Protein AF-A0A961GG73-F1 (afdb_monomer_lite)

Secondary structure (DSSP, 8-state):
-------------------------------------------------------------------------------------------------------PPP-------S--PPPPPPPHHHHHHHHHHHHHHHHHHHSS-HHHHHHHHHTTPPTTS-SS-EEPPP-TT-GGGSTT--EE------HHHHHHHHHHH-TTIIIIIIHHHH-GGGHHHHHHHHIIIIIS---EEEEE--SSTTHHHHHHHHHHHHHS-TT---STT-----HHHHHHTEEEEEEGGGGGEEETTEEHHHHHHTT-EEEEE---SHHHHHTT--HHHHHHHHHHHHHHHHHHHTTSS-EEEEETTSS--EEESS--HHHHHHHHHHHS---TTS-EEEEPPP-HHHHHHHHTSSEEEEEEEE--TTS-EEEE---EE--SHHHHHHHHHHHHHHHHHHH---EEEPPTT-HHHHHHHHHHT-

Sequence (474 aa):
MNSSEQPSTDDEGHRLFSIIRGGKDSAARSESSGSSSEESSHPSVAGHGNQPGASDSVGITEDPPVGSFERSDQSTTTGENSGGDHRTDTSRDPLFDSAGVSIEPPIGSDEPGDDVAAPGPLLQDEVDAVNAIAAHATALLDDADPVVYYRALKGLVRDGHSSVLVPLEYSEDYSFHHPSTVSVEPAPSTVDTTMLYARAACPEFEDVLVEGFAKPARDDLLVSLYDLLFVERRNVAVVTNHGQIIDIALVMAALFVSMLDEDRSFGVLGEKLTIEELAERSNTLVSRMVTTRQAFGIPAIQVLQSMTRVFLTMPQTHSRRRAKLDATLVKANNALMRFELEKRLAEGGQILAMAASGTQDLTIPQLMNRARVAWRHRRGDDPGEVPTLHLQPIFNGTISLMRACDYVLPVAVSLDHKTPSITVGSLTRLREDEDCHRIMDWIALAHQNATGVPTIYHRPGDDLLTQVRSLIAR

Radius of gyration: 31.19 Å; chains: 1; bounding box: 100×106×87 Å

pLDDT: mean 74.55, std 26.84, range [24.09, 98.62]

Foldseek 3Di:
DDDDDDDDDDDDDDDDDDDDDDDDDDDDDDDDDDDDDDDDDDDDDDDDDDDDDDDDDDDDDDDDDDDDDDDDDDDDDDDDDDDDDDDDDDDDDDDDDDDDDDPDDDDDDDDDDPDPDDPPPDDPVVVVVLVVLLVVLLVVQQPDDLQVQLLLLLLLDDPPLAPFKDFDDDDPVDPLSRLNCQKDAADADDLVLLVVLLCLRAVCLCVFQLCQCQPPVNLVQLLVLCCQQPPVLFEEEEEEFFQHQCFLVSNQSSSLCNQQPPPDANDPVRHHDDLVNQALQEEEEHASSQQRIDGPPHRSCNSSSNRYMYGHAHDQDPSCVSSVPDNSSNSSSHSNSVSVVLVSLVSGSHYYTYHQLNDHKDKDQAADPVLQVVVCVVPVDGPGRHIAIEGHAGDPVSLVVNLSGQWYWAKAADSPPVQGHIHIDHIGGDDDSVVVVVSQVVSQVRNCVRRVHRGHYDYPPPVSVVVVVVVVVD

Structure (mmCIF, N/CA/C/O backbone):
data_AF-A0A961GG73-F1
#
_entry.id   AF-A0A961GG73-F1
#
loop_
_atom_site.group_PDB
_atom_site.id
_atom_site.type_symbol
_atom_site.label_atom_id
_atom_site.label_alt_id
_atom_site.label_comp_id
_atom_site.label_asym_id
_atom_site.label_entity_id
_atom_site.label_seq_id
_atom_site.pdbx_PDB_ins_code
_atom_site.Cartn_x
_atom_site.Cartn_y
_atom_site.Cartn_z
_atom_site.occupancy
_atom_site.B_iso_or_equiv
_atom_site.auth_seq_id
_atom_site.auth_comp_id
_atom_site.auth_asym_id
_atom_site.auth_atom_id
_atom_site.pdbx_PDB_model_num
ATOM 1 N N . MET A 1 1 ? 46.298 46.720 46.653 1.00 36.09 1 MET A N 1
ATOM 2 C CA . MET A 1 1 ? 46.612 45.424 46.016 1.00 36.09 1 MET A CA 1
ATOM 3 C C . MET A 1 1 ? 45.429 45.097 45.117 1.00 36.09 1 MET A C 1
ATOM 5 O O . MET A 1 1 ? 44.433 44.597 45.608 1.00 36.09 1 MET A O 1
ATOM 9 N N . ASN A 1 2 ? 45.349 45.848 44.019 1.00 30.98 2 ASN A N 1
ATOM 10 C CA . ASN A 1 2 ? 45.599 45.435 42.624 1.00 30.98 2 ASN A CA 1
ATOM 11 C C . ASN A 1 2 ? 44.328 44.806 42.024 1.00 30.98 2 ASN A C 1
ATOM 13 O O . ASN A 1 2 ? 43.991 43.691 42.390 1.00 30.98 2 ASN A O 1
ATOM 17 N N . SER A 1 3 ? 43.484 45.594 41.342 1.00 29.25 3 SER A N 1
ATOM 18 C CA . SER A 1 3 ? 43.582 45.999 39.911 1.00 29.25 3 SER A CA 1
ATOM 19 C C . SER A 1 3 ? 42.807 44.986 39.049 1.00 29.25 3 SER A C 1
ATOM 21 O O . SER A 1 3 ? 43.142 43.812 39.092 1.00 29.25 3 SER A O 1
ATOM 23 N N . SER A 1 4 ? 41.615 45.355 38.545 1.00 33.22 4 SER A N 1
ATOM 24 C CA . SER A 1 4 ? 41.324 45.714 37.128 1.00 33.22 4 SER A CA 1
ATOM 25 C C . SER A 1 4 ? 41.381 44.480 36.199 1.00 33.22 4 SER A C 1
ATOM 27 O O . SER A 1 4 ? 42.340 43.734 36.268 1.00 33.22 4 SER A O 1
ATOM 29 N N . GLU A 1 5 ? 40.408 44.139 35.350 1.00 32.78 5 GLU A N 1
ATOM 30 C CA . GLU A 1 5 ? 39.745 44.929 34.303 1.00 32.78 5 GLU A CA 1
ATOM 31 C C . GLU A 1 5 ? 38.425 44.242 33.848 1.00 32.78 5 GLU A C 1
ATOM 33 O O . GLU A 1 5 ? 38.349 43.022 33.735 1.00 32.78 5 GLU A O 1
ATOM 38 N N . GLN A 1 6 ? 37.395 45.040 33.555 1.00 31.88 6 GLN A N 1
ATOM 39 C CA . GLN A 1 6 ? 36.483 44.854 32.404 1.00 31.88 6 GLN A CA 1
ATOM 40 C C . GLN A 1 6 ? 36.976 45.817 31.284 1.00 31.88 6 GLN A C 1
ATOM 42 O O . GLN A 1 6 ? 37.799 46.668 31.644 1.00 31.88 6 GLN A O 1
ATOM 47 N N . PRO A 1 7 ? 36.485 45.841 30.011 1.00 48.06 7 PRO A N 1
ATOM 48 C CA . PRO A 1 7 ? 35.262 45.243 29.425 1.00 48.06 7 PRO A CA 1
ATOM 49 C C . PRO A 1 7 ? 35.416 44.721 27.958 1.00 48.06 7 PRO A C 1
ATOM 51 O O . PRO A 1 7 ? 36.522 44.643 27.441 1.00 48.06 7 PRO A O 1
ATOM 54 N N . SER A 1 8 ? 34.270 44.461 27.300 1.00 28.95 8 SER A N 1
ATOM 55 C CA . SER A 1 8 ? 33.920 44.713 25.872 1.00 28.95 8 SER A CA 1
ATOM 56 C C . SER A 1 8 ? 33.447 43.454 25.122 1.00 28.95 8 SER A C 1
ATOM 58 O O . SER A 1 8 ? 34.243 42.551 24.891 1.00 28.95 8 SER A O 1
ATOM 60 N N . THR A 1 9 ? 32.134 43.224 24.998 1.00 29.95 9 THR A N 1
ATOM 61 C CA . THR A 1 9 ? 31.161 43.754 24.000 1.00 29.95 9 THR A CA 1
ATOM 62 C C . THR A 1 9 ? 31.073 42.864 22.764 1.00 29.95 9 THR A C 1
ATOM 64 O O . THR A 1 9 ? 32.071 42.663 22.081 1.00 29.95 9 THR A O 1
ATOM 67 N N . ASP A 1 10 ? 29.879 42.304 22.563 1.00 29.11 10 ASP A N 1
ATOM 68 C CA . ASP A 1 10 ? 29.101 42.229 21.311 1.00 29.11 10 ASP A CA 1
ATOM 69 C C . ASP A 1 10 ? 28.136 41.037 21.479 1.00 29.11 10 ASP A C 1
ATOM 71 O O . ASP A 1 10 ? 28.547 39.881 21.437 1.00 29.11 10 ASP A O 1
ATOM 75 N N . ASP A 1 11 ? 26.945 41.205 22.052 1.00 31.12 11 ASP A N 1
ATOM 76 C CA . ASP A 1 11 ? 25.773 42.000 21.645 1.00 31.12 11 ASP A CA 1
ATOM 77 C C . ASP A 1 11 ? 24.854 41.234 20.675 1.00 31.12 11 ASP A C 1
ATOM 79 O O . ASP A 1 11 ? 25.277 40.796 19.611 1.00 31.12 11 ASP A O 1
ATOM 83 N N . GLU A 1 12 ? 23.612 41.078 21.150 1.00 29.14 12 GLU A N 1
ATOM 84 C CA . GLU A 1 12 ? 22.340 40.784 20.472 1.00 29.14 12 GLU A CA 1
ATOM 85 C C . GLU A 1 12 ? 22.245 39.628 19.447 1.00 29.14 12 GLU A C 1
ATOM 87 O O . GLU A 1 12 ? 23.058 39.419 18.564 1.00 29.14 12 GLU A O 1
ATOM 92 N N . GLY A 1 13 ? 21.197 38.809 19.434 1.00 26.70 13 GLY A N 1
ATOM 93 C CA . GLY A 1 13 ? 19.837 39.064 19.880 1.00 26.70 13 GLY A CA 1
ATOM 94 C C . GLY A 1 13 ? 18.862 38.548 18.817 1.00 26.70 13 GLY A C 1
ATOM 95 O O . GLY A 1 13 ? 19.100 38.628 17.616 1.00 26.70 13 GLY A O 1
ATOM 96 N N . HIS A 1 14 ? 17.768 37.969 19.293 1.00 28.28 14 HIS A N 1
ATOM 97 C CA . HIS A 1 14 ? 16.594 37.502 18.560 1.00 28.28 14 HIS A CA 1
ATOM 98 C C . HIS A 1 14 ? 16.224 38.249 17.259 1.00 28.28 14 HIS A C 1
ATOM 100 O O . HIS A 1 14 ? 16.062 39.467 17.273 1.00 28.28 14 HIS A O 1
ATOM 106 N N . ARG A 1 15 ? 15.895 37.484 16.202 1.00 27.09 15 ARG A N 1
ATOM 107 C CA . ARG A 1 15 ? 14.759 37.672 15.255 1.00 27.09 15 ARG A CA 1
ATOM 108 C C . ARG A 1 15 ? 14.707 36.457 14.309 1.00 27.09 15 ARG A C 1
ATOM 110 O O . ARG A 1 15 ? 15.717 36.121 13.713 1.00 27.09 15 ARG A O 1
ATOM 117 N N . LEU A 1 16 ? 13.676 35.608 14.312 1.00 26.25 16 LEU A N 1
ATOM 118 C CA . LEU A 1 16 ? 12.286 35.780 13.850 1.00 26.25 16 LEU A CA 1
ATOM 119 C C . LEU A 1 16 ? 12.165 36.065 12.339 1.00 26.25 16 LEU A C 1
ATOM 121 O O . LEU A 1 16 ? 12.649 37.087 11.873 1.00 26.25 16 LEU A O 1
ATOM 125 N N . PHE A 1 17 ? 11.468 35.152 11.650 1.00 25.48 17 PHE A N 1
ATOM 126 C CA . PHE A 1 17 ? 10.510 35.328 10.547 1.00 25.48 17 PHE A CA 1
ATOM 127 C C . PHE A 1 17 ? 10.695 36.454 9.503 1.00 25.48 17 PHE A C 1
ATOM 129 O O . PHE A 1 17 ? 10.872 37.628 9.808 1.00 25.48 17 PHE A O 1
ATOM 136 N N . SER A 1 18 ? 10.352 36.070 8.266 1.00 25.44 18 SER A N 1
ATOM 137 C CA . SER A 1 18 ? 9.927 36.882 7.112 1.00 25.44 18 SER A CA 1
ATOM 138 C C . SER A 1 18 ? 11.001 37.325 6.107 1.00 25.44 18 SER A C 1
ATOM 140 O O . SER A 1 18 ? 11.713 38.307 6.288 1.00 25.44 18 SER A O 1
ATOM 142 N N . ILE A 1 19 ? 10.997 36.655 4.947 1.00 26.50 19 ILE A N 1
ATOM 143 C CA . ILE A 1 19 ? 11.292 37.274 3.650 1.00 26.50 19 ILE A CA 1
ATOM 144 C C . ILE A 1 19 ? 10.159 36.893 2.687 1.00 26.50 19 ILE A C 1
ATOM 146 O O . ILE A 1 19 ? 10.200 35.879 2.004 1.00 26.50 19 ILE A O 1
ATOM 150 N N . ILE A 1 20 ? 9.137 37.748 2.648 1.00 27.27 20 ILE A N 1
ATOM 151 C CA . ILE A 1 20 ? 8.442 38.135 1.418 1.00 27.27 20 ILE A CA 1
ATOM 152 C C . ILE A 1 20 ? 8.576 39.657 1.368 1.00 27.27 20 ILE A C 1
ATOM 154 O O . ILE A 1 20 ? 8.086 40.359 2.254 1.00 27.27 20 ILE A O 1
ATOM 158 N N . ARG A 1 21 ? 9.264 40.183 0.352 1.00 29.27 21 ARG A N 1
ATOM 159 C CA . ARG A 1 21 ? 9.235 41.608 0.009 1.00 29.27 21 ARG A CA 1
ATOM 160 C C . ARG A 1 21 ? 9.190 41.801 -1.498 1.00 29.27 21 ARG A C 1
ATOM 162 O O . ARG A 1 21 ? 10.006 41.258 -2.230 1.00 29.27 21 ARG A O 1
ATOM 169 N N . GLY A 1 22 ? 8.277 42.686 -1.876 1.00 25.00 22 GLY A N 1
ATOM 170 C CA . GLY A 1 22 ? 8.137 43.344 -3.169 1.00 25.00 22 GLY A CA 1
ATOM 171 C C . GLY A 1 22 ? 6.645 43.557 -3.418 1.00 25.00 22 GLY A C 1
ATOM 172 O O . GLY A 1 22 ? 5.917 42.587 -3.537 1.00 25.00 22 GLY A O 1
ATOM 173 N N . GLY A 1 23 ? 6.065 44.751 -3.443 1.00 25.53 23 GLY A N 1
ATOM 174 C CA . GLY A 1 23 ? 6.547 46.120 -3.332 1.00 25.53 23 GLY A CA 1
ATOM 175 C C . GLY A 1 23 ? 5.332 47.043 -3.542 1.00 25.53 23 GLY A C 1
ATOM 176 O O . GLY A 1 23 ? 4.389 46.685 -4.244 1.00 25.53 23 GLY A O 1
ATOM 177 N N . LYS A 1 24 ? 5.343 48.208 -2.902 1.00 29.75 24 LYS A N 1
ATOM 178 C CA . LYS A 1 24 ? 4.456 49.373 -3.089 1.00 29.75 24 LYS A CA 1
ATOM 179 C C . LYS A 1 24 ? 5.405 50.583 -2.981 1.00 29.75 24 LYS A C 1
ATOM 181 O O . LYS A 1 24 ? 6.352 50.502 -2.207 1.00 29.75 24 LYS A O 1
ATOM 186 N N . ASP A 1 25 ? 5.363 51.646 -3.780 1.00 32.78 25 ASP A N 1
ATOM 187 C CA . ASP A 1 25 ? 4.242 52.436 -4.292 1.00 32.78 25 ASP A CA 1
ATOM 188 C C . ASP A 1 25 ? 4.635 53.208 -5.569 1.00 32.78 25 ASP A C 1
ATOM 190 O O . ASP A 1 25 ? 5.804 53.553 -5.745 1.00 32.78 25 ASP A O 1
ATOM 194 N N . SER A 1 26 ? 3.652 53.617 -6.385 1.00 29.77 26 SER A N 1
ATOM 195 C CA . SER A 1 26 ? 3.494 55.037 -6.781 1.00 29.77 26 SER A CA 1
ATOM 196 C C . SER A 1 26 ? 2.137 55.341 -7.451 1.00 29.77 26 SER A C 1
ATOM 198 O O . SER A 1 26 ? 1.802 54.789 -8.488 1.00 29.77 26 SER A O 1
ATOM 200 N N . ALA A 1 27 ? 1.410 56.273 -6.819 1.00 30.48 27 ALA A N 1
ATOM 201 C CA . ALA A 1 27 ? 0.585 57.370 -7.356 1.00 30.48 27 ALA A CA 1
ATOM 202 C C . ALA A 1 27 ? -0.457 57.143 -8.483 1.00 30.48 27 ALA A C 1
ATOM 204 O O . ALA A 1 27 ? -0.099 56.942 -9.635 1.00 30.48 27 ALA A O 1
ATOM 205 N N . ALA A 1 28 ? -1.734 57.442 -8.192 1.00 28.70 28 ALA A N 1
ATOM 206 C CA . ALA A 1 28 ? -2.419 58.667 -8.657 1.00 28.70 28 ALA A CA 1
ATOM 207 C C . ALA A 1 28 ? -3.872 58.753 -8.133 1.00 28.70 28 ALA A C 1
ATOM 209 O O . ALA A 1 28 ? -4.587 57.761 -8.046 1.00 28.70 28 ALA A O 1
ATOM 210 N N . ARG A 1 29 ? -4.275 59.974 -7.759 1.00 31.56 29 ARG A N 1
ATOM 211 C CA . ARG A 1 29 ? -5.615 60.398 -7.313 1.00 31.56 29 ARG A CA 1
ATOM 212 C C . ARG A 1 29 ? -6.527 60.727 -8.499 1.00 31.56 29 ARG A C 1
ATOM 214 O O . ARG A 1 29 ? -6.010 61.186 -9.507 1.00 31.56 29 ARG A O 1
ATOM 221 N N . SER A 1 30 ? -7.839 60.669 -8.226 1.00 29.75 30 SER A N 1
ATOM 222 C CA . SER A 1 30 ? -9.008 61.385 -8.803 1.00 29.75 30 SER A CA 1
ATOM 223 C C . SER A 1 30 ? -10.041 60.369 -9.294 1.00 29.75 30 SER A C 1
ATOM 225 O O . SER A 1 30 ? -9.643 59.402 -9.925 1.00 29.75 30 SER A O 1
ATOM 227 N N . GLU A 1 31 ? -11.351 60.467 -9.111 1.00 29.59 31 GLU A N 1
ATOM 228 C CA . GLU A 1 31 ? -12.268 61.424 -8.494 1.00 29.59 31 GLU A CA 1
ATOM 229 C C . GLU A 1 31 ? -13.665 60.769 -8.571 1.00 29.59 31 GLU A C 1
ATOM 231 O O . GLU A 1 31 ? -13.894 59.931 -9.443 1.00 29.59 31 GLU A O 1
ATOM 236 N N . SER A 1 32 ? -14.604 61.260 -7.752 1.00 29.23 32 SER A N 1
ATOM 237 C CA . SER A 1 32 ? -16.067 61.176 -7.947 1.00 29.23 32 SER A CA 1
ATOM 238 C C . SER A 1 32 ? -16.719 59.796 -7.721 1.00 29.23 32 SER A C 1
ATOM 240 O O . SER A 1 32 ? -16.131 58.765 -8.000 1.00 29.23 32 SER A O 1
ATOM 242 N N . SER A 1 33 ? -17.956 59.634 -7.262 1.00 30.47 33 SER A N 1
ATOM 243 C CA . SER A 1 33 ? -18.975 60.457 -6.595 1.00 30.47 33 SER A CA 1
ATOM 244 C C . SER A 1 33 ? -20.239 59.582 -6.555 1.00 30.47 33 SER A C 1
ATOM 246 O O . SER A 1 33 ? -20.473 58.845 -7.509 1.00 30.47 33 SER A O 1
ATOM 248 N N . GLY A 1 34 ? -21.077 59.728 -5.527 1.00 29.94 34 GLY A N 1
ATOM 249 C CA . GLY A 1 34 ? -22.459 59.219 -5.498 1.00 29.94 34 GLY A CA 1
ATOM 250 C C . GLY A 1 34 ? -22.656 58.094 -4.478 1.00 29.94 34 GLY A C 1
ATOM 251 O O . GLY A 1 34 ? -22.121 57.010 -4.655 1.00 29.94 34 GLY A O 1
ATOM 252 N N . SER A 1 35 ? -23.215 58.364 -3.289 1.00 30.12 35 SER A N 1
ATOM 253 C CA . SER A 1 35 ? -24.666 58.480 -3.000 1.00 30.12 35 SER A CA 1
ATOM 254 C C . SER A 1 35 ? -25.381 57.138 -3.218 1.00 30.12 35 SER A C 1
ATOM 256 O O . SER A 1 35 ? -25.307 56.605 -4.314 1.00 30.12 35 SER A O 1
ATOM 258 N N . SER A 1 36 ? -26.121 56.540 -2.289 1.00 30.25 36 SER A N 1
ATOM 259 C CA . SER A 1 36 ? -26.809 57.037 -1.093 1.00 30.25 36 SER A CA 1
ATOM 260 C C . SER A 1 36 ? -27.511 55.838 -0.411 1.00 30.25 36 SER A C 1
ATOM 262 O O . SER A 1 36 ? -27.677 54.816 -1.069 1.00 30.25 36 SER A O 1
ATOM 264 N N . SER A 1 37 ? -27.840 55.981 0.886 1.00 30.83 37 SER A N 1
ATOM 265 C CA . SER A 1 37 ? -29.086 55.584 1.607 1.00 30.83 37 SER A CA 1
ATOM 266 C C . SER A 1 37 ? -29.914 54.367 1.115 1.00 30.83 37 SER A C 1
ATOM 268 O O . SER A 1 37 ? -30.086 54.163 -0.074 1.00 30.83 37 SER A O 1
ATOM 270 N N . GLU A 1 38 ? -30.600 53.550 1.916 1.00 31.80 38 GLU A N 1
ATOM 271 C CA . GLU A 1 38 ? -31.071 53.587 3.306 1.00 31.80 38 GLU A CA 1
ATOM 272 C C . GLU A 1 38 ? -31.832 52.261 3.572 1.00 31.80 38 GLU A C 1
ATOM 274 O O . GLU A 1 38 ? -32.258 51.582 2.642 1.00 31.80 38 GLU A O 1
ATOM 279 N N . GLU A 1 39 ? -32.007 51.961 4.861 1.00 30.56 39 GLU A N 1
ATOM 280 C CA . GLU A 1 39 ? -33.184 51.360 5.522 1.00 30.56 39 GLU A CA 1
ATOM 281 C C . GLU A 1 39 ? -33.776 49.979 5.146 1.00 30.56 39 GLU A C 1
ATOM 283 O O . GLU A 1 39 ? -34.411 49.747 4.125 1.00 30.56 39 GLU A O 1
ATOM 288 N N . SER A 1 40 ? -33.657 49.097 6.149 1.00 32.16 40 SER A N 1
ATOM 289 C CA . SER A 1 40 ? -34.692 48.290 6.825 1.00 32.16 40 SER A CA 1
ATOM 290 C C . SER A 1 40 ? -36.018 47.975 6.121 1.00 32.16 40 SER A C 1
ATOM 292 O O . SER A 1 40 ? -36.761 48.875 5.745 1.00 32.16 40 SER A O 1
ATOM 294 N N . SER A 1 41 ? -36.461 46.716 6.219 1.00 30.17 41 SER A N 1
ATOM 295 C CA . SER A 1 41 ? -37.543 46.301 7.144 1.00 30.17 41 SER A CA 1
ATOM 296 C C . SER A 1 41 ? -38.054 44.877 6.855 1.00 30.17 41 SER A C 1
ATOM 298 O O . SER A 1 41 ? -38.187 44.443 5.716 1.00 30.17 41 SER A O 1
ATOM 300 N N . HIS A 1 42 ? -38.339 44.149 7.938 1.00 35.47 42 HIS A N 1
ATOM 301 C CA . HIS A 1 42 ? -39.220 42.973 8.000 1.00 35.47 42 HIS A CA 1
ATOM 302 C C . HIS A 1 42 ? -40.668 43.351 7.598 1.00 35.47 42 HIS A C 1
ATOM 304 O O . HIS A 1 42 ? -41.042 44.509 7.793 1.00 35.47 42 HIS A O 1
ATOM 310 N N . PRO A 1 43 ? -41.520 42.413 7.118 1.00 45.12 43 PRO A N 1
ATOM 311 C CA . PRO A 1 43 ? -42.295 41.588 8.057 1.00 45.12 43 PRO A CA 1
ATOM 312 C C . PRO A 1 43 ? -42.590 40.125 7.660 1.00 45.12 43 PRO A C 1
ATOM 314 O O . PRO A 1 43 ? -42.655 39.724 6.505 1.00 45.12 43 PRO A O 1
ATOM 317 N N . SER A 1 44 ? -42.795 39.379 8.745 1.00 31.20 44 SER A N 1
ATOM 318 C CA . SER A 1 44 ? -43.413 38.070 8.993 1.00 31.20 44 SER A CA 1
ATOM 319 C C . SER A 1 44 ? -44.756 37.775 8.277 1.00 31.20 44 SER A C 1
ATOM 321 O O . SER A 1 44 ? -45.501 38.706 7.981 1.00 31.20 44 SER A O 1
ATOM 323 N N . VAL A 1 45 ? -45.110 36.483 8.109 1.00 33.59 45 VAL A N 1
ATOM 324 C CA . VAL A 1 45 ? -46.252 35.780 8.775 1.00 33.59 45 VAL A CA 1
ATOM 325 C C . VAL A 1 45 ? -46.797 34.565 7.970 1.00 33.59 45 VAL A C 1
ATOM 327 O O . VAL A 1 45 ? -47.177 34.707 6.815 1.00 33.59 45 VAL A O 1
ATOM 330 N N . ALA A 1 46 ? -46.949 33.438 8.701 1.00 30.27 46 ALA A N 1
ATOM 331 C CA . ALA A 1 46 ? -47.877 32.281 8.582 1.00 30.27 46 ALA A CA 1
ATOM 332 C C . ALA A 1 46 ? -47.800 31.331 7.363 1.00 30.27 46 ALA A C 1
ATOM 334 O O . ALA A 1 46 ? -47.603 31.756 6.239 1.00 30.27 46 ALA A O 1
ATOM 335 N N . GLY A 1 47 ? -48.031 30.016 7.484 1.00 27.97 47 GLY A N 1
ATOM 336 C CA . GLY A 1 47 ? -48.496 29.180 8.598 1.00 27.97 47 GLY A CA 1
ATOM 337 C C . GLY A 1 47 ? -49.213 27.915 8.072 1.00 27.97 47 GLY A C 1
ATOM 338 O O . GLY A 1 47 ? -49.666 27.909 6.933 1.00 27.97 47 GLY A O 1
ATOM 339 N N . HIS A 1 48 ? -49.350 26.906 8.950 1.00 31.72 48 HIS A N 1
ATOM 340 C CA . HIS A 1 48 ? -50.090 25.621 8.830 1.00 31.72 48 HIS A CA 1
ATOM 341 C C . HIS A 1 48 ? -49.322 24.468 8.142 1.00 31.72 48 HIS A C 1
ATOM 343 O O . HIS A 1 48 ? -48.855 24.617 7.026 1.00 31.72 48 HIS A O 1
ATOM 349 N N . GLY A 1 49 ? -49.119 23.274 8.714 1.00 27.39 49 GLY A N 1
ATOM 350 C CA . GLY A 1 49 ? -49.702 22.611 9.887 1.00 27.39 49 GLY A CA 1
ATOM 351 C C . GLY A 1 49 ? -50.576 21.420 9.467 1.00 27.39 49 GLY A C 1
ATOM 352 O O . GLY A 1 49 ? -51.680 21.658 8.998 1.00 27.39 49 GLY A O 1
ATOM 353 N N . ASN A 1 50 ? -50.076 20.178 9.610 1.00 30.88 50 ASN A N 1
ATOM 354 C CA . ASN A 1 50 ? -50.787 18.987 10.136 1.00 30.88 50 ASN A CA 1
ATOM 355 C C . ASN A 1 50 ? -50.092 17.650 9.778 1.00 30.88 50 ASN A C 1
ATOM 357 O O . ASN A 1 50 ? -50.111 17.200 8.638 1.00 30.88 50 ASN A O 1
ATOM 361 N N . GLN A 1 51 ? -49.579 16.978 10.808 1.00 34.22 51 GLN A N 1
ATOM 362 C CA . GLN A 1 51 ? -49.766 15.539 11.081 1.00 34.22 51 GLN A CA 1
ATOM 363 C C . GLN A 1 51 ? -50.878 15.444 12.164 1.00 34.22 51 GLN A C 1
ATOM 365 O O . GLN A 1 51 ? -51.102 16.483 12.794 1.00 34.22 51 GLN A O 1
ATOM 370 N N . PRO A 1 52 ? -51.577 14.312 12.446 1.00 45.78 52 PRO A N 1
ATOM 371 C CA . PRO A 1 52 ? -51.021 12.951 12.554 1.00 45.78 52 PRO A CA 1
ATOM 372 C C . PRO A 1 52 ? -51.974 11.789 12.169 1.00 45.78 52 PRO A C 1
ATOM 374 O O . PRO A 1 52 ? -53.144 11.984 11.850 1.00 45.78 52 PRO A O 1
ATOM 377 N N . GLY A 1 53 ? -51.480 10.551 12.261 1.00 29.36 53 GLY A N 1
ATOM 378 C CA . GLY A 1 53 ? -52.316 9.349 12.213 1.00 29.36 53 GLY A CA 1
ATOM 379 C C . GLY A 1 53 ? -51.528 8.082 12.535 1.00 29.36 53 GLY A C 1
ATOM 380 O O . GLY A 1 53 ? -50.827 7.560 11.678 1.00 29.36 53 GLY A O 1
ATOM 381 N N . ALA A 1 54 ? -51.647 7.613 13.777 1.00 33.72 54 ALA A N 1
ATOM 382 C CA . ALA A 1 54 ? -51.215 6.296 14.227 1.00 33.72 54 ALA A CA 1
ATOM 383 C C . ALA A 1 54 ? -52.347 5.271 14.037 1.00 33.72 54 ALA A C 1
ATOM 385 O O . ALA A 1 54 ? -53.515 5.609 14.237 1.00 33.72 54 ALA A O 1
ATOM 386 N N . SER A 1 55 ? -51.999 4.017 13.745 1.00 34.81 55 SER A N 1
ATOM 387 C CA . SER A 1 55 ? -52.858 2.861 14.023 1.00 34.81 55 SER A CA 1
ATOM 388 C C . SER A 1 55 ? -52.023 1.587 14.161 1.00 34.81 55 SER A C 1
ATOM 390 O O . SER A 1 55 ? -51.340 1.180 13.221 1.00 34.81 55 SER A O 1
ATOM 392 N N . ASP A 1 56 ? -52.124 0.974 15.337 1.00 32.47 56 ASP A N 1
ATOM 393 C CA . ASP A 1 56 ? -51.725 -0.395 15.656 1.00 32.47 56 ASP A CA 1
ATOM 394 C C . ASP A 1 56 ? -52.527 -1.432 14.849 1.00 32.47 56 ASP A C 1
ATOM 396 O O . ASP A 1 56 ? -53.714 -1.226 14.588 1.00 32.47 56 ASP A O 1
ATOM 400 N N . SER A 1 57 ? -51.929 -2.592 14.542 1.00 30.86 57 SER A N 1
ATOM 401 C CA . SER A 1 57 ? -52.348 -3.906 15.086 1.00 30.86 57 SER A CA 1
ATOM 402 C C . SER A 1 57 ? -51.779 -5.122 14.320 1.00 30.86 57 SER A C 1
ATOM 404 O O . SER A 1 57 ? -51.944 -5.270 13.118 1.00 30.86 57 SER A O 1
ATOM 406 N N . VAL A 1 58 ? -51.120 -5.999 15.090 1.00 31.77 58 VAL A N 1
ATOM 407 C CA . VAL A 1 58 ? -51.313 -7.464 15.198 1.00 31.77 58 VAL A CA 1
ATOM 408 C C . VAL A 1 58 ? -51.374 -8.329 13.917 1.00 31.77 58 VAL A C 1
ATOM 410 O O . VAL A 1 58 ? -52.416 -8.451 13.289 1.00 31.77 58 VAL A O 1
ATOM 413 N N . GLY A 1 59 ? -50.325 -9.145 13.731 1.00 26.66 59 GLY A N 1
ATOM 414 C CA . GLY A 1 59 ? -50.447 -10.603 13.898 1.00 26.66 59 GLY A CA 1
ATOM 415 C C . GLY A 1 59 ? -50.406 -11.530 12.670 1.00 26.66 59 GLY A C 1
ATOM 416 O O . GLY A 1 59 ? -51.109 -11.329 11.691 1.00 26.66 59 GLY A O 1
ATOM 417 N N . ILE A 1 60 ? -49.726 -12.663 12.907 1.00 29.80 60 ILE A N 1
ATOM 418 C CA . ILE A 1 60 ? -49.971 -14.024 12.383 1.00 29.80 60 ILE A CA 1
ATOM 419 C C . ILE A 1 60 ? -49.091 -14.494 11.201 1.00 29.80 60 ILE A C 1
ATOM 421 O O . ILE A 1 60 ? -49.173 -14.034 10.070 1.00 29.80 60 ILE A O 1
ATOM 425 N N . THR A 1 61 ? -48.241 -15.455 11.582 1.00 31.89 61 THR A N 1
ATOM 426 C CA . THR A 1 61 ? -47.664 -16.621 10.886 1.00 31.89 61 THR A CA 1
ATOM 427 C C . THR A 1 61 ? -48.282 -17.057 9.553 1.00 31.89 61 THR A C 1
ATOM 429 O O . THR A 1 61 ? -49.500 -17.083 9.444 1.00 31.89 61 THR A O 1
ATOM 432 N N . GLU A 1 62 ? -47.450 -17.568 8.633 1.00 30.16 62 GLU A N 1
ATOM 433 C CA . GLU A 1 62 ? -47.505 -18.953 8.100 1.00 30.16 62 GLU A CA 1
ATOM 434 C C . GLU A 1 62 ? -46.495 -19.152 6.942 1.00 30.16 62 GLU A C 1
ATOM 436 O O . GLU A 1 62 ? -46.583 -18.496 5.907 1.00 30.16 62 GLU A O 1
ATOM 441 N N . ASP A 1 63 ? -45.544 -20.083 7.123 1.00 37.62 63 ASP A N 1
ATOM 442 C CA . ASP A 1 63 ? -44.932 -20.874 6.034 1.00 37.62 63 ASP A CA 1
ATOM 443 C C . ASP A 1 63 ? -46.041 -21.659 5.314 1.00 37.62 63 ASP A C 1
ATOM 445 O O . ASP A 1 63 ? -46.988 -22.081 5.991 1.00 37.62 63 ASP A O 1
ATOM 449 N N . PRO A 1 64 ? -45.966 -21.924 3.988 1.00 42.84 64 PRO A N 1
ATOM 450 C CA . PRO A 1 64 ? -45.375 -23.195 3.500 1.00 42.84 64 PRO A CA 1
ATOM 451 C C . PRO A 1 64 ? -44.940 -23.149 1.996 1.00 42.84 64 PRO A C 1
ATOM 453 O O . PRO A 1 64 ? -44.948 -22.083 1.385 1.00 42.84 64 PRO A O 1
ATOM 456 N N . PRO A 1 65 ? -44.710 -24.281 1.288 1.00 46.56 65 PRO A N 1
ATOM 457 C CA . PRO A 1 65 ? -43.985 -25.500 1.641 1.00 46.56 65 PRO A CA 1
ATOM 458 C C . PRO A 1 65 ? -42.883 -25.881 0.626 1.00 46.56 65 PRO A C 1
ATOM 460 O O . PRO A 1 65 ? -42.849 -25.484 -0.538 1.00 46.56 65 PRO A O 1
ATOM 463 N N . VAL A 1 66 ? -42.055 -26.811 1.098 1.00 36.56 66 VAL A N 1
ATOM 464 C CA . VAL A 1 66 ? -41.220 -27.753 0.348 1.00 36.56 66 VAL A CA 1
ATOM 465 C C . VAL A 1 66 ? -42.025 -28.476 -0.742 1.00 36.56 66 VAL A C 1
ATOM 467 O O . VAL A 1 66 ? -42.987 -29.185 -0.450 1.00 36.56 66 VAL A O 1
ATOM 470 N N . GLY A 1 67 ? -41.585 -28.336 -1.994 1.00 28.81 67 GLY A N 1
ATOM 471 C CA . GLY A 1 67 ? -42.050 -29.103 -3.148 1.00 28.81 67 GLY A CA 1
ATOM 472 C C . GLY A 1 67 ? -40.952 -30.028 -3.659 1.00 28.81 67 GLY A C 1
ATOM 473 O O . GLY A 1 67 ? -40.063 -29.613 -4.395 1.00 28.81 67 GLY A O 1
ATOM 474 N N . SER A 1 68 ? -41.026 -31.290 -3.253 1.00 30.42 68 SER A N 1
ATOM 475 C CA . SER A 1 68 ? -40.350 -32.426 -3.875 1.00 30.42 68 SER A CA 1
ATOM 476 C C . SER A 1 68 ? -40.766 -32.562 -5.341 1.00 30.42 68 SER A C 1
ATOM 478 O O . SER A 1 68 ? -41.964 -32.658 -5.600 1.00 30.42 68 SER A O 1
ATOM 480 N N . PHE A 1 69 ? -39.818 -32.668 -6.276 1.00 29.48 69 PHE A N 1
ATOM 481 C CA . PHE A 1 69 ? -40.103 -33.303 -7.563 1.00 29.48 69 PHE A CA 1
ATOM 482 C C . PHE A 1 69 ? -38.984 -34.218 -8.047 1.00 29.48 69 PHE A C 1
ATOM 484 O O . PHE A 1 69 ? -37.800 -34.032 -7.776 1.00 29.48 69 PHE A O 1
ATOM 491 N N . GLU A 1 70 ? -39.463 -35.270 -8.691 1.00 29.39 70 GLU A N 1
ATOM 492 C CA . GLU A 1 70 ? -38.850 -36.559 -8.921 1.00 29.39 70 GLU A CA 1
ATOM 493 C C . GLU A 1 70 ? -37.716 -36.548 -9.945 1.00 29.39 70 GLU A C 1
ATOM 495 O O . GLU A 1 70 ? -37.681 -35.775 -10.902 1.00 29.39 70 GLU A O 1
ATOM 500 N N . ARG A 1 71 ? -36.820 -37.519 -9.750 1.00 30.34 71 ARG A N 1
ATOM 501 C CA . ARG A 1 71 ? -35.949 -38.069 -10.784 1.00 30.34 71 ARG A CA 1
ATOM 502 C C . ARG A 1 71 ? -36.780 -38.517 -11.985 1.00 30.34 71 ARG A C 1
ATOM 504 O O . ARG A 1 71 ? -37.691 -39.326 -11.836 1.00 30.34 71 ARG A O 1
ATOM 511 N N . SER A 1 72 ? -36.349 -38.122 -13.174 1.00 31.66 72 SER A N 1
ATOM 512 C CA . SER A 1 72 ? -36.656 -38.838 -14.408 1.00 31.66 72 SER A CA 1
ATOM 513 C C . SER A 1 72 ? -35.352 -39.203 -15.108 1.00 31.66 72 SER A C 1
ATOM 515 O O . SER A 1 72 ? -34.673 -38.349 -15.679 1.00 31.66 72 SER A O 1
ATOM 517 N N . ASP A 1 73 ? -35.022 -40.490 -15.028 1.00 29.48 73 ASP A N 1
ATOM 518 C CA . ASP A 1 73 ? -34.073 -41.172 -15.896 1.00 29.48 73 ASP A CA 1
ATOM 519 C C . ASP A 1 73 ? -34.566 -41.111 -17.348 1.00 29.48 73 ASP A C 1
ATOM 521 O O . ASP A 1 73 ? -35.675 -41.558 -17.642 1.00 29.48 73 ASP A O 1
ATOM 525 N N . GLN A 1 74 ? -33.724 -40.643 -18.271 1.00 31.12 74 GLN A N 1
ATOM 526 C CA . GLN A 1 74 ? -33.770 -41.085 -19.666 1.00 31.12 74 GLN A CA 1
ATOM 527 C C . GLN A 1 74 ? -32.353 -41.321 -20.191 1.00 31.12 74 GLN A C 1
ATOM 529 O O . GLN A 1 74 ? -31.588 -40.412 -20.501 1.00 31.12 74 GLN A O 1
ATOM 534 N N . SER A 1 75 ? -32.043 -42.611 -20.268 1.00 28.53 75 SER A N 1
ATOM 535 C CA . SER A 1 75 ? -31.039 -43.223 -21.127 1.00 28.53 75 SER A CA 1
ATOM 536 C C . SER A 1 75 ? -31.504 -43.168 -22.582 1.00 28.53 75 SER A C 1
ATOM 538 O O . SER A 1 75 ? -32.628 -43.582 -22.846 1.00 28.53 75 SER A O 1
ATOM 540 N N . THR A 1 76 ? -30.621 -42.766 -23.505 1.00 30.03 76 THR A N 1
ATOM 541 C CA . THR A 1 76 ? -30.493 -43.399 -24.832 1.00 30.03 76 THR A CA 1
ATOM 542 C C . THR A 1 76 ? -29.157 -43.044 -25.509 1.00 30.03 76 THR A C 1
ATOM 544 O O . THR A 1 76 ? -28.926 -41.910 -25.909 1.00 30.03 76 THR A O 1
ATOM 547 N N . THR A 1 77 ? -28.315 -44.077 -25.637 1.00 29.61 77 THR A N 1
ATOM 548 C CA . THR A 1 77 ? -27.609 -44.542 -26.856 1.00 29.61 77 THR A CA 1
ATOM 549 C C . THR A 1 77 ? -26.619 -43.641 -27.615 1.00 29.61 77 THR A C 1
ATOM 551 O O . THR A 1 77 ? -26.996 -42.763 -28.381 1.00 29.61 77 THR A O 1
ATOM 554 N N . THR A 1 78 ? -25.340 -44.022 -27.482 1.00 28.80 78 THR A N 1
ATOM 555 C CA . THR A 1 78 ? -24.400 -44.455 -28.545 1.00 28.80 78 THR A CA 1
ATOM 556 C C . THR A 1 78 ? -24.447 -43.770 -29.916 1.00 28.80 78 THR A C 1
ATOM 558 O O . THR A 1 78 ? -25.366 -43.981 -30.704 1.00 28.80 78 THR A O 1
ATOM 561 N N . GLY A 1 79 ? -23.335 -43.118 -30.258 1.00 28.44 79 GLY A N 1
ATOM 562 C CA . GLY A 1 79 ? -22.959 -42.766 -31.623 1.00 28.44 79 GLY A CA 1
ATOM 563 C C . GLY A 1 79 ? -21.441 -42.675 -31.736 1.00 28.44 79 GLY A C 1
ATOM 564 O O . GLY A 1 79 ? -20.867 -41.601 -31.583 1.00 28.44 79 GLY A O 1
ATOM 565 N N . GLU A 1 80 ? -20.798 -43.820 -31.957 1.00 29.17 80 GLU A N 1
ATOM 566 C CA . GLU A 1 80 ? -19.434 -43.898 -32.471 1.00 29.17 80 GLU A CA 1
ATOM 567 C C . GLU A 1 80 ? -19.401 -43.281 -33.875 1.00 29.17 80 GLU A C 1
ATOM 569 O O . GLU A 1 80 ? -20.211 -43.642 -34.729 1.00 29.17 80 GLU A O 1
ATOM 574 N N . ASN A 1 81 ? -18.447 -42.389 -34.146 1.00 30.42 81 ASN A N 1
ATOM 575 C CA . ASN A 1 81 ? -17.879 -42.337 -35.483 1.00 30.42 81 ASN A CA 1
ATOM 576 C C . ASN A 1 81 ? -16.419 -41.888 -35.458 1.00 30.42 81 ASN A C 1
ATOM 578 O O . ASN A 1 81 ? -16.043 -40.831 -34.956 1.00 30.42 81 ASN A O 1
ATOM 582 N N . SER A 1 82 ? -15.623 -42.788 -36.003 1.00 29.17 82 SER A N 1
ATOM 583 C CA . SER A 1 82 ? -14.192 -42.790 -36.225 1.00 29.17 82 SER A CA 1
ATOM 584 C C . SER A 1 82 ? -13.775 -41.982 -37.456 1.00 29.17 82 SER A C 1
ATOM 586 O O . SER A 1 82 ? -14.473 -41.994 -38.466 1.00 29.17 82 SER A O 1
ATOM 588 N N . GLY A 1 83 ? -12.543 -41.466 -37.417 1.00 26.14 83 GLY A N 1
ATOM 589 C CA . GLY A 1 83 ? -11.649 -41.458 -38.580 1.00 26.14 83 GLY A CA 1
ATOM 590 C C . GLY A 1 83 ? -11.307 -40.088 -39.162 1.00 26.14 83 GLY A C 1
ATOM 591 O O . GLY A 1 83 ? -12.181 -39.378 -39.648 1.00 26.14 83 GLY A O 1
ATOM 592 N N . GLY A 1 84 ? -10.009 -39.768 -39.201 1.00 26.50 84 GLY A N 1
ATOM 593 C CA . GLY A 1 84 ? -9.495 -38.709 -40.071 1.00 26.50 84 GLY A CA 1
ATOM 594 C C . GLY A 1 84 ? -8.157 -38.106 -39.659 1.00 26.50 84 GLY A C 1
ATOM 595 O O . GLY A 1 84 ? -8.116 -36.967 -39.215 1.00 26.50 84 GLY A O 1
ATOM 596 N N . ASP A 1 85 ? -7.080 -38.873 -39.834 1.00 28.92 85 ASP A N 1
ATOM 597 C CA . ASP A 1 85 ? -5.680 -38.429 -39.849 1.00 28.92 85 ASP A CA 1
ATOM 598 C C . ASP A 1 85 ? -5.438 -37.143 -40.664 1.00 28.92 85 ASP A C 1
ATOM 600 O O . ASP A 1 85 ? -5.793 -37.086 -41.840 1.00 28.92 85 ASP A O 1
ATOM 604 N N . HIS A 1 86 ? -4.657 -36.203 -40.117 1.00 31.59 86 HIS A N 1
ATOM 605 C CA . HIS A 1 86 ? -3.577 -35.570 -40.884 1.00 31.59 86 HIS A CA 1
ATOM 606 C C . HIS A 1 86 ? -2.452 -35.028 -39.986 1.00 31.59 86 HIS A C 1
ATOM 608 O O . HIS A 1 86 ? -2.648 -34.187 -39.111 1.00 31.59 86 HIS A O 1
ATOM 614 N N . ARG A 1 87 ? -1.252 -35.563 -40.242 1.00 29.20 87 ARG A N 1
ATOM 615 C CA . ARG A 1 87 ? 0.067 -35.140 -39.754 1.00 29.20 87 ARG A CA 1
ATOM 616 C C . ARG A 1 87 ? 0.516 -33.839 -40.425 1.00 29.20 87 ARG A C 1
ATOM 618 O O . ARG A 1 87 ? 0.306 -33.715 -41.623 1.00 29.20 87 ARG A O 1
ATOM 625 N N . THR A 1 88 ? 1.245 -33.009 -39.674 1.00 31.16 88 THR A N 1
ATOM 626 C CA . THR A 1 88 ? 2.575 -32.398 -39.965 1.00 31.16 88 THR A CA 1
ATOM 627 C C . THR A 1 88 ? 2.845 -31.421 -38.812 1.00 31.16 88 THR A C 1
ATOM 629 O O . THR A 1 88 ? 2.127 -30.441 -38.666 1.00 31.16 88 THR A O 1
ATOM 632 N N . ASP A 1 89 ? 3.631 -31.757 -37.793 1.00 26.75 89 ASP A N 1
ATOM 633 C CA . ASP A 1 89 ? 5.102 -31.751 -37.755 1.00 26.75 89 ASP A CA 1
ATOM 634 C C . ASP A 1 89 ? 5.729 -30.430 -38.230 1.00 26.75 89 ASP A C 1
ATOM 636 O O . ASP A 1 89 ? 6.004 -30.265 -39.414 1.00 26.75 89 ASP A O 1
ATOM 640 N N . THR A 1 90 ? 5.964 -29.512 -37.284 1.00 29.42 90 THR A N 1
ATOM 641 C CA . THR A 1 90 ? 7.056 -28.530 -37.335 1.00 29.42 90 THR A CA 1
ATOM 642 C C . THR A 1 90 ? 7.527 -28.192 -35.917 1.00 29.42 90 THR A C 1
ATOM 644 O O . THR A 1 90 ? 6.803 -27.577 -35.134 1.00 29.42 90 THR A O 1
ATOM 647 N N . SER A 1 91 ? 8.772 -28.593 -35.645 1.00 27.31 91 SER A N 1
ATOM 648 C CA . SER A 1 91 ? 9.777 -27.921 -34.806 1.00 27.31 91 SER A CA 1
ATOM 649 C C . SER A 1 91 ? 9.454 -27.668 -33.328 1.00 27.31 91 SER A C 1
ATOM 651 O O . SER A 1 91 ? 8.981 -26.607 -32.924 1.00 27.31 91 SER A O 1
ATOM 653 N N . ARG A 1 92 ? 9.871 -28.642 -32.512 1.00 26.89 92 ARG A N 1
ATOM 654 C CA . ARG A 1 92 ? 10.419 -28.420 -31.169 1.00 26.89 92 ARG A CA 1
ATOM 655 C C . ARG A 1 92 ? 11.728 -27.633 -31.284 1.00 26.89 92 ARG A C 1
ATOM 657 O O . ARG A 1 92 ? 12.634 -28.120 -31.952 1.00 26.89 92 ARG A O 1
ATOM 664 N N . ASP A 1 93 ? 11.843 -26.522 -30.563 1.00 25.70 93 ASP A N 1
ATOM 665 C CA . ASP A 1 93 ? 13.138 -25.937 -30.198 1.00 25.70 93 ASP A CA 1
ATOM 666 C C . ASP A 1 93 ? 13.390 -26.134 -28.690 1.00 25.70 93 ASP A C 1
ATOM 668 O O . ASP A 1 93 ? 12.503 -25.840 -27.880 1.00 25.70 93 ASP A O 1
ATOM 672 N N . PRO A 1 94 ? 14.565 -26.656 -28.291 1.00 30.52 94 PRO A N 1
ATOM 673 C CA . PRO A 1 94 ? 14.941 -26.876 -26.902 1.00 30.52 94 PRO A CA 1
ATOM 674 C C . PRO A 1 94 ? 15.768 -25.692 -26.386 1.00 30.52 94 PRO A C 1
ATOM 676 O O . PRO A 1 94 ? 16.835 -25.412 -26.920 1.00 30.52 94 PRO A O 1
ATOM 679 N N . LEU A 1 95 ? 15.323 -25.001 -25.335 1.00 26.19 95 LEU A N 1
ATOM 680 C CA . LEU A 1 95 ? 16.165 -24.024 -24.629 1.00 26.19 95 LEU A CA 1
ATOM 681 C C . LEU A 1 95 ? 15.656 -23.789 -23.202 1.00 26.19 95 LEU A C 1
ATOM 683 O O . LEU A 1 95 ? 14.962 -22.822 -22.912 1.00 26.19 95 LEU A O 1
ATOM 687 N N . PHE A 1 96 ? 16.024 -24.700 -22.306 1.00 27.28 96 PHE A N 1
ATOM 688 C CA . PHE A 1 96 ? 16.179 -24.414 -20.882 1.00 27.28 96 PHE A CA 1
ATOM 689 C C . PHE A 1 96 ? 17.402 -25.187 -20.402 1.00 27.28 96 PHE A C 1
ATOM 691 O O . PHE A 1 96 ? 17.300 -26.307 -19.916 1.00 27.28 96 PHE A O 1
ATOM 698 N N . ASP A 1 97 ? 18.565 -24.578 -20.600 1.00 25.77 97 ASP A N 1
ATOM 699 C CA . ASP A 1 97 ? 19.748 -24.890 -19.816 1.00 25.77 97 ASP A CA 1
ATOM 700 C C . ASP A 1 97 ? 20.369 -23.556 -19.400 1.00 25.77 97 ASP A C 1
ATOM 702 O O . ASP A 1 97 ? 20.984 -22.836 -20.187 1.00 25.77 97 ASP A O 1
ATOM 706 N N . SER A 1 98 ? 20.083 -23.162 -18.167 1.00 27.75 98 SER A N 1
ATOM 707 C CA . SER A 1 98 ? 20.822 -22.121 -17.474 1.00 27.75 98 SER A CA 1
ATOM 708 C C . SER A 1 98 ? 20.815 -22.492 -16.003 1.00 27.75 98 SER A C 1
ATOM 710 O O . SER A 1 98 ? 19.881 -22.170 -15.266 1.00 27.75 98 SER A O 1
ATOM 712 N N . ALA A 1 99 ? 21.860 -23.218 -15.619 1.00 26.98 99 ALA A N 1
ATOM 713 C CA . ALA A 1 99 ? 22.291 -23.400 -14.249 1.00 26.98 99 ALA A CA 1
ATOM 714 C C . ALA A 1 99 ? 22.395 -22.030 -13.557 1.00 26.98 99 ALA A C 1
ATOM 716 O O . ALA A 1 99 ? 23.336 -21.267 -13.769 1.00 26.98 99 ALA A O 1
ATOM 717 N N . GLY A 1 100 ? 21.386 -21.710 -12.754 1.00 25.09 100 GLY A N 1
ATOM 718 C CA . GLY A 1 100 ? 21.453 -20.710 -11.703 1.00 25.09 100 GLY A CA 1
ATOM 719 C C . GLY A 1 100 ? 21.436 -21.468 -10.388 1.00 25.09 100 GLY A C 1
ATOM 720 O O . GLY A 1 100 ? 20.543 -22.277 -10.165 1.00 25.09 100 GLY A O 1
ATOM 721 N N . VAL A 1 101 ? 22.458 -21.256 -9.568 1.00 24.09 101 VAL A N 1
ATOM 722 C CA . VAL A 1 101 ? 22.615 -21.862 -8.246 1.00 24.09 101 VAL A CA 1
ATOM 723 C C . VAL A 1 101 ? 21.387 -21.526 -7.392 1.00 24.09 101 VAL A C 1
ATOM 725 O O . VAL A 1 101 ? 21.256 -20.411 -6.893 1.00 24.09 101 VAL A O 1
ATOM 728 N N . SER A 1 102 ? 20.473 -22.488 -7.259 1.00 26.19 102 SER A N 1
ATOM 729 C CA . SER A 1 102 ? 19.428 -22.480 -6.240 1.00 26.19 102 SER A CA 1
ATOM 730 C C . SER A 1 102 ? 20.067 -22.920 -4.932 1.00 26.19 102 SER A C 1
ATOM 732 O O . SER A 1 102 ? 20.440 -24.082 -4.780 1.00 26.19 102 SER A O 1
ATOM 734 N N . ILE A 1 103 ? 20.226 -21.992 -3.993 1.00 29.11 103 ILE A N 1
ATOM 735 C CA . ILE A 1 103 ? 20.482 -22.347 -2.598 1.00 29.11 103 ILE A CA 1
ATOM 736 C C . ILE A 1 103 ? 19.110 -22.669 -1.999 1.00 29.11 103 ILE A C 1
ATOM 738 O O . ILE A 1 103 ? 18.424 -21.789 -1.489 1.00 29.11 103 ILE A O 1
ATOM 742 N N . GLU A 1 104 ? 18.669 -23.916 -2.154 1.00 27.52 104 GLU A N 1
ATOM 743 C CA . GLU A 1 104 ? 17.567 -24.461 -1.359 1.00 27.52 104 GLU A CA 1
ATOM 744 C C . GLU A 1 104 ? 18.150 -24.981 -0.035 1.00 27.52 104 GLU A C 1
ATOM 746 O O . GLU A 1 104 ? 19.112 -25.757 -0.066 1.00 27.52 104 GLU A O 1
ATOM 751 N N . PRO A 1 105 ? 17.628 -24.572 1.135 1.00 30.64 105 PRO A N 1
ATOM 752 C CA . PRO A 1 105 ? 17.998 -25.204 2.392 1.00 30.64 105 PRO A CA 1
ATOM 753 C C . PRO A 1 105 ? 17.416 -26.629 2.453 1.00 30.64 105 PRO A C 1
ATOM 755 O O . PRO A 1 105 ? 16.364 -26.898 1.866 1.00 30.64 105 PRO A O 1
ATOM 758 N N . PRO A 1 106 ? 18.088 -27.566 3.144 1.00 29.11 106 PRO A N 1
ATOM 759 C CA . PRO A 1 106 ? 17.700 -28.968 3.139 1.00 29.11 106 PRO A CA 1
ATOM 760 C C . PRO A 1 106 ? 16.354 -29.166 3.846 1.00 29.11 106 PRO A C 1
ATOM 762 O O . PRO A 1 106 ? 16.171 -28.766 4.994 1.00 29.11 106 PRO A O 1
ATOM 765 N N . ILE A 1 107 ? 15.429 -29.832 3.155 1.00 33.59 107 ILE A N 1
ATOM 766 C CA . ILE A 1 107 ? 14.161 -30.309 3.709 1.00 33.59 107 ILE A CA 1
ATOM 767 C C . ILE A 1 107 ? 14.474 -31.476 4.654 1.00 33.59 107 ILE A C 1
ATOM 769 O O . ILE A 1 107 ? 14.798 -32.579 4.212 1.00 33.59 107 ILE A O 1
ATOM 773 N N . GLY A 1 108 ? 14.411 -31.213 5.959 1.00 28.52 108 GLY A N 1
ATOM 774 C CA . GLY A 1 108 ? 14.357 -32.238 6.997 1.00 28.52 108 GLY A CA 1
ATOM 775 C C . GLY A 1 108 ? 12.919 -32.722 7.187 1.00 28.52 108 GLY A C 1
ATOM 776 O O . GLY A 1 108 ? 11.998 -31.917 7.285 1.00 28.52 108 GLY A O 1
ATOM 777 N N . SER A 1 109 ? 12.740 -34.038 7.202 1.00 32.47 109 SER A N 1
ATOM 778 C CA . SER A 1 109 ? 11.473 -34.746 7.398 1.00 32.47 109 SER A CA 1
ATOM 779 C C . SER A 1 109 ? 11.005 -34.765 8.864 1.00 32.47 109 SER A C 1
ATOM 781 O O . SER A 1 109 ? 11.803 -35.095 9.737 1.00 32.47 109 SER A O 1
ATOM 783 N N . ASP A 1 110 ? 9.704 -34.500 9.044 1.00 33.34 110 ASP A N 1
ATOM 784 C CA . ASP A 1 110 ? 8.729 -34.976 10.050 1.00 33.34 110 ASP A CA 1
ATOM 785 C C . ASP A 1 110 ? 9.012 -34.869 11.568 1.00 33.34 110 ASP A C 1
ATOM 787 O O . ASP A 1 110 ? 9.806 -35.623 12.120 1.00 33.34 110 ASP A O 1
ATOM 791 N N . GLU A 1 111 ? 8.243 -34.017 12.270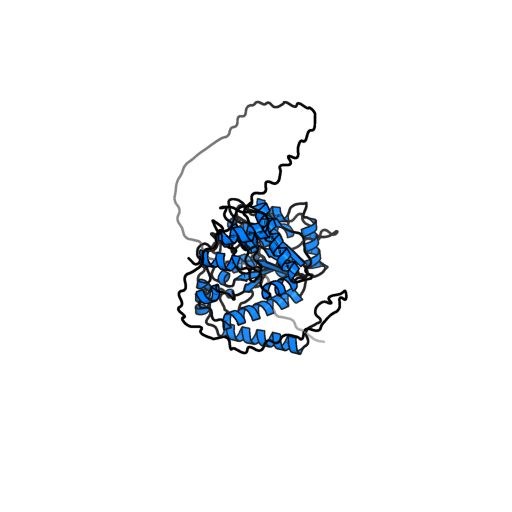 1.00 29.84 111 GLU A N 1
ATOM 792 C CA . GLU A 1 111 ? 7.139 -34.395 13.192 1.00 29.84 111 GLU A CA 1
ATOM 793 C C . GLU A 1 111 ? 6.420 -33.137 13.761 1.00 29.84 111 GLU A C 1
ATOM 795 O O . GLU A 1 111 ? 7.016 -32.057 13.797 1.00 29.84 111 GLU A O 1
ATOM 800 N N . PRO A 1 112 ? 5.132 -33.217 14.176 1.00 39.00 112 PRO A N 1
ATOM 801 C CA . PRO A 1 112 ? 4.339 -32.056 14.574 1.00 39.00 112 PRO A CA 1
ATOM 802 C C . PRO A 1 112 ? 4.600 -31.696 16.043 1.00 39.00 112 PRO A C 1
ATOM 804 O O . PRO A 1 112 ? 4.023 -32.285 16.956 1.00 39.00 112 PRO A O 1
ATOM 807 N N . GLY A 1 113 ? 5.475 -30.718 16.264 1.00 30.95 113 GLY A N 1
ATOM 808 C CA . GLY A 1 113 ? 5.650 -30.044 17.548 1.00 30.95 113 GLY A CA 1
ATOM 809 C C . GLY A 1 113 ? 5.071 -28.633 17.493 1.00 30.95 113 GLY A C 1
ATOM 810 O O . GLY A 1 113 ? 5.440 -27.854 16.616 1.00 30.95 113 GLY A O 1
ATOM 811 N N . ASP A 1 114 ? 4.160 -28.331 18.419 1.00 42.47 114 ASP A N 1
ATOM 812 C CA . ASP A 1 114 ? 3.727 -26.973 18.757 1.00 42.47 114 ASP A CA 1
ATOM 813 C C . ASP A 1 114 ? 4.940 -26.056 19.031 1.00 42.47 114 ASP A C 1
ATOM 815 O O . ASP A 1 114 ? 5.977 -26.514 19.507 1.00 42.47 114 ASP A O 1
ATOM 819 N N . ASP A 1 115 ? 4.760 -24.761 18.755 1.00 39.12 115 ASP A N 1
ATOM 820 C CA . ASP A 1 115 ? 5.745 -23.665 18.750 1.00 39.12 115 ASP A CA 1
ATOM 821 C C . ASP A 1 115 ? 6.625 -23.557 17.492 1.00 39.12 115 ASP A C 1
ATOM 823 O O . ASP A 1 115 ? 7.810 -23.895 17.466 1.00 39.12 115 ASP A O 1
ATOM 827 N N . VAL A 1 116 ? 6.069 -22.923 16.449 1.00 37.25 116 VAL A N 1
ATOM 828 C CA . VAL A 1 116 ? 6.886 -22.246 15.430 1.00 37.25 116 VAL A CA 1
ATOM 829 C C . VAL A 1 116 ? 7.570 -21.063 16.116 1.00 37.25 116 VAL A C 1
ATOM 831 O O . VAL A 1 116 ? 7.023 -19.961 16.197 1.00 37.25 116 VAL A O 1
ATOM 834 N N . ALA A 1 117 ? 8.757 -21.314 16.666 1.00 34.06 117 ALA A N 1
ATOM 835 C CA . ALA A 1 117 ? 9.648 -20.270 17.137 1.00 34.06 117 ALA A CA 1
ATOM 836 C C . ALA A 1 117 ? 9.844 -19.247 16.009 1.00 34.06 117 ALA A C 1
ATOM 838 O O . ALA A 1 117 ? 10.046 -19.618 14.848 1.00 34.06 117 ALA A O 1
ATOM 839 N N . ALA A 1 118 ? 9.765 -17.957 16.347 1.00 41.00 118 ALA A N 1
ATOM 840 C CA . ALA A 1 118 ? 10.150 -16.892 15.429 1.00 41.00 118 ALA A CA 1
ATOM 841 C C . ALA A 1 118 ? 11.530 -17.223 14.826 1.00 41.00 118 ALA A C 1
ATOM 843 O O . ALA A 1 118 ? 12.371 -17.765 15.554 1.00 41.00 118 ALA A O 1
ATOM 844 N N . PRO A 1 119 ? 11.771 -16.947 13.529 1.00 47.84 119 PRO A N 1
ATOM 845 C CA . PRO A 1 119 ? 13.072 -17.204 12.926 1.00 47.84 119 PRO A CA 1
ATOM 846 C C . PRO A 1 119 ? 14.154 -16.582 13.813 1.00 47.84 119 PRO A C 1
ATOM 848 O O . PRO A 1 119 ? 14.063 -15.411 14.188 1.00 47.84 119 PRO A O 1
ATOM 851 N N . GLY A 1 120 ? 15.118 -17.410 14.225 1.00 50.56 120 GLY A N 1
ATOM 852 C CA . GLY A 1 120 ? 16.225 -16.969 15.066 1.00 50.56 120 GLY A CA 1
ATOM 853 C C . GLY A 1 120 ? 16.985 -15.814 14.405 1.00 50.56 120 GLY A C 1
ATOM 854 O O . GLY A 1 120 ? 16.880 -15.628 13.190 1.00 50.56 120 GLY A O 1
ATOM 855 N N . PRO A 1 121 ? 17.741 -15.019 15.181 1.00 63.84 121 PRO A N 1
ATOM 856 C CA . PRO A 1 121 ? 18.560 -13.958 14.610 1.00 63.84 121 PRO A CA 1
ATOM 857 C C . PRO A 1 121 ? 19.463 -14.536 13.514 1.00 63.84 121 PRO A C 1
ATOM 859 O O . PRO A 1 121 ? 20.070 -15.591 13.714 1.00 63.84 121 PRO A O 1
ATOM 862 N N . LEU A 1 122 ? 19.520 -13.846 12.370 1.00 67.62 122 LEU A N 1
ATOM 863 C CA . LEU A 1 122 ? 20.379 -14.222 11.247 1.00 67.62 122 LEU A CA 1
ATOM 864 C C . LEU A 1 122 ? 21.818 -14.417 11.727 1.00 67.62 122 LEU A C 1
ATOM 866 O O . LEU A 1 122 ? 22.313 -13.671 12.581 1.00 67.62 122 LEU A O 1
ATOM 870 N N . LEU A 1 123 ? 22.502 -15.405 11.156 1.00 79.94 123 LEU A N 1
ATOM 871 C CA . LEU A 1 123 ? 23.931 -15.574 11.394 1.00 79.94 123 LEU A CA 1
ATOM 872 C C . LEU A 1 123 ? 24.683 -14.368 10.812 1.00 79.94 123 LEU A C 1
ATOM 874 O O . LEU A 1 123 ? 24.258 -13.781 9.818 1.00 79.94 123 LEU A O 1
ATOM 878 N N . GLN A 1 124 ? 25.819 -13.998 11.408 1.00 80.56 124 GLN A N 1
ATOM 879 C CA . GLN A 1 124 ? 26.599 -12.837 10.955 1.00 80.56 124 GLN A CA 1
ATOM 880 C C . GLN A 1 124 ? 26.935 -12.911 9.453 1.00 80.56 124 GLN A C 1
ATOM 882 O O . GLN A 1 124 ? 26.814 -11.913 8.750 1.00 80.56 124 GLN A O 1
ATOM 887 N N . ASP A 1 125 ? 27.253 -14.106 8.948 1.00 80.88 125 ASP A N 1
ATOM 888 C CA . ASP A 1 125 ? 27.543 -14.337 7.529 1.00 80.88 125 ASP A CA 1
ATOM 889 C C . ASP A 1 125 ? 26.332 -14.044 6.617 1.00 80.88 125 ASP A C 1
ATOM 891 O O . ASP A 1 125 ? 26.490 -13.569 5.492 1.00 80.88 125 ASP A O 1
ATOM 895 N N . GLU A 1 126 ? 25.107 -14.288 7.097 1.00 80.94 126 GLU A N 1
ATOM 896 C CA . GLU A 1 126 ? 23.870 -13.983 6.367 1.00 80.94 126 GLU A CA 1
ATOM 897 C C . GLU A 1 126 ? 23.605 -12.474 6.350 1.00 80.94 126 GLU A C 1
ATOM 899 O O . GLU A 1 126 ? 23.245 -11.917 5.311 1.00 80.94 126 GLU A O 1
ATOM 904 N N . VAL A 1 127 ? 23.847 -11.794 7.476 1.00 83.12 127 VAL A N 1
ATOM 905 C CA . VAL A 1 127 ? 23.760 -10.328 7.575 1.00 83.12 127 VAL A CA 1
ATOM 906 C C . VAL A 1 127 ? 24.750 -9.664 6.615 1.00 83.12 127 VAL A C 1
ATOM 908 O O . VAL A 1 127 ? 24.385 -8.739 5.884 1.00 83.12 127 VAL A O 1
ATOM 911 N N . ASP A 1 128 ? 25.985 -10.158 6.563 1.00 87.19 128 ASP A N 1
ATOM 912 C CA . ASP A 1 128 ? 27.026 -9.640 5.675 1.00 87.19 128 ASP A CA 1
ATOM 913 C C . ASP A 1 128 ? 26.673 -9.869 4.197 1.00 87.19 128 ASP A C 1
ATOM 915 O O . ASP A 1 128 ? 26.836 -8.963 3.373 1.00 87.19 128 ASP A O 1
ATOM 919 N N . ALA A 1 129 ? 26.107 -11.032 3.857 1.00 88.25 129 ALA A N 1
ATOM 920 C CA . ALA A 1 129 ? 25.638 -11.326 2.505 1.00 88.25 129 ALA A CA 1
ATOM 921 C C . ALA A 1 129 ? 24.494 -10.394 2.067 1.00 88.25 129 ALA A C 1
ATOM 923 O O . ALA A 1 129 ? 24.527 -9.853 0.957 1.00 88.25 129 ALA A O 1
ATOM 924 N N . VAL A 1 130 ? 23.504 -10.158 2.934 1.00 87.75 130 VAL A N 1
ATOM 925 C CA . VAL A 1 130 ? 22.384 -9.244 2.654 1.00 87.75 130 VAL A CA 1
ATOM 926 C C . VAL A 1 130 ? 22.884 -7.807 2.470 1.00 87.75 130 VAL A C 1
ATOM 928 O O . VAL A 1 130 ? 22.508 -7.141 1.502 1.00 87.75 130 VAL A O 1
ATOM 931 N N . ASN A 1 131 ? 23.793 -7.344 3.333 1.00 90.31 131 ASN A N 1
ATOM 932 C CA . ASN A 1 131 ? 24.411 -6.022 3.209 1.00 90.31 131 ASN A CA 1
ATOM 933 C C . ASN A 1 131 ? 25.212 -5.875 1.906 1.00 90.31 131 ASN A C 1
ATOM 935 O O . ASN A 1 131 ? 25.138 -4.833 1.252 1.00 90.31 131 ASN A O 1
ATOM 939 N N . ALA A 1 132 ? 25.943 -6.914 1.491 1.00 93.38 132 ALA A N 1
ATOM 940 C CA . ALA A 1 132 ? 26.682 -6.912 0.231 1.00 93.38 132 ALA A CA 1
ATOM 941 C C . ALA A 1 132 ? 25.748 -6.835 -0.990 1.00 93.38 132 ALA A C 1
ATOM 943 O O . ALA A 1 132 ? 26.026 -6.089 -1.932 1.00 93.38 132 ALA A O 1
ATOM 944 N N . ILE A 1 133 ? 24.615 -7.550 -0.963 1.00 92.75 133 ILE A N 1
ATOM 945 C CA . ILE A 1 133 ? 23.583 -7.470 -2.009 1.00 92.75 133 ILE A CA 1
ATOM 946 C C . ILE A 1 133 ? 23.012 -6.052 -2.093 1.00 92.75 133 ILE A C 1
ATOM 948 O O . ILE A 1 133 ? 22.887 -5.516 -3.196 1.00 92.75 133 ILE A O 1
ATOM 952 N N . ALA A 1 134 ? 22.693 -5.437 -0.951 1.00 93.69 134 ALA A N 1
ATOM 953 C CA . ALA A 1 134 ? 22.175 -4.074 -0.900 1.00 93.69 134 ALA A CA 1
ATOM 954 C C . ALA A 1 134 ? 23.194 -3.057 -1.440 1.00 93.69 134 ALA A C 1
ATOM 956 O O . ALA A 1 134 ? 22.850 -2.265 -2.311 1.00 93.69 134 ALA A O 1
ATOM 957 N N . ALA A 1 135 ? 24.458 -3.135 -1.014 1.00 95.31 135 ALA A N 1
ATOM 958 C CA . ALA A 1 135 ? 25.520 -2.245 -1.488 1.00 95.31 135 ALA A CA 1
ATOM 959 C C . ALA A 1 135 ? 25.750 -2.364 -3.004 1.00 95.31 135 ALA A C 1
ATOM 961 O O . ALA A 1 135 ? 25.886 -1.359 -3.703 1.00 95.31 135 ALA A O 1
ATOM 962 N N . HIS A 1 136 ? 25.742 -3.589 -3.534 1.00 96.38 136 HIS A N 1
ATOM 963 C CA . HIS A 1 136 ? 25.832 -3.824 -4.972 1.00 96.38 136 HIS A CA 1
ATOM 964 C C . HIS A 1 136 ? 24.609 -3.273 -5.724 1.00 96.38 136 HIS A C 1
ATOM 966 O O . HIS A 1 136 ? 24.756 -2.664 -6.783 1.00 96.38 136 HIS A O 1
ATOM 972 N N . ALA A 1 137 ? 23.401 -3.452 -5.181 1.00 96.75 137 ALA A N 1
ATOM 973 C CA . ALA A 1 137 ? 22.182 -2.895 -5.760 1.00 96.75 137 ALA A CA 1
ATOM 974 C C . ALA A 1 137 ? 22.205 -1.359 -5.792 1.00 96.75 137 ALA A C 1
ATOM 976 O O . ALA A 1 137 ? 21.844 -0.781 -6.814 1.00 96.75 137 ALA A O 1
ATOM 977 N N . THR A 1 138 ? 22.673 -0.709 -4.722 1.00 97.19 138 THR A N 1
ATOM 978 C CA . THR A 1 138 ? 22.875 0.745 -4.670 1.00 97.19 138 THR A CA 1
ATOM 979 C C . THR A 1 138 ? 23.837 1.204 -5.760 1.00 97.19 138 THR A C 1
ATOM 981 O O . THR A 1 138 ? 23.461 2.049 -6.564 1.00 97.19 138 THR A O 1
ATOM 984 N N . ALA A 1 139 ? 25.015 0.581 -5.871 1.00 97.06 139 ALA A N 1
ATOM 985 C CA . ALA A 1 139 ? 26.006 0.948 -6.884 1.00 97.06 139 ALA A CA 1
ATOM 986 C C . ALA A 1 139 ? 25.461 0.830 -8.321 1.00 97.06 139 ALA A C 1
ATOM 988 O O . ALA A 1 139 ? 25.692 1.712 -9.143 1.00 97.06 139 ALA A O 1
ATOM 989 N N . LEU A 1 140 ? 24.697 -0.229 -8.618 1.00 96.94 140 LEU A N 1
ATOM 990 C CA . LEU A 1 140 ? 24.057 -0.402 -9.927 1.00 96.94 140 LEU A CA 1
ATOM 991 C C . LEU A 1 140 ? 23.007 0.672 -10.231 1.00 96.94 140 LEU A C 1
ATOM 993 O O . LEU A 1 140 ? 22.844 1.060 -11.385 1.00 96.94 140 LEU A O 1
ATOM 997 N N . LEU A 1 141 ? 22.244 1.098 -9.224 1.00 96.44 141 LEU A N 1
ATOM 998 C CA . LEU A 1 141 ? 21.212 2.117 -9.395 1.00 96.44 141 LEU A CA 1
ATOM 999 C C . LEU A 1 141 ? 21.813 3.524 -9.477 1.00 96.44 141 LEU A C 1
ATOM 1001 O O . LEU A 1 141 ? 21.286 4.345 -10.219 1.00 96.44 141 LEU A O 1
ATOM 1005 N N . ASP A 1 142 ? 22.902 3.796 -8.759 1.00 96.38 142 ASP A N 1
ATOM 1006 C CA . ASP A 1 142 ? 23.609 5.080 -8.820 1.00 96.38 142 ASP A CA 1
ATOM 1007 C C . ASP A 1 142 ? 24.318 5.304 -10.165 1.00 96.38 142 ASP A C 1
ATOM 1009 O O . ASP A 1 142 ? 24.411 6.440 -10.622 1.00 96.38 142 ASP A O 1
ATOM 1013 N N . ASP A 1 143 ? 24.776 4.238 -10.830 1.00 96.69 143 ASP A N 1
ATOM 1014 C CA . ASP A 1 143 ? 25.382 4.313 -12.171 1.00 96.69 143 ASP A CA 1
ATOM 1015 C C . ASP A 1 143 ? 24.337 4.482 -13.296 1.00 96.69 143 ASP A C 1
ATOM 1017 O O . ASP A 1 143 ? 24.661 4.852 -14.427 1.00 96.69 143 ASP A O 1
ATOM 1021 N N . ALA A 1 144 ? 23.057 4.219 -13.013 1.00 95.38 144 ALA A N 1
ATOM 1022 C CA . ALA A 1 144 ? 22.001 4.291 -14.014 1.00 95.38 144 ALA A CA 1
ATOM 1023 C C . ALA A 1 144 ? 21.614 5.744 -14.343 1.00 95.38 144 ALA A C 1
ATOM 1025 O O . ALA A 1 144 ? 21.310 6.535 -13.456 1.00 95.38 144 ALA A O 1
ATOM 1026 N N . ASP A 1 145 ? 21.509 6.071 -15.637 1.00 95.50 145 ASP A N 1
ATOM 1027 C CA . ASP A 1 145 ? 21.025 7.379 -16.103 1.00 95.50 145 ASP A CA 1
ATOM 1028 C C . ASP A 1 145 ? 19.568 7.624 -15.634 1.00 95.50 145 ASP A C 1
ATOM 1030 O O . ASP A 1 145 ? 18.649 6.919 -16.088 1.00 95.50 145 ASP A O 1
ATOM 1034 N N . PRO A 1 146 ? 19.314 8.634 -14.772 1.00 95.56 146 PRO A N 1
ATOM 1035 C CA . PRO A 1 146 ? 17.985 8.897 -14.224 1.00 95.56 146 PRO A CA 1
ATOM 1036 C C . PRO A 1 146 ? 16.931 9.232 -15.283 1.00 95.56 146 PRO A C 1
ATOM 1038 O O . PRO A 1 146 ? 15.771 8.841 -15.152 1.00 95.56 146 PRO A O 1
ATOM 1041 N N . VAL A 1 147 ? 17.314 9.921 -16.359 1.00 95.50 147 VAL A N 1
ATOM 1042 C CA . VAL A 1 147 ? 16.402 10.346 -17.427 1.00 95.50 147 VAL A CA 1
ATOM 1043 C C . VAL A 1 147 ? 15.999 9.148 -18.282 1.00 95.50 147 VAL A C 1
ATOM 1045 O O . VAL A 1 147 ? 14.820 8.978 -18.611 1.00 95.50 147 VAL A O 1
ATOM 1048 N N . VAL A 1 148 ? 16.960 8.298 -18.649 1.00 92.88 148 VAL A N 1
ATOM 1049 C CA . VAL A 1 148 ? 16.688 7.059 -19.398 1.00 92.88 148 VAL A CA 1
ATOM 1050 C C . VAL A 1 148 ? 15.820 6.125 -18.564 1.00 92.88 148 VAL A C 1
ATOM 1052 O O . VAL A 1 148 ? 14.821 5.599 -19.067 1.00 92.88 148 VAL A O 1
ATOM 1055 N N . TYR A 1 149 ? 16.151 5.973 -17.283 1.00 91.56 149 TYR A N 1
ATOM 1056 C CA . TYR A 1 149 ? 15.389 5.148 -16.359 1.00 91.56 149 TYR A CA 1
ATOM 1057 C C . TYR A 1 149 ? 13.949 5.654 -16.214 1.00 91.56 149 TYR A C 1
ATOM 1059 O O . TYR A 1 149 ? 12.999 4.895 -16.407 1.00 91.56 149 TYR A O 1
ATOM 1067 N N . TYR A 1 150 ? 13.766 6.959 -16.002 1.00 93.50 150 TYR A N 1
ATOM 1068 C CA . TYR A 1 150 ? 12.455 7.599 -15.927 1.00 93.50 150 TYR A CA 1
ATOM 1069 C C . TYR A 1 150 ? 11.608 7.401 -17.194 1.00 93.50 150 TYR A C 1
ATOM 1071 O O . TYR A 1 150 ? 10.421 7.069 -17.119 1.00 93.50 150 TYR A O 1
ATOM 1079 N N . ARG A 1 151 ? 12.206 7.547 -18.384 1.00 91.00 151 ARG A N 1
ATOM 1080 C CA . ARG A 1 151 ? 11.506 7.293 -19.656 1.00 91.00 151 ARG A CA 1
ATOM 1081 C C . ARG A 1 151 ? 11.030 5.846 -19.763 1.00 91.00 151 ARG A C 1
ATOM 1083 O O . ARG A 1 151 ? 9.924 5.609 -20.249 1.00 91.00 151 ARG A O 1
ATOM 1090 N N . ALA A 1 152 ? 11.824 4.888 -19.288 1.00 88.81 152 ALA A N 1
ATOM 1091 C CA . ALA A 1 152 ? 11.416 3.489 -19.255 1.00 88.81 152 ALA A CA 1
ATOM 1092 C C . ALA A 1 152 ? 10.246 3.259 -18.276 1.00 88.81 152 ALA A C 1
ATOM 1094 O O . ALA A 1 152 ? 9.309 2.526 -18.602 1.00 88.81 152 ALA A O 1
ATOM 1095 N N . LEU A 1 153 ? 10.235 3.943 -17.123 1.00 89.38 153 LEU A N 1
ATOM 1096 C CA . LEU A 1 153 ? 9.118 3.902 -16.169 1.00 89.38 153 LEU A CA 1
ATOM 1097 C C . LEU A 1 153 ? 7.815 4.444 -16.764 1.00 89.38 153 LEU A C 1
ATOM 1099 O O . LEU A 1 153 ? 6.766 3.829 -16.564 1.00 89.38 153 LEU A O 1
ATOM 1103 N N . LYS A 1 154 ? 7.863 5.529 -17.552 1.00 86.62 154 LYS A N 1
ATOM 1104 C CA . LYS A 1 154 ? 6.673 6.065 -18.245 1.00 86.62 154 LYS A CA 1
ATOM 1105 C C . LYS A 1 154 ? 5.986 4.993 -19.110 1.00 86.62 154 LYS A C 1
ATOM 1107 O O . LYS A 1 154 ? 4.759 4.955 -19.162 1.00 86.62 154 LYS A O 1
ATOM 1112 N N . GLY A 1 155 ? 6.752 4.073 -19.706 1.00 81.19 155 GLY A N 1
ATOM 1113 C CA . GLY A 1 155 ? 6.237 2.954 -20.509 1.00 81.19 155 GLY A CA 1
ATOM 1114 C C . GLY A 1 155 ? 5.520 1.844 -19.721 1.00 81.19 155 GLY A C 1
ATOM 1115 O O . GLY A 1 155 ? 4.895 0.963 -20.321 1.00 81.19 155 GLY A O 1
ATOM 1116 N N . LEU A 1 156 ? 5.589 1.850 -18.385 1.00 79.12 156 LEU A N 1
ATOM 1117 C CA . LEU A 1 156 ? 4.813 0.924 -17.554 1.00 79.12 156 LEU A CA 1
ATOM 1118 C C . LEU A 1 156 ? 3.335 1.303 -17.494 1.00 79.12 156 LEU A C 1
ATOM 1120 O O . LEU A 1 156 ? 2.488 0.412 -17.379 1.00 79.12 156 LEU A O 1
ATOM 1124 N N . VAL A 1 157 ? 3.032 2.594 -17.598 1.00 76.62 157 VAL A N 1
ATOM 1125 C CA . VAL A 1 157 ? 1.695 3.109 -17.340 1.00 76.62 157 VAL A CA 1
ATOM 1126 C C . VAL A 1 157 ? 0.782 2.868 -18.541 1.00 76.62 157 VAL A C 1
ATOM 1128 O O . VAL A 1 157 ? 1.144 3.150 -19.678 1.00 76.62 157 VAL A O 1
ATOM 1131 N N . ARG A 1 158 ? -0.400 2.306 -18.294 1.00 70.25 158 ARG A N 1
ATOM 1132 C CA . ARG A 1 158 ? -1.486 2.143 -19.272 1.00 70.25 158 ARG A CA 1
ATOM 1133 C C . ARG A 1 158 ? -2.365 3.397 -19.320 1.00 70.25 158 ARG A C 1
ATOM 1135 O O . ARG A 1 158 ? -2.458 4.153 -18.353 1.00 70.25 158 ARG A O 1
ATOM 1142 N N . ASP A 1 159 ? -3.051 3.597 -20.431 1.00 61.34 159 ASP A N 1
ATOM 1143 C CA . ASP A 1 159 ? -4.064 4.646 -20.513 1.00 61.34 159 ASP A CA 1
ATOM 1144 C C . ASP A 1 159 ? -5.264 4.294 -19.614 1.00 61.34 159 ASP A C 1
ATOM 1146 O O . ASP A 1 159 ? -5.636 3.127 -19.494 1.00 61.34 159 ASP A O 1
ATOM 1150 N N . GLY A 1 160 ? -5.845 5.295 -18.941 1.00 62.31 160 GLY A N 1
ATOM 1151 C CA . GLY A 1 160 ? -7.065 5.128 -18.135 1.00 62.31 160 GLY A CA 1
ATOM 1152 C C . GLY A 1 160 ? -6.898 4.543 -16.724 1.00 62.31 160 GLY A C 1
ATOM 1153 O O . GLY A 1 160 ? -7.893 4.177 -16.110 1.00 62.31 160 GLY A O 1
ATOM 1154 N N . HIS A 1 161 ? -5.681 4.454 -16.177 1.00 59.78 161 HIS A N 1
ATOM 1155 C CA . HIS A 1 161 ? -5.441 3.871 -14.844 1.00 59.78 161 HIS A CA 1
ATOM 1156 C C . HIS A 1 161 ? -6.119 4.587 -13.657 1.00 59.78 161 HIS A C 1
ATOM 1158 O O . HIS A 1 161 ? -6.287 3.986 -12.595 1.00 59.78 161 HIS A O 1
ATOM 1164 N N . SER A 1 162 ? -6.424 5.874 -13.803 1.00 67.69 162 SER A N 1
ATOM 1165 C CA . SER A 1 162 ? -7.176 6.699 -12.855 1.00 67.69 162 SER A CA 1
ATOM 1166 C C . SER A 1 162 ? -7.504 8.021 -13.550 1.00 67.69 162 SER A C 1
ATOM 1168 O O . SER A 1 162 ? -6.682 8.523 -14.320 1.00 67.69 162 SER A O 1
ATOM 1170 N N . SER A 1 163 ? -8.674 8.599 -13.279 1.00 75.12 163 SER A N 1
ATOM 1171 C CA . SER A 1 163 ? -9.014 9.964 -13.706 1.00 75.12 163 SER A CA 1
ATOM 1172 C C . SER A 1 163 ? -8.216 11.035 -12.952 1.00 75.12 163 SER A C 1
ATOM 1174 O O . SER A 1 163 ? -8.095 12.156 -13.437 1.00 75.12 163 SER A O 1
ATOM 1176 N N . VAL A 1 164 ? -7.654 10.688 -11.789 1.00 85.44 164 VAL A N 1
ATOM 1177 C CA . VAL A 1 164 ? -6.937 11.607 -10.893 1.00 85.44 164 VAL A CA 1
ATOM 1178 C C . VAL A 1 164 ? -5.471 11.767 -11.300 1.00 85.44 164 VAL A C 1
ATOM 1180 O O . VAL A 1 164 ? -4.908 12.857 -11.207 1.00 85.44 164 VAL A O 1
ATOM 1183 N N . LEU A 1 165 ? -4.834 10.680 -11.749 1.00 90.50 165 LEU A N 1
ATOM 1184 C CA . LEU A 1 165 ? -3.396 10.654 -12.015 1.00 90.50 165 LEU A CA 1
ATOM 1185 C C . LEU A 1 165 ? -3.063 11.121 -13.431 1.00 90.50 165 LEU A C 1
ATOM 1187 O O . LEU A 1 165 ? -3.249 10.394 -14.410 1.00 90.50 165 LEU A O 1
ATOM 1191 N N . VAL A 1 166 ? -2.434 12.287 -13.532 1.00 92.00 166 VAL A N 1
ATOM 1192 C CA . VAL A 1 166 ? -1.915 12.822 -14.797 1.00 92.00 166 VAL A CA 1
ATOM 1193 C C . VAL A 1 166 ? -0.394 12.637 -14.885 1.00 92.00 166 VAL A C 1
ATOM 1195 O O . VAL A 1 166 ? 0.265 12.420 -13.862 1.00 92.00 166 VAL A O 1
ATOM 1198 N N . PRO A 1 167 ? 0.200 12.647 -16.093 1.00 93.31 167 PRO A N 1
ATOM 1199 C CA . PRO A 1 167 ? 1.650 12.576 -16.241 1.00 93.31 167 PRO A CA 1
ATOM 1200 C C . PRO A 1 167 ? 2.357 13.703 -15.477 1.00 93.31 167 PRO A C 1
ATOM 1202 O O . PRO A 1 167 ? 1.938 14.860 -15.528 1.00 93.31 167 PRO A O 1
ATOM 1205 N N . LEU A 1 168 ? 3.437 13.347 -14.786 1.00 95.06 168 LEU A N 1
ATOM 1206 C CA . LEU A 1 168 ? 4.448 14.283 -14.302 1.00 95.06 168 LEU A CA 1
ATOM 1207 C C . LEU A 1 168 ? 5.569 14.348 -15.351 1.00 95.06 168 LEU A C 1
ATOM 1209 O O . LEU A 1 168 ? 5.746 13.403 -16.126 1.00 95.06 168 LEU A O 1
ATOM 1213 N N . GLU A 1 169 ? 6.306 15.452 -15.411 1.00 95.19 169 GLU A N 1
ATOM 1214 C CA . GLU A 1 169 ? 7.537 15.525 -16.200 1.00 95.19 169 GLU A CA 1
ATOM 1215 C C . GLU A 1 169 ? 8.760 15.241 -15.339 1.00 95.19 169 GLU A C 1
ATOM 1217 O O . GLU A 1 169 ? 8.749 15.435 -14.124 1.00 95.19 169 GLU A O 1
ATOM 1222 N N . TYR A 1 170 ? 9.818 14.749 -15.978 1.00 96.44 170 TYR A N 1
ATOM 1223 C CA . TYR A 1 170 ? 11.079 14.556 -15.280 1.00 96.44 170 TYR A CA 1
ATOM 1224 C C . TYR A 1 170 ? 11.609 15.908 -14.788 1.00 96.44 170 TYR A C 1
ATOM 1226 O O . TYR A 1 170 ? 11.640 16.879 -15.542 1.00 96.44 170 TYR A O 1
ATOM 1234 N N . SER A 1 171 ? 12.062 15.934 -13.541 1.00 96.38 171 SER A N 1
ATOM 1235 C CA . SER A 1 171 ? 12.850 17.021 -12.961 1.00 96.38 171 SER A CA 1
ATOM 1236 C C . SER A 1 171 ? 13.888 16.427 -12.015 1.00 96.38 171 SER A C 1
ATOM 1238 O O . SER A 1 171 ? 13.580 15.468 -11.302 1.00 96.38 171 SER A O 1
ATOM 1240 N N . GLU A 1 172 ? 15.086 17.005 -12.016 1.00 94.81 172 GLU A N 1
ATOM 1241 C CA . GLU A 1 172 ? 16.177 16.683 -11.088 1.00 94.81 172 GLU A CA 1
ATOM 1242 C C . GLU A 1 172 ? 15.869 17.148 -9.657 1.00 94.81 172 GLU A C 1
ATOM 1244 O O . GLU A 1 172 ? 16.361 16.553 -8.702 1.00 94.81 172 GLU A O 1
ATOM 1249 N N . ASP A 1 173 ? 14.987 18.143 -9.499 1.00 95.62 173 ASP A N 1
ATOM 1250 C CA . ASP A 1 173 ? 14.553 18.648 -8.188 1.00 95.62 173 ASP A CA 1
ATOM 1251 C C . ASP A 1 173 ? 13.786 17.590 -7.380 1.00 95.62 173 ASP A C 1
ATOM 1253 O O . ASP A 1 173 ? 13.664 17.670 -6.156 1.00 95.62 173 ASP A O 1
ATOM 1257 N N . TYR A 1 174 ? 13.249 16.581 -8.065 1.00 96.19 174 TYR A N 1
ATOM 1258 C CA . TYR A 1 174 ? 12.547 15.473 -7.445 1.00 96.19 174 TYR A CA 1
ATOM 1259 C C . TYR A 1 174 ? 13.505 14.308 -7.213 1.00 96.19 174 TYR A C 1
ATOM 1261 O O . TYR A 1 174 ? 13.732 13.486 -8.101 1.00 96.19 174 TYR A O 1
ATOM 1269 N N . SER A 1 175 ? 14.007 14.188 -5.982 1.00 95.38 175 SER A N 1
ATOM 1270 C CA . SER A 1 175 ? 14.916 13.103 -5.584 1.00 95.38 175 SER A CA 1
ATOM 1271 C C . SER A 1 175 ? 14.368 11.710 -5.916 1.00 95.38 175 SER A C 1
ATOM 1273 O O . SER A 1 175 ? 15.108 10.854 -6.382 1.00 95.38 175 SER A O 1
ATOM 1275 N N . PHE A 1 176 ? 13.053 11.496 -5.798 1.00 95.88 176 PHE A N 1
ATOM 1276 C CA . PHE A 1 176 ? 12.394 10.228 -6.136 1.00 95.88 176 PHE A CA 1
ATOM 1277 C C . PHE A 1 176 ? 12.432 9.854 -7.632 1.00 95.88 176 PHE A C 1
ATOM 1279 O O . PHE A 1 176 ? 12.058 8.734 -7.996 1.00 95.88 176 PHE A O 1
ATOM 1286 N N . HIS A 1 177 ? 12.882 10.745 -8.521 1.00 96.31 177 HIS A N 1
ATOM 1287 C CA . HIS A 1 177 ? 13.208 10.384 -9.902 1.00 96.31 177 HIS A CA 1
ATOM 1288 C C . HIS A 1 177 ? 14.574 9.702 -10.038 1.00 96.31 177 HIS A C 1
ATOM 1290 O O . HIS A 1 177 ? 14.795 9.003 -11.030 1.00 96.31 177 HIS A O 1
ATOM 1296 N N . HIS A 1 178 ? 15.467 9.848 -9.057 1.00 96.38 178 HIS A N 1
ATOM 1297 C CA . HIS A 1 178 ? 16.765 9.186 -9.064 1.00 96.38 178 HIS A CA 1
ATOM 1298 C C . HIS A 1 178 ? 16.601 7.665 -8.878 1.00 96.38 178 HIS A C 1
ATOM 1300 O O . HIS A 1 178 ? 15.856 7.254 -7.983 1.00 96.38 178 HIS A O 1
ATOM 1306 N N . PRO A 1 179 ? 17.251 6.797 -9.683 1.00 95.25 179 PRO A N 1
ATOM 1307 C CA . PRO A 1 179 ? 17.024 5.350 -9.634 1.00 95.25 179 PRO A CA 1
ATOM 1308 C C . PRO A 1 179 ? 17.327 4.706 -8.277 1.00 95.25 179 PRO A C 1
ATOM 1310 O O . PRO A 1 179 ? 16.629 3.765 -7.896 1.00 95.25 179 PRO A O 1
ATOM 1313 N N . SER A 1 180 ? 18.317 5.217 -7.539 1.00 95.38 180 SER A N 1
ATOM 1314 C CA . SER A 1 180 ? 18.687 4.691 -6.217 1.00 95.38 180 SER A CA 1
ATOM 1315 C C . SER A 1 180 ? 17.724 5.064 -5.094 1.00 95.38 180 SER A C 1
ATOM 1317 O O . SER A 1 180 ? 17.714 4.402 -4.061 1.00 95.38 180 SER A O 1
ATOM 1319 N N . THR A 1 181 ? 16.840 6.046 -5.294 1.00 97.00 181 THR A N 1
ATOM 1320 C CA . THR A 1 181 ? 15.777 6.342 -4.330 1.00 97.00 181 THR A CA 1
ATOM 1321 C C . THR A 1 181 ? 14.703 5.268 -4.421 1.00 97.00 181 THR A C 1
ATOM 1323 O O . THR A 1 181 ? 13.868 5.306 -5.324 1.00 97.00 181 THR A O 1
ATOM 1326 N N . VAL A 1 182 ? 14.733 4.275 -3.532 1.00 97.38 182 VAL A N 1
ATOM 1327 C CA . VAL A 1 182 ? 13.744 3.179 -3.475 1.00 97.38 182 VAL A CA 1
ATOM 1328 C C . VAL A 1 182 ? 12.718 3.338 -2.357 1.00 97.38 182 VAL A C 1
ATOM 1330 O O . VAL A 1 182 ? 11.688 2.661 -2.374 1.00 97.38 182 VAL A O 1
ATOM 1333 N N . SER A 1 183 ? 12.976 4.252 -1.429 1.00 97.62 183 SER A N 1
ATOM 1334 C CA . SER A 1 183 ? 12.036 4.695 -0.414 1.00 97.62 183 SER A CA 1
ATOM 1335 C C . SER A 1 183 ? 12.019 6.219 -0.322 1.00 97.62 183 SER A C 1
ATOM 1337 O O . SER A 1 183 ? 12.957 6.899 -0.745 1.00 97.62 183 SER A O 1
ATOM 1339 N N . VAL A 1 184 ? 10.920 6.764 0.190 1.00 98.00 184 VAL A N 1
ATOM 1340 C CA . VAL A 1 184 ? 10.758 8.195 0.437 1.00 98.00 184 VAL A CA 1
ATOM 1341 C C . VAL A 1 184 ? 10.121 8.370 1.811 1.00 98.00 184 VAL A C 1
ATOM 1343 O O . VAL A 1 184 ? 9.050 7.820 2.068 1.00 98.00 184 VAL A O 1
ATOM 1346 N N . GLU A 1 185 ? 10.797 9.098 2.699 1.00 97.75 185 GLU A N 1
ATOM 1347 C CA . GLU A 1 185 ? 10.355 9.319 4.081 1.00 97.75 185 GLU A CA 1
ATOM 1348 C C . GLU A 1 185 ? 9.048 10.128 4.152 1.00 97.75 185 GLU A C 1
ATOM 1350 O O . GLU A 1 185 ? 8.794 10.959 3.270 1.00 97.75 185 GLU A O 1
ATOM 1355 N N . PRO A 1 186 ? 8.214 9.910 5.185 1.00 97.06 186 PRO A N 1
ATOM 1356 C CA . PRO A 1 186 ? 7.000 10.684 5.368 1.00 97.06 186 PRO A CA 1
ATOM 1357 C C . PRO A 1 186 ? 7.345 12.151 5.656 1.00 97.06 186 PRO A C 1
ATOM 1359 O O . PRO A 1 186 ? 8.327 12.474 6.323 1.00 97.06 186 PRO A O 1
ATOM 1362 N N . ALA A 1 187 ? 6.501 13.042 5.156 1.00 96.50 187 ALA A N 1
ATOM 1363 C CA . ALA A 1 187 ? 6.497 14.471 5.429 1.00 96.50 187 ALA A CA 1
ATOM 1364 C C . ALA A 1 187 ? 5.065 14.851 5.847 1.00 96.50 187 ALA A C 1
ATOM 1366 O O . ALA A 1 187 ? 4.328 15.441 5.046 1.00 96.50 187 ALA A O 1
ATOM 1367 N N . PRO A 1 188 ? 4.630 14.427 7.054 1.00 93.00 188 PRO A N 1
ATOM 1368 C CA . PRO A 1 188 ? 3.246 14.565 7.475 1.00 93.00 188 PRO A CA 1
ATOM 1369 C C . PRO A 1 188 ? 2.824 16.034 7.468 1.00 93.00 188 PRO A C 1
ATOM 1371 O O . PRO A 1 188 ? 3.591 16.929 7.819 1.00 93.00 188 PRO A O 1
ATOM 1374 N N . SER A 1 189 ? 1.604 16.272 6.992 1.00 88.75 189 SER A N 1
ATOM 1375 C CA . SER A 1 189 ? 0.981 17.599 6.976 1.00 88.75 189 SER A CA 1
ATOM 1376 C C . SER A 1 189 ? -0.079 17.664 8.078 1.00 88.75 189 SER A C 1
ATOM 1378 O O . SER A 1 189 ? 0.231 17.438 9.240 1.00 88.75 189 SER A O 1
ATOM 1380 N N . THR A 1 190 ? -1.338 17.937 7.739 1.00 92.94 190 THR A N 1
ATOM 1381 C CA . THR A 1 190 ? -2.464 17.886 8.681 1.00 92.94 190 THR A CA 1
ATOM 1382 C C . THR A 1 190 ? -3.480 16.833 8.253 1.00 92.94 190 THR A C 1
ATOM 1384 O O . THR A 1 190 ? -3.527 16.440 7.080 1.00 92.94 190 THR A O 1
ATOM 1387 N N . VAL A 1 191 ? -4.344 16.416 9.183 1.00 93.00 191 VAL A N 1
ATOM 1388 C CA . VAL A 1 191 ? -5.506 15.569 8.864 1.00 93.00 191 VAL A CA 1
ATOM 1389 C C . VAL A 1 191 ? -6.391 16.253 7.813 1.00 93.00 191 VAL A C 1
ATOM 1391 O O . VAL A 1 191 ? -6.774 15.615 6.836 1.00 93.00 191 VAL A O 1
ATOM 1394 N N . ASP A 1 192 ? -6.589 17.572 7.908 1.00 95.00 192 ASP A N 1
ATOM 1395 C CA . ASP A 1 192 ? -7.324 18.357 6.902 1.00 95.00 192 ASP A CA 1
ATOM 1396 C C . ASP A 1 192 ? -6.715 18.273 5.499 1.00 95.00 192 ASP A C 1
ATOM 1398 O O . ASP A 1 192 ? -7.435 18.206 4.504 1.00 95.00 192 ASP A O 1
ATOM 1402 N N . THR A 1 193 ? -5.383 18.259 5.398 1.00 94.38 193 THR A N 1
ATOM 1403 C CA . THR A 1 193 ? -4.687 18.122 4.109 1.00 94.38 193 THR A CA 1
ATOM 1404 C C . THR A 1 193 ? -4.934 16.738 3.511 1.00 94.38 193 THR A C 1
ATOM 1406 O O . THR A 1 193 ? -5.221 16.613 2.320 1.00 94.38 193 THR A O 1
ATOM 1409 N N . THR A 1 194 ? -4.886 15.701 4.350 1.00 93.50 194 THR A N 1
ATOM 1410 C CA . THR A 1 194 ? -5.225 14.326 3.959 1.00 93.50 194 THR A CA 1
ATOM 1411 C C . THR A 1 194 ? -6.668 14.238 3.462 1.00 93.50 194 THR A C 1
ATOM 1413 O O . THR A 1 194 ? -6.915 13.728 2.368 1.00 93.50 194 THR A O 1
ATOM 1416 N N . MET A 1 195 ? -7.612 14.812 4.212 1.00 95.12 195 MET A N 1
ATOM 1417 C CA . MET A 1 195 ? -9.028 14.891 3.844 1.00 95.12 195 MET A CA 1
ATOM 1418 C C . MET A 1 195 ? -9.243 15.637 2.528 1.00 95.12 195 MET A C 1
ATOM 1420 O O . MET A 1 195 ? -10.027 15.196 1.690 1.00 95.12 195 MET A O 1
ATOM 1424 N N . LEU A 1 196 ? -8.537 16.750 2.315 1.00 95.31 196 LEU A N 1
ATOM 1425 C CA . LEU A 1 196 ? -8.623 17.539 1.089 1.00 95.31 196 LEU A CA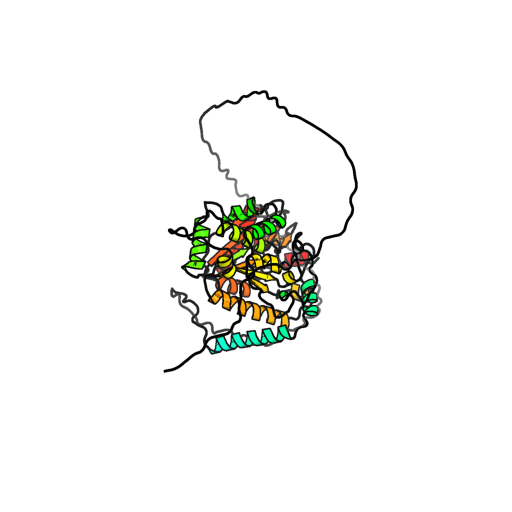 1
ATOM 1426 C C . LEU A 1 196 ? -8.230 16.710 -0.139 1.00 95.31 196 LEU A C 1
ATOM 1428 O O . LEU A 1 196 ? -8.981 16.671 -1.114 1.00 95.31 196 LEU A O 1
ATOM 1432 N N . TYR A 1 197 ? -7.079 16.034 -0.094 1.00 95.06 197 TYR A N 1
ATOM 1433 C CA . TYR A 1 197 ? -6.634 15.183 -1.200 1.00 95.06 197 TYR A CA 1
ATOM 1434 C C . TYR A 1 197 ? -7.566 13.993 -1.416 1.00 95.06 197 TYR A C 1
ATOM 1436 O O . TYR A 1 197 ? -7.878 13.659 -2.560 1.00 95.06 197 TYR A O 1
ATOM 1444 N N . ALA A 1 198 ? -8.043 13.380 -0.333 1.00 95.25 198 ALA A N 1
ATOM 1445 C CA . ALA A 1 198 ? -8.928 12.230 -0.406 1.00 95.25 198 ALA A CA 1
ATOM 1446 C C . ALA A 1 198 ? -10.292 12.584 -1.021 1.00 95.25 198 ALA A C 1
ATOM 1448 O O . ALA A 1 198 ? -10.701 11.932 -1.979 1.00 95.25 198 ALA A O 1
ATOM 1449 N N . ARG A 1 199 ? -10.934 13.676 -0.577 1.00 94.62 199 ARG A N 1
ATOM 1450 C CA . ARG A 1 199 ? -12.187 14.204 -1.157 1.00 94.62 199 ARG A CA 1
ATOM 1451 C C . ARG A 1 199 ? -12.034 14.592 -2.626 1.00 94.62 199 ARG A C 1
ATOM 1453 O O . ARG A 1 199 ? -12.935 14.373 -3.430 1.00 94.62 199 ARG A O 1
ATOM 1460 N N . ALA A 1 200 ? -10.890 15.175 -2.987 1.00 93.31 200 ALA A N 1
ATOM 1461 C CA . ALA A 1 200 ? -10.615 15.554 -4.369 1.00 93.31 200 ALA A CA 1
ATOM 1462 C C . ALA A 1 200 ? -10.448 14.330 -5.289 1.00 93.31 200 ALA A C 1
ATOM 1464 O O . ALA A 1 200 ? -10.766 14.409 -6.475 1.00 93.31 200 ALA A O 1
ATOM 1465 N N . ALA A 1 201 ? -9.960 13.204 -4.759 1.00 92.56 201 ALA A N 1
ATOM 1466 C CA . ALA A 1 201 ? -9.847 11.944 -5.492 1.00 92.56 201 ALA A CA 1
ATOM 1467 C C . ALA A 1 201 ? -11.151 11.126 -5.496 1.00 92.56 201 ALA A C 1
ATOM 1469 O O . ALA A 1 201 ? -11.446 10.466 -6.491 1.00 92.56 201 ALA A O 1
ATOM 1470 N N . CYS A 1 202 ? -11.909 11.156 -4.400 1.00 92.62 202 CYS A N 1
ATOM 1471 C CA . CYS A 1 202 ? -13.145 10.410 -4.190 1.00 92.62 202 CYS A CA 1
ATOM 1472 C C . CYS A 1 202 ? -14.142 11.295 -3.420 1.00 92.62 202 CYS A C 1
ATOM 1474 O O . CYS A 1 202 ? -13.982 11.479 -2.214 1.00 92.62 202 CYS A O 1
ATOM 1476 N N . PRO A 1 203 ? -15.161 11.865 -4.086 1.00 91.38 203 PRO A N 1
ATOM 1477 C CA . PRO A 1 203 ? -16.147 12.723 -3.427 1.00 91.38 203 PRO A CA 1
ATOM 1478 C C . PRO A 1 203 ? -16.875 12.041 -2.261 1.00 91.38 203 PRO A C 1
ATOM 1480 O O . PRO A 1 203 ? -17.162 12.687 -1.260 1.00 91.38 203 PRO A O 1
ATOM 1483 N N . GLU A 1 204 ? -17.118 10.735 -2.364 1.00 92.81 204 GLU A N 1
ATOM 1484 C CA . GLU A 1 204 ? -17.790 9.902 -1.361 1.00 92.81 204 GLU A CA 1
ATOM 1485 C C . GLU A 1 204 ? -16.843 9.410 -0.246 1.00 92.81 204 GLU A C 1
ATOM 1487 O O . GLU A 1 204 ? -17.173 8.489 0.499 1.00 92.81 204 GLU A O 1
ATOM 1492 N N . PHE A 1 205 ? -15.639 9.984 -0.139 1.00 95.75 205 PHE A N 1
ATOM 1493 C CA . PHE A 1 205 ? -14.585 9.496 0.749 1.00 95.75 205 PHE A CA 1
ATOM 1494 C C . PHE A 1 205 ? -15.017 9.378 2.216 1.00 95.75 205 PHE A C 1
ATOM 1496 O O . PHE A 1 205 ? -14.735 8.368 2.855 1.00 95.75 205 PHE A O 1
ATOM 1503 N N . GLU A 1 206 ? -15.707 10.376 2.761 1.00 95.00 206 GLU A N 1
ATOM 1504 C CA . GLU A 1 206 ? -16.160 10.330 4.156 1.00 95.00 206 GLU A CA 1
ATOM 1505 C C . GLU A 1 206 ? -17.282 9.323 4.362 1.00 95.00 206 GLU A C 1
ATOM 1507 O O . GLU A 1 206 ? -17.143 8.397 5.163 1.00 95.00 206 GLU A O 1
ATOM 1512 N N . ASP A 1 207 ? -18.352 9.490 3.585 1.00 94.62 207 ASP A N 1
ATOM 1513 C CA . ASP A 1 207 ? -19.589 8.716 3.702 1.00 94.62 207 ASP A CA 1
ATOM 1514 C C . ASP A 1 207 ? -19.368 7.222 3.432 1.00 94.62 207 ASP A C 1
ATOM 1516 O O . ASP A 1 207 ? -20.124 6.375 3.895 1.00 94.62 207 ASP A O 1
ATOM 1520 N N . VAL A 1 208 ? -18.328 6.873 2.670 1.00 94.81 208 VAL A N 1
ATOM 1521 C CA . VAL A 1 208 ? -18.031 5.482 2.328 1.00 94.81 208 VAL A CA 1
ATOM 1522 C C . VAL A 1 208 ? -16.763 5.001 3.017 1.00 94.81 208 VAL A C 1
ATOM 1524 O O . VAL A 1 208 ? -16.810 4.021 3.761 1.00 94.81 208 VAL A O 1
ATOM 1527 N N . LEU A 1 209 ? -15.616 5.636 2.761 1.00 96.25 209 LEU A N 1
ATOM 1528 C CA . LEU A 1 209 ? -14.325 5.088 3.175 1.00 96.25 209 LEU A CA 1
ATOM 1529 C C . LEU A 1 209 ? -14.049 5.330 4.663 1.00 96.25 209 LEU A C 1
ATOM 1531 O O . LEU A 1 209 ? -13.702 4.376 5.363 1.00 96.25 209 LEU A O 1
ATOM 1535 N N . VAL A 1 210 ? -14.231 6.559 5.158 1.00 95.69 210 VAL A N 1
ATOM 1536 C CA . VAL A 1 210 ? -14.037 6.880 6.586 1.00 95.69 210 VAL A CA 1
ATOM 1537 C C . VAL A 1 210 ? -15.087 6.168 7.435 1.00 95.69 210 VAL A C 1
ATOM 1539 O O . VAL A 1 210 ? -14.721 5.485 8.392 1.00 95.69 210 VAL A O 1
ATOM 1542 N N . GLU A 1 211 ? -16.368 6.213 7.049 1.00 94.00 211 GLU A N 1
ATOM 1543 C CA . GLU A 1 211 ? -17.432 5.481 7.756 1.00 94.00 211 GLU A CA 1
ATOM 1544 C C . GLU A 1 211 ? -17.127 3.973 7.838 1.00 94.00 211 GLU A C 1
ATOM 1546 O O . GLU A 1 211 ? -17.420 3.306 8.831 1.00 94.00 211 GLU A O 1
ATOM 1551 N N . GLY A 1 212 ? -16.468 3.414 6.820 1.00 92.69 212 GLY A N 1
ATOM 1552 C CA . GLY A 1 212 ? -15.986 2.039 6.829 1.00 92.69 212 GLY A CA 1
ATOM 1553 C C . GLY A 1 212 ? -15.113 1.683 8.033 1.00 92.69 212 GLY A C 1
ATOM 1554 O O . GLY A 1 212 ? -15.249 0.584 8.573 1.00 92.69 212 GLY A O 1
ATOM 1555 N N . PHE A 1 213 ? -14.243 2.586 8.472 1.00 93.19 213 PHE A N 1
ATOM 1556 C CA . PHE A 1 213 ? -13.375 2.376 9.631 1.00 93.19 213 PHE A CA 1
ATOM 1557 C C . PHE A 1 213 ? -13.999 2.890 10.931 1.00 93.19 213 PHE A C 1
ATOM 1559 O O . PHE A 1 213 ? -13.869 2.231 11.958 1.00 93.19 213 PHE A O 1
ATOM 1566 N N . ALA A 1 214 ? -14.709 4.018 10.882 1.00 88.12 214 ALA A N 1
ATOM 1567 C CA . ALA A 1 214 ? -15.225 4.729 12.052 1.00 88.12 214 ALA A CA 1
ATOM 1568 C C . ALA A 1 214 ? -16.547 4.172 12.622 1.00 88.12 214 ALA A C 1
ATOM 1570 O O . ALA A 1 214 ? -17.084 4.718 13.585 1.00 88.12 214 ALA A O 1
ATOM 1571 N N . LYS A 1 215 ? -17.104 3.095 12.049 1.00 85.19 215 LYS A N 1
ATOM 1572 C CA . LYS A 1 215 ? -18.313 2.442 12.582 1.00 85.19 215 LYS A CA 1
ATOM 1573 C C . LYS A 1 215 ? -18.124 2.062 14.057 1.00 85.19 215 LYS A C 1
ATOM 1575 O O . LYS A 1 215 ? -17.192 1.315 14.339 1.00 85.19 215 LYS A O 1
ATOM 1580 N N . PRO A 1 216 ? -19.059 2.409 14.968 1.00 82.62 216 PRO A N 1
ATOM 1581 C CA . PRO A 1 216 ? -18.946 2.048 16.388 1.00 82.62 216 PRO A CA 1
ATOM 1582 C C . PRO A 1 216 ? -18.787 0.541 16.633 1.00 82.62 216 PRO A C 1
ATOM 1584 O O . PRO A 1 216 ? -18.098 0.103 17.545 1.00 82.62 216 PRO A O 1
ATOM 1587 N N . ALA A 1 217 ? -19.377 -0.284 15.761 1.00 83.94 217 ALA A N 1
ATOM 1588 C CA . ALA A 1 217 ? -19.223 -1.740 15.789 1.00 83.94 217 ALA A CA 1
ATOM 1589 C C . ALA A 1 217 ? -17.796 -2.239 15.467 1.00 83.94 217 ALA A C 1
ATOM 1591 O O . ALA A 1 217 ? -17.573 -3.445 15.463 1.00 83.94 217 ALA A O 1
ATOM 1592 N N . ARG A 1 218 ? -16.873 -1.334 15.126 1.00 83.62 218 ARG A N 1
ATOM 1593 C CA . ARG A 1 218 ? -15.461 -1.576 14.812 1.00 83.62 218 ARG A CA 1
ATOM 1594 C C . ARG A 1 218 ? -14.530 -0.730 15.687 1.00 83.62 218 ARG A C 1
ATOM 1596 O O . ARG A 1 218 ? -13.350 -0.611 15.373 1.00 83.62 218 ARG A O 1
ATOM 1603 N N . ASP A 1 219 ? -15.020 -0.124 16.769 1.00 85.94 219 ASP A N 1
ATOM 1604 C CA . ASP A 1 219 ? -14.143 0.646 17.659 1.00 85.94 219 ASP A CA 1
ATOM 1605 C C . ASP A 1 219 ? -13.047 -0.231 18.280 1.00 85.94 219 ASP A C 1
ATOM 1607 O O . ASP A 1 219 ? -11.897 0.193 18.400 1.00 85.94 219 ASP A O 1
ATOM 1611 N N . ASP A 1 220 ? -13.377 -1.486 18.583 1.00 91.19 220 ASP A N 1
ATOM 1612 C CA . ASP A 1 220 ? -12.443 -2.509 19.049 1.00 91.19 220 ASP A CA 1
ATOM 1613 C C . ASP A 1 220 ? -11.325 -2.799 18.039 1.00 91.19 220 ASP A C 1
ATOM 1615 O O . ASP A 1 220 ? -10.191 -3.059 18.441 1.00 91.19 220 ASP A O 1
ATOM 1619 N N . LEU A 1 221 ? -11.608 -2.715 16.736 1.00 94.56 221 LEU A N 1
ATOM 1620 C CA . LEU A 1 221 ? -10.620 -2.912 15.678 1.00 94.56 221 LEU A CA 1
ATOM 1621 C C . LEU A 1 221 ? -9.521 -1.849 15.734 1.00 94.56 221 LEU A C 1
ATOM 1623 O O . LEU A 1 221 ? -8.342 -2.194 15.664 1.00 94.56 221 LEU A O 1
ATOM 1627 N N . LEU A 1 222 ? -9.892 -0.570 15.840 1.00 94.50 222 LEU A N 1
ATOM 1628 C CA . LEU A 1 222 ? -8.921 0.529 15.861 1.00 94.50 222 LEU A CA 1
ATOM 1629 C C . LEU A 1 222 ? -8.133 0.559 17.176 1.00 94.50 222 LEU A C 1
ATOM 1631 O O . LEU A 1 222 ? -6.938 0.844 17.149 1.00 94.50 222 LEU A O 1
ATOM 1635 N N . VAL A 1 223 ? -8.766 0.193 18.297 1.00 94.25 223 VAL A N 1
ATOM 1636 C CA . VAL A 1 223 ? -8.074 -0.020 19.581 1.00 94.25 223 VAL A CA 1
ATOM 1637 C C . VAL A 1 223 ? -7.084 -1.177 19.490 1.00 94.25 223 VAL A C 1
ATOM 1639 O O . VAL A 1 223 ? -5.913 -1.001 19.801 1.00 94.25 223 VAL A O 1
ATOM 1642 N N . SER A 1 224 ? -7.504 -2.322 18.953 1.00 95.69 224 SER A N 1
ATOM 1643 C CA . SER A 1 224 ? -6.615 -3.474 18.763 1.00 95.69 224 SER A CA 1
ATOM 1644 C C . SER A 1 224 ? -5.450 -3.142 17.830 1.00 95.69 224 SER A C 1
ATOM 1646 O O . SER A 1 224 ? -4.322 -3.565 18.063 1.00 95.69 224 SER A O 1
ATOM 1648 N N . LEU A 1 225 ? -5.701 -2.371 16.768 1.00 96.62 225 LEU A N 1
ATOM 1649 C CA . LEU A 1 225 ? -4.650 -1.916 15.866 1.00 96.62 225 LEU A CA 1
ATOM 1650 C C . LEU A 1 225 ? -3.654 -1.000 16.589 1.00 96.62 225 LEU A C 1
ATOM 1652 O O . LEU A 1 225 ? -2.449 -1.167 16.414 1.00 96.62 225 LEU A O 1
ATOM 1656 N N . TYR A 1 226 ? -4.136 -0.069 17.413 1.00 96.25 226 TYR A N 1
ATOM 1657 C CA . TYR A 1 226 ? -3.271 0.763 18.244 1.00 96.25 226 TYR A CA 1
ATOM 1658 C C . TYR A 1 226 ? -2.421 -0.083 19.198 1.00 96.25 226 TYR A C 1
ATOM 1660 O O . TYR A 1 226 ? -1.200 0.072 19.214 1.00 96.25 226 TYR A O 1
ATOM 1668 N N . ASP A 1 227 ? -3.028 -1.018 19.928 1.00 96.12 227 ASP A N 1
ATOM 1669 C CA . ASP A 1 227 ? -2.315 -1.878 20.875 1.00 96.12 227 ASP A CA 1
ATOM 1670 C C . ASP A 1 227 ? -1.227 -2.694 20.174 1.00 96.12 227 ASP A C 1
ATOM 1672 O O . ASP A 1 227 ? -0.077 -2.709 20.618 1.00 96.12 227 ASP A O 1
ATOM 1676 N N . LEU A 1 228 ? -1.542 -3.291 19.021 1.00 97.44 228 LEU A N 1
ATOM 1677 C CA . LEU A 1 228 ? -0.559 -4.016 18.219 1.00 97.44 228 LEU A CA 1
ATOM 1678 C C . LEU A 1 228 ? 0.624 -3.123 17.833 1.00 97.44 228 LEU A C 1
ATOM 1680 O O . LEU A 1 228 ? 1.774 -3.526 17.999 1.00 97.44 228 LEU A O 1
ATOM 1684 N N . LEU A 1 229 ? 0.370 -1.910 17.344 1.00 97.38 229 LEU A N 1
ATOM 1685 C CA . LEU A 1 229 ? 1.421 -1.042 16.811 1.00 97.38 229 LEU A CA 1
ATOM 1686 C C . LEU A 1 229 ? 2.258 -0.368 17.906 1.00 97.38 229 LEU A C 1
ATOM 1688 O O . LEU A 1 229 ? 3.485 -0.312 17.800 1.00 97.38 229 LEU A O 1
ATOM 1692 N N . PHE A 1 230 ? 1.617 0.147 18.953 1.00 95.81 230 PHE A N 1
ATOM 1693 C CA . PHE A 1 230 ? 2.248 1.023 19.944 1.00 95.81 230 PHE A CA 1
ATOM 1694 C C . PHE A 1 230 ? 2.631 0.297 21.232 1.00 95.81 230 PHE A C 1
ATOM 1696 O O . PHE A 1 230 ? 3.677 0.604 21.807 1.00 95.81 230 PHE A O 1
ATOM 1703 N N . VAL A 1 231 ? 1.832 -0.680 21.665 1.00 95.12 231 VAL A N 1
ATOM 1704 C CA . VAL A 1 231 ? 2.041 -1.389 22.935 1.00 95.12 231 VAL A CA 1
ATOM 1705 C C . VAL A 1 231 ? 2.818 -2.682 22.704 1.00 95.12 231 VAL A C 1
ATOM 1707 O O . VAL A 1 231 ? 3.874 -2.894 23.299 1.00 95.12 231 VAL A O 1
ATOM 1710 N N . GLU A 1 232 ? 2.340 -3.535 21.799 1.00 96.69 232 GLU A N 1
ATOM 1711 C CA . GLU A 1 232 ? 2.940 -4.844 21.525 1.00 96.69 232 GLU A CA 1
ATOM 1712 C C . GLU A 1 232 ? 4.095 -4.789 20.518 1.00 96.69 232 GLU A C 1
ATOM 1714 O O . GLU A 1 232 ? 4.860 -5.750 20.405 1.00 96.69 232 GLU A O 1
ATOM 1719 N N . ARG A 1 233 ? 4.226 -3.675 19.783 1.00 97.50 233 ARG A N 1
ATOM 1720 C CA . ARG A 1 233 ? 5.204 -3.476 18.699 1.00 97.50 233 ARG A CA 1
ATOM 1721 C C . ARG A 1 233 ? 5.163 -4.588 17.641 1.00 97.50 233 ARG A C 1
ATOM 1723 O O . ARG A 1 233 ? 6.196 -5.004 17.116 1.00 97.50 233 ARG A O 1
ATOM 1730 N N . ARG A 1 234 ? 3.960 -5.039 17.298 1.00 97.94 234 ARG A N 1
ATOM 1731 C CA . ARG A 1 234 ? 3.662 -6.013 16.243 1.00 97.94 234 ARG A CA 1
ATOM 1732 C C . ARG A 1 234 ? 3.427 -5.320 14.914 1.00 97.94 234 ARG A C 1
ATOM 1734 O O . ARG A 1 234 ? 2.821 -4.254 14.850 1.00 97.94 234 ARG A O 1
ATOM 1741 N N . ASN A 1 235 ? 3.906 -5.939 13.845 1.00 98.38 235 ASN A N 1
ATOM 1742 C CA . ASN A 1 235 ? 3.720 -5.404 12.504 1.00 98.38 235 ASN A CA 1
ATOM 1743 C C . ASN A 1 235 ? 2.360 -5.837 11.947 1.00 98.38 235 ASN A C 1
ATOM 1745 O O . ASN A 1 235 ? 1.971 -7.001 12.081 1.00 98.38 235 ASN A O 1
ATOM 1749 N N . VAL A 1 236 ? 1.661 -4.921 11.278 1.00 98.62 236 VAL A N 1
ATOM 1750 C CA . VAL A 1 236 ? 0.345 -5.165 10.677 1.00 98.62 236 VAL A CA 1
ATOM 1751 C C . VAL A 1 236 ? 0.381 -4.830 9.191 1.00 98.62 236 VAL A C 1
ATOM 1753 O O . VAL A 1 236 ? 0.676 -3.702 8.806 1.00 98.62 236 VAL A O 1
ATOM 1756 N N . ALA A 1 237 ? 0.037 -5.783 8.330 1.00 98.38 237 ALA A N 1
ATOM 1757 C CA . ALA A 1 237 ? -0.149 -5.500 6.914 1.00 98.38 237 ALA A CA 1
ATOM 1758 C C . ALA A 1 237 ? -1.591 -5.050 6.645 1.00 98.38 237 ALA A C 1
ATOM 1760 O O . ALA A 1 237 ? -2.533 -5.758 6.988 1.00 98.38 237 ALA A O 1
ATOM 1761 N N . VAL A 1 238 ? -1.780 -3.914 5.979 1.00 98.50 238 VAL A N 1
ATOM 1762 C CA . VAL A 1 238 ? -3.082 -3.509 5.431 1.00 98.50 238 VAL A CA 1
ATOM 1763 C C . VAL A 1 238 ? -3.125 -3.958 3.978 1.00 98.50 238 VAL A C 1
ATOM 1765 O O . VAL A 1 238 ? -2.351 -3.475 3.150 1.00 98.50 238 VAL A O 1
ATOM 1768 N N . VAL A 1 239 ? -3.998 -4.917 3.669 1.00 97.75 239 VAL A N 1
ATOM 1769 C CA . VAL A 1 239 ? -4.016 -5.584 2.361 1.00 97.75 239 VAL A CA 1
ATOM 1770 C C . VAL A 1 239 ? -5.316 -5.311 1.629 1.00 97.75 239 VAL A C 1
ATOM 1772 O O . VAL A 1 239 ? -6.391 -5.604 2.149 1.00 97.75 239 VAL A O 1
ATOM 1775 N N . THR A 1 240 ? -5.205 -4.805 0.399 1.00 97.00 240 THR A N 1
ATOM 1776 C CA . THR A 1 240 ? -6.356 -4.483 -0.453 1.00 97.00 240 THR A CA 1
ATOM 1777 C C . THR A 1 240 ? -6.400 -5.314 -1.736 1.00 97.00 240 THR A C 1
ATOM 1779 O O . THR A 1 240 ? -5.378 -5.839 -2.197 1.00 97.00 240 THR A O 1
ATOM 1782 N N . ASN A 1 241 ? -7.579 -5.379 -2.370 1.00 94.44 241 ASN A N 1
ATOM 1783 C CA . ASN A 1 241 ? -7.655 -5.585 -3.823 1.00 94.44 241 ASN A CA 1
ATOM 1784 C C . ASN A 1 241 ? -7.026 -4.389 -4.568 1.00 94.44 241 ASN A C 1
ATOM 1786 O O . ASN A 1 241 ? -6.627 -3.396 -3.955 1.00 94.44 241 ASN A O 1
ATOM 1790 N N . HIS A 1 242 ? -6.894 -4.492 -5.889 1.00 89.00 242 HIS A N 1
ATOM 1791 C CA . HIS A 1 242 ? -6.220 -3.491 -6.712 1.00 89.00 242 HIS A CA 1
ATOM 1792 C C . HIS A 1 242 ? -7.063 -3.086 -7.925 1.00 89.00 242 HIS A C 1
ATOM 1794 O O . HIS A 1 242 ? -6.649 -3.258 -9.072 1.00 89.00 242 HIS A O 1
ATOM 1800 N N . GLY A 1 243 ? -8.257 -2.548 -7.684 1.00 84.38 243 GLY A N 1
ATOM 1801 C CA . GLY A 1 243 ? -9.151 -2.074 -8.738 1.00 84.38 243 GLY A CA 1
ATOM 1802 C C . GLY A 1 243 ? -8.597 -0.849 -9.467 1.00 84.38 243 GLY A C 1
ATOM 1803 O O . GLY A 1 243 ? -8.554 -0.833 -10.698 1.00 84.38 243 GLY A O 1
ATOM 1804 N N . GLN A 1 244 ? -8.114 0.154 -8.733 1.00 86.88 244 GLN A N 1
ATOM 1805 C CA . GLN A 1 244 ? -7.428 1.333 -9.270 1.00 86.88 244 GLN A CA 1
ATOM 1806 C C . GLN A 1 244 ? -6.055 1.534 -8.614 1.00 86.88 244 GLN A C 1
ATOM 1808 O O . GLN A 1 244 ? -5.725 0.951 -7.581 1.00 86.88 244 GLN A O 1
ATOM 1813 N N . ILE A 1 245 ? -5.217 2.383 -9.225 1.00 86.31 245 ILE A N 1
ATOM 1814 C CA . ILE A 1 245 ? -3.886 2.701 -8.670 1.00 86.31 245 ILE A CA 1
ATOM 1815 C C . ILE A 1 245 ? -3.992 3.369 -7.293 1.00 86.31 245 ILE A C 1
ATOM 1817 O O . ILE A 1 245 ? -3.136 3.151 -6.440 1.00 86.31 245 ILE A O 1
ATOM 1821 N N . ILE A 1 246 ? -5.018 4.196 -7.096 1.00 91.31 246 ILE A N 1
ATOM 1822 C CA . ILE A 1 246 ? -5.161 5.062 -5.921 1.00 91.31 246 ILE A CA 1
ATOM 1823 C C . ILE A 1 246 ? -5.834 4.373 -4.723 1.00 91.31 246 ILE A C 1
ATOM 1825 O O . ILE A 1 246 ? -5.889 4.974 -3.655 1.00 91.31 246 ILE A O 1
ATOM 1829 N N . ASP A 1 247 ? -6.301 3.127 -4.872 1.00 92.62 247 ASP A N 1
ATOM 1830 C CA . ASP A 1 247 ? -7.055 2.388 -3.846 1.00 92.62 247 ASP A CA 1
ATOM 1831 C C . ASP A 1 247 ? -6.351 2.398 -2.486 1.00 92.62 247 ASP A C 1
ATOM 1833 O O . ASP A 1 247 ? -6.914 2.848 -1.491 1.00 92.62 247 ASP A O 1
ATOM 1837 N N . ILE A 1 248 ? -5.088 1.956 -2.450 1.00 95.12 248 ILE A N 1
ATOM 1838 C CA . ILE A 1 248 ? -4.334 1.843 -1.197 1.00 95.12 248 ILE A CA 1
ATOM 1839 C C . ILE A 1 248 ? -4.076 3.210 -0.553 1.00 95.12 248 ILE A C 1
ATOM 1841 O O . ILE A 1 248 ? -4.064 3.317 0.669 1.00 95.12 248 ILE A O 1
ATOM 1845 N N . ALA A 1 249 ? -3.928 4.266 -1.360 1.00 95.75 249 ALA A N 1
ATOM 1846 C CA . ALA A 1 249 ? -3.729 5.624 -0.863 1.00 95.75 249 ALA A CA 1
ATOM 1847 C C . ALA A 1 249 ? -4.973 6.128 -0.122 1.00 95.75 249 ALA A C 1
ATOM 1849 O O . ALA A 1 249 ? -4.858 6.703 0.957 1.00 95.75 249 ALA A O 1
ATOM 1850 N N . LEU A 1 250 ? -6.160 5.872 -0.680 1.00 96.56 250 LEU A N 1
ATOM 1851 C CA . LEU A 1 250 ? -7.429 6.259 -0.069 1.00 96.56 250 LEU A CA 1
ATOM 1852 C C . LEU A 1 250 ? -7.783 5.387 1.137 1.00 96.56 250 LEU A C 1
ATOM 1854 O O . LEU A 1 250 ? -8.265 5.908 2.136 1.00 96.56 250 LEU A O 1
ATOM 1858 N N . VAL A 1 251 ? -7.496 4.084 1.094 1.00 97.69 251 VAL A N 1
ATOM 1859 C CA . VAL A 1 251 ? -7.660 3.208 2.265 1.00 97.69 251 VAL A CA 1
ATOM 1860 C C . VAL A 1 251 ? -6.782 3.685 3.423 1.00 97.69 251 VAL A C 1
ATOM 1862 O O . VAL A 1 251 ? -7.266 3.797 4.547 1.00 97.69 251 VAL A O 1
ATOM 1865 N N . MET A 1 252 ? -5.520 4.029 3.150 1.00 97.88 252 MET A N 1
ATOM 1866 C CA . MET A 1 252 ? -4.629 4.583 4.169 1.00 97.88 252 MET A CA 1
ATOM 1867 C C . MET A 1 252 ? -5.093 5.950 4.667 1.00 97.88 252 MET A C 1
ATOM 1869 O O . MET A 1 252 ? -5.075 6.173 5.872 1.00 97.88 252 MET A O 1
ATOM 1873 N N . ALA A 1 253 ? -5.586 6.830 3.791 1.00 97.50 253 ALA A N 1
ATOM 1874 C CA . ALA A 1 253 ? -6.177 8.099 4.212 1.00 97.50 253 ALA A CA 1
ATOM 1875 C C . ALA A 1 253 ? -7.367 7.899 5.157 1.00 97.50 253 ALA A C 1
ATOM 1877 O O . ALA A 1 253 ? -7.449 8.562 6.187 1.00 97.50 253 ALA A O 1
ATOM 1878 N N . ALA A 1 254 ? -8.268 6.966 4.842 1.00 97.62 254 ALA A N 1
ATOM 1879 C CA . ALA A 1 254 ? -9.442 6.695 5.668 1.00 97.62 254 ALA A CA 1
ATOM 1880 C C . ALA A 1 254 ? -9.059 6.115 7.033 1.00 97.62 254 ALA A C 1
ATOM 1882 O O . ALA A 1 254 ? -9.620 6.519 8.055 1.00 97.62 254 ALA A O 1
ATOM 1883 N N . LEU A 1 255 ? -8.063 5.224 7.061 1.00 97.19 255 LEU A N 1
ATOM 1884 C CA . LEU A 1 255 ? -7.496 4.707 8.301 1.00 97.19 255 LEU A CA 1
ATOM 1885 C C . LEU A 1 255 ? -6.871 5.829 9.142 1.00 97.19 255 LEU A C 1
ATOM 1887 O O . LEU A 1 255 ? -7.163 5.922 10.329 1.00 97.19 255 LEU A O 1
ATOM 1891 N N . PHE A 1 256 ? -6.062 6.702 8.532 1.00 96.75 256 PHE A N 1
ATOM 1892 C CA . PHE A 1 256 ? -5.428 7.836 9.211 1.00 96.75 256 PHE A CA 1
ATOM 1893 C C . PHE A 1 256 ? -6.459 8.761 9.844 1.00 96.75 256 PHE A C 1
ATOM 1895 O O . PHE A 1 256 ? -6.375 9.045 11.032 1.00 96.75 256 PHE A O 1
ATOM 1902 N N . VAL A 1 257 ? -7.455 9.187 9.067 1.00 96.19 257 VAL A N 1
ATOM 1903 C CA . VAL A 1 257 ? -8.533 10.059 9.550 1.00 96.19 257 VAL A CA 1
ATOM 1904 C C . VAL A 1 257 ? -9.273 9.405 10.715 1.00 96.19 257 VAL A C 1
ATOM 1906 O O . VAL A 1 257 ? -9.524 10.059 11.718 1.00 96.19 257 VAL A O 1
ATOM 1909 N N . SER A 1 258 ? -9.552 8.103 10.628 1.00 95.56 258 SER A N 1
ATOM 1910 C CA . SER A 1 258 ? -10.289 7.387 11.676 1.00 95.56 258 SER A CA 1
ATOM 1911 C C . SER A 1 258 ? -9.470 7.164 12.950 1.00 95.56 258 SER A C 1
ATOM 1913 O O . SER A 1 258 ? -10.030 7.166 14.045 1.00 95.56 258 SER A O 1
ATOM 1915 N N . MET A 1 259 ? -8.155 6.949 12.830 1.00 95.19 259 MET A N 1
ATOM 1916 C CA . MET A 1 259 ? -7.257 6.789 13.980 1.00 95.19 259 MET A CA 1
ATOM 1917 C C . MET A 1 259 ? -6.905 8.121 14.652 1.00 95.19 259 MET A C 1
ATOM 1919 O O . MET A 1 259 ? -6.604 8.130 15.842 1.00 95.19 259 MET A O 1
ATOM 1923 N N . LEU A 1 260 ? -6.932 9.222 13.900 1.00 95.38 260 LEU A N 1
ATOM 1924 C CA . LEU A 1 260 ? -6.594 10.573 14.360 1.00 95.38 260 LEU A CA 1
ATOM 1925 C C . LEU A 1 260 ? -7.835 11.423 14.669 1.00 95.38 260 LEU A C 1
ATOM 1927 O O . LEU A 1 260 ? -7.717 12.638 14.820 1.00 95.38 260 LEU A O 1
ATOM 1931 N N . ASP A 1 261 ? -9.011 10.799 14.735 1.00 92.88 261 ASP A N 1
ATOM 1932 C CA . ASP A 1 261 ? -10.253 11.462 15.117 1.00 92.88 261 ASP A CA 1
ATOM 1933 C C . ASP A 1 261 ? -10.107 12.116 16.502 1.00 92.88 261 ASP A C 1
ATOM 1935 O O . ASP A 1 261 ? -9.585 11.508 17.442 1.00 92.88 261 ASP A O 1
ATOM 1939 N N . GLU A 1 262 ? -10.535 13.375 16.627 1.00 89.94 262 GLU A N 1
ATOM 1940 C CA . GLU A 1 262 ? -10.310 14.175 17.836 1.00 89.94 262 GLU A CA 1
ATOM 1941 C C . GLU A 1 262 ? -11.004 13.595 19.073 1.00 89.94 262 GLU A C 1
ATOM 1943 O O . GLU A 1 262 ? -10.505 13.781 20.192 1.00 89.94 262 GLU A O 1
ATOM 1948 N N . ASP A 1 263 ? -12.113 12.882 18.884 1.00 90.19 263 ASP A N 1
ATOM 1949 C CA . ASP A 1 263 ? -12.894 12.266 19.952 1.00 90.19 263 ASP A CA 1
ATOM 1950 C C . ASP A 1 263 ? -12.405 10.845 20.282 1.00 90.19 263 ASP A C 1
ATOM 1952 O O . ASP A 1 263 ? -12.853 10.244 21.265 1.00 90.19 263 ASP A O 1
ATOM 1956 N N . ARG A 1 264 ? -11.450 10.301 19.514 1.00 90.62 264 ARG A N 1
ATOM 1957 C CA . ARG A 1 264 ? -10.902 8.962 19.739 1.00 90.62 264 ARG A CA 1
ATOM 1958 C C . ARG A 1 264 ? -9.802 8.958 20.801 1.00 90.62 264 ARG A C 1
ATOM 1960 O O . ARG A 1 264 ? -8.913 9.808 20.846 1.00 90.62 264 ARG A O 1
ATOM 1967 N N . SER A 1 265 ? -9.840 7.924 21.637 1.00 91.62 265 SER A N 1
ATOM 1968 C CA . SER A 1 265 ? -8.776 7.570 22.576 1.00 91.62 265 SER A CA 1
ATOM 1969 C C . SER A 1 265 ? -8.560 6.062 22.598 1.00 91.62 265 SER A C 1
ATOM 1971 O O . SER A 1 265 ? -9.526 5.310 22.463 1.00 91.62 265 SER A O 1
ATOM 1973 N N . PHE A 1 266 ? -7.323 5.621 22.812 1.00 89.88 266 PHE A N 1
ATOM 1974 C CA . PHE A 1 266 ? -6.952 4.208 22.671 1.00 89.88 266 PHE A CA 1
ATOM 1975 C C . PHE A 1 266 ? -6.689 3.464 23.982 1.00 89.88 266 PHE A C 1
ATOM 1977 O O . PHE A 1 266 ? -6.585 2.243 23.979 1.00 89.88 266 PHE A O 1
ATOM 1984 N N . GLY A 1 267 ? -6.638 4.165 25.111 1.00 79.88 267 GLY A N 1
ATOM 1985 C CA . GLY A 1 267 ? -6.449 3.541 26.413 1.00 79.88 267 GLY A CA 1
ATOM 1986 C C . GLY A 1 267 ? -7.258 4.212 27.515 1.00 79.88 267 GLY A C 1
ATOM 1987 O O . GLY A 1 267 ? -8.025 5.155 27.306 1.00 79.88 267 GLY A O 1
ATOM 1988 N N . VAL A 1 268 ? -7.101 3.680 28.726 1.00 78.75 268 VAL A N 1
ATOM 1989 C CA . VAL A 1 268 ? -7.867 4.103 29.909 1.00 78.75 268 VAL A CA 1
ATOM 1990 C C . VAL A 1 268 ? -7.483 5.520 30.354 1.00 78.75 268 VAL A C 1
ATOM 1992 O O . VAL A 1 268 ? -8.248 6.165 31.071 1.00 78.75 268 VAL A O 1
ATOM 1995 N N . LEU A 1 269 ? -6.314 6.020 29.936 1.00 84.00 269 LEU A N 1
ATOM 1996 C CA . LEU A 1 269 ? -5.826 7.354 30.286 1.00 84.00 269 LEU A CA 1
ATOM 1997 C C . LEU A 1 269 ? -6.186 8.413 29.236 1.00 84.00 269 LEU A C 1
ATOM 1999 O O . LEU A 1 269 ? -5.816 9.575 29.403 1.00 84.00 269 LEU A O 1
ATOM 2003 N N . GLY A 1 270 ? -6.928 8.042 28.189 1.00 85.31 270 GLY A N 1
ATOM 2004 C CA . GLY A 1 270 ? -7.299 8.963 27.120 1.00 85.31 270 GLY A CA 1
ATOM 2005 C C . GLY A 1 270 ? -6.157 9.215 26.135 1.00 85.31 270 GLY A C 1
ATOM 2006 O O . GLY A 1 270 ? -6.035 10.323 25.618 1.00 85.31 270 GLY A O 1
ATOM 2007 N N . GLU A 1 271 ? -5.298 8.217 25.912 1.00 90.88 271 GLU A N 1
ATOM 2008 C CA . GLU A 1 271 ? -4.174 8.273 24.981 1.00 90.88 271 GLU A CA 1
ATOM 2009 C C . GLU A 1 271 ? -4.659 8.662 23.580 1.00 90.88 271 GLU A C 1
ATOM 2011 O O . GLU A 1 271 ? -5.535 8.004 23.009 1.00 90.88 271 GLU A O 1
ATOM 2016 N N . LYS A 1 272 ? -4.073 9.733 23.037 1.00 93.06 272 LYS A N 1
ATOM 2017 C CA . LYS A 1 272 ? -4.317 10.225 21.679 1.00 93.06 272 LYS A CA 1
ATOM 2018 C C . LYS A 1 272 ? -3.089 9.995 20.817 1.00 93.06 272 LYS A C 1
ATOM 2020 O O . LYS A 1 272 ? -1.973 9.960 21.327 1.00 93.06 272 LYS A O 1
ATOM 2025 N N . LEU A 1 273 ? -3.325 9.868 19.521 1.00 94.25 273 LEU A N 1
ATOM 2026 C CA . LEU A 1 273 ? -2.298 9.642 18.518 1.00 94.25 273 LEU A CA 1
ATOM 2027 C C . LEU A 1 273 ? -2.055 10.927 17.723 1.00 94.25 273 LEU A C 1
ATOM 2029 O O . LEU A 1 273 ? -3.018 11.597 17.346 1.00 94.25 273 LEU A O 1
ATOM 2033 N N . THR A 1 274 ? -0.795 11.268 17.446 1.00 95.00 274 THR A N 1
ATOM 2034 C CA . THR A 1 274 ? -0.477 12.356 16.506 1.00 95.00 274 THR A CA 1
ATOM 2035 C C . THR A 1 274 ? -0.251 11.836 15.088 1.00 95.00 274 THR A C 1
ATOM 2037 O O . THR A 1 274 ? 0.048 10.659 14.862 1.00 95.00 274 THR A O 1
ATOM 2040 N N . ILE A 1 275 ? -0.384 12.725 14.096 1.00 95.56 275 ILE A N 1
ATOM 2041 C CA . ILE A 1 275 ? -0.143 12.364 12.695 1.00 95.56 275 ILE A CA 1
ATOM 2042 C C . ILE A 1 275 ? 1.312 11.942 12.467 1.00 95.56 275 ILE A C 1
ATOM 2044 O O . ILE A 1 275 ? 1.559 11.034 11.681 1.00 95.56 275 ILE A O 1
ATOM 2048 N N . GLU A 1 276 ? 2.266 12.550 13.172 1.00 96.94 276 GLU A N 1
ATOM 2049 C CA . GLU A 1 276 ? 3.687 12.213 13.092 1.00 96.94 276 GLU A CA 1
ATOM 2050 C C . GLU A 1 276 ? 3.952 10.795 13.603 1.00 96.94 276 GLU A C 1
ATOM 2052 O O . GLU A 1 276 ? 4.623 10.021 12.922 1.00 96.94 276 GLU A O 1
ATOM 2057 N N . GLU A 1 277 ? 3.374 10.434 14.753 1.00 96.75 277 GLU A N 1
ATOM 2058 C CA . GLU A 1 277 ? 3.517 9.104 15.355 1.00 96.75 277 GLU A CA 1
ATOM 2059 C C . GLU A 1 277 ? 2.954 8.003 14.450 1.00 96.75 277 GLU A C 1
ATOM 2061 O O . GLU A 1 277 ? 3.570 6.946 14.281 1.00 96.75 277 GLU A O 1
ATOM 2066 N N . LEU A 1 278 ? 1.788 8.245 13.840 1.00 97.50 278 LEU A N 1
ATOM 2067 C CA . LEU A 1 278 ? 1.192 7.293 12.907 1.00 97.50 278 LEU A CA 1
ATOM 2068 C C . LEU A 1 278 ? 1.970 7.231 11.586 1.00 97.50 278 LEU A C 1
ATOM 2070 O O . LEU A 1 278 ? 2.174 6.142 11.042 1.00 97.50 278 LEU A O 1
ATOM 2074 N N . ALA A 1 279 ? 2.428 8.375 11.074 1.00 97.69 279 ALA A N 1
ATOM 2075 C CA . ALA A 1 279 ? 3.163 8.454 9.817 1.00 97.69 279 ALA A CA 1
ATOM 2076 C C . ALA A 1 279 ? 4.528 7.767 9.884 1.00 97.69 279 ALA A C 1
ATOM 2078 O O . ALA A 1 279 ? 4.906 7.064 8.946 1.00 97.69 279 ALA A O 1
ATOM 2079 N N . GLU A 1 280 ? 5.245 7.904 11.001 1.00 97.00 280 GLU A N 1
ATOM 2080 C CA . GLU A 1 280 ? 6.540 7.253 11.216 1.00 97.00 280 GLU A CA 1
ATOM 2081 C C . GLU A 1 280 ? 6.440 5.722 11.124 1.00 97.00 280 GLU A C 1
ATOM 2083 O O . GLU A 1 280 ? 7.350 5.068 10.601 1.00 97.00 280 GLU A O 1
ATOM 2088 N N . ARG A 1 281 ? 5.296 5.173 11.553 1.00 97.94 281 ARG A N 1
ATOM 2089 C CA . ARG A 1 281 ? 4.977 3.739 11.558 1.00 97.94 281 ARG A CA 1
ATOM 2090 C C . ARG A 1 281 ? 4.303 3.244 10.287 1.00 97.94 281 ARG A C 1
ATOM 2092 O O . ARG A 1 281 ? 4.098 2.042 10.148 1.00 97.94 281 ARG A O 1
ATOM 2099 N N . SER A 1 282 ? 3.922 4.130 9.374 1.00 98.31 282 SER A N 1
ATOM 2100 C CA . SER A 1 282 ? 3.108 3.765 8.216 1.00 98.31 282 SER A CA 1
ATOM 2101 C C . SER A 1 282 ? 3.932 3.693 6.946 1.00 98.31 282 SER A C 1
ATOM 2103 O O . SER A 1 282 ? 4.522 4.678 6.509 1.00 98.31 282 SER A O 1
ATOM 2105 N N . ASN A 1 283 ? 3.931 2.523 6.316 1.00 98.44 283 ASN A N 1
ATOM 2106 C CA . ASN A 1 283 ? 4.704 2.240 5.116 1.00 98.44 283 ASN A CA 1
ATOM 2107 C C . ASN A 1 283 ? 3.750 1.812 3.997 1.00 98.44 283 ASN A C 1
ATOM 2109 O O . ASN A 1 283 ? 2.990 0.868 4.176 1.00 98.44 283 ASN A O 1
ATOM 2113 N N . THR A 1 284 ? 3.801 2.460 2.835 1.00 97.56 284 THR A N 1
ATOM 2114 C CA . THR A 1 284 ? 2.977 2.112 1.669 1.00 97.56 284 THR A CA 1
ATOM 2115 C C . THR A 1 284 ? 3.855 1.603 0.538 1.00 97.56 284 THR A C 1
ATOM 2117 O O . THR A 1 284 ? 4.747 2.306 0.060 1.00 97.56 284 THR A O 1
ATOM 2120 N N . LEU A 1 285 ? 3.579 0.389 0.068 1.00 95.62 285 LEU A N 1
ATOM 2121 C CA . LEU A 1 285 ? 4.251 -0.197 -1.083 1.00 95.62 285 LEU A CA 1
ATOM 2122 C C . LEU A 1 285 ? 3.492 0.149 -2.368 1.00 95.62 285 LEU A C 1
ATOM 2124 O O . LEU A 1 285 ? 2.358 -0.284 -2.571 1.00 95.62 285 LEU A O 1
ATOM 2128 N N . VAL A 1 286 ? 4.137 0.888 -3.271 1.00 93.44 286 VAL A N 1
ATOM 2129 C CA . VAL A 1 286 ? 3.566 1.262 -4.572 1.00 93.44 286 VAL A CA 1
ATOM 2130 C C . VAL A 1 286 ? 4.516 0.932 -5.713 1.00 93.44 286 VAL A C 1
ATOM 2132 O O . VAL A 1 286 ? 5.731 0.813 -5.543 1.00 93.44 286 VAL A O 1
ATOM 2135 N N . SER A 1 287 ? 3.973 0.801 -6.924 1.00 91.62 287 SER A N 1
ATOM 2136 C CA . SER A 1 287 ? 4.825 0.670 -8.102 1.00 91.62 287 SER A CA 1
ATOM 2137 C C . SER A 1 287 ? 5.631 1.947 -8.325 1.00 91.62 287 SER A C 1
ATOM 2139 O O . SER A 1 287 ? 5.086 3.050 -8.302 1.00 91.62 287 SER A O 1
ATOM 2141 N N . ARG A 1 288 ? 6.911 1.799 -8.672 1.00 93.12 288 ARG A N 1
ATOM 2142 C CA . ARG A 1 288 ? 7.786 2.916 -9.036 1.00 93.12 288 ARG A CA 1
ATOM 2143 C C . ARG A 1 288 ? 7.234 3.765 -10.182 1.00 93.12 288 ARG A C 1
ATOM 2145 O O . ARG A 1 288 ? 7.581 4.928 -10.285 1.00 93.12 288 ARG A O 1
ATOM 2152 N N . MET A 1 289 ? 6.337 3.240 -11.017 1.00 91.06 289 MET A N 1
ATOM 2153 C CA . MET A 1 289 ? 5.695 4.048 -12.060 1.00 91.06 289 MET A CA 1
ATOM 2154 C C . MET A 1 289 ? 4.889 5.240 -11.507 1.00 91.06 289 MET A C 1
ATOM 2156 O O . MET A 1 289 ? 4.615 6.183 -12.244 1.00 91.06 289 MET A O 1
ATOM 2160 N N . VAL A 1 290 ? 4.517 5.225 -10.221 1.00 92.50 290 VAL A N 1
ATOM 2161 C CA . VAL A 1 290 ? 3.850 6.353 -9.550 1.00 92.50 290 VAL A CA 1
ATOM 2162 C C . VAL A 1 290 ? 4.751 7.594 -9.503 1.00 92.50 290 VAL A C 1
ATOM 2164 O O . VAL A 1 290 ? 4.234 8.707 -9.519 1.00 92.50 290 VAL A O 1
ATOM 2167 N N . THR A 1 291 ? 6.081 7.444 -9.563 1.00 95.06 291 THR A N 1
ATOM 2168 C CA . THR A 1 291 ? 7.003 8.592 -9.639 1.00 95.06 291 THR A CA 1
ATOM 2169 C C . THR A 1 291 ? 6.838 9.392 -10.929 1.00 95.06 291 THR A C 1
ATOM 2171 O O . THR A 1 291 ? 7.203 10.556 -10.978 1.00 95.06 291 THR A O 1
ATOM 2174 N N . THR A 1 292 ? 6.232 8.820 -11.975 1.00 94.56 292 THR A N 1
ATOM 2175 C CA . THR A 1 292 ? 5.966 9.523 -13.238 1.00 94.56 292 THR A CA 1
ATOM 2176 C C . THR A 1 292 ? 4.585 10.188 -13.256 1.00 94.56 292 THR A C 1
ATOM 2178 O O . THR A 1 292 ? 4.060 10.488 -14.335 1.00 94.56 292 THR A O 1
ATOM 2181 N N . ARG A 1 293 ? 3.934 10.329 -12.095 1.00 95.00 293 ARG A N 1
ATOM 2182 C CA . ARG A 1 293 ? 2.546 10.780 -11.969 1.00 95.00 293 ARG A CA 1
ATOM 2183 C C . ARG A 1 293 ? 2.400 11.884 -10.934 1.00 95.00 293 ARG A C 1
ATOM 2185 O O . ARG A 1 293 ? 3.158 11.979 -9.973 1.00 95.00 293 ARG A O 1
ATOM 2192 N N . GLN A 1 294 ? 1.384 12.704 -11.146 1.00 95.19 294 GLN A N 1
ATOM 2193 C CA . GLN A 1 294 ? 0.950 13.741 -10.224 1.00 95.19 294 GLN A CA 1
ATOM 2194 C C . GLN A 1 294 ? -0.571 13.696 -10.064 1.00 95.19 294 GLN A C 1
ATOM 2196 O O . GLN A 1 294 ? -1.285 13.255 -10.968 1.00 95.19 294 GLN A O 1
ATOM 2201 N N . ALA A 1 295 ? -1.043 14.162 -8.915 1.00 93.44 295 ALA A N 1
ATOM 2202 C CA . ALA A 1 295 ? -2.446 14.385 -8.603 1.00 93.44 295 ALA A CA 1
ATOM 2203 C C . ALA A 1 295 ? -2.601 15.848 -8.183 1.00 93.44 295 ALA A C 1
ATOM 2205 O O . ALA A 1 295 ? -1.777 16.363 -7.434 1.00 93.44 295 ALA A O 1
ATOM 2206 N N . PHE A 1 296 ? -3.628 16.537 -8.683 1.00 93.00 296 PHE A N 1
ATOM 2207 C CA . PHE A 1 296 ? -3.922 17.928 -8.290 1.00 93.00 296 PHE A CA 1
ATOM 2208 C C . PHE A 1 296 ? -2.775 18.929 -8.555 1.00 93.00 296 PHE A C 1
ATOM 2210 O O . PHE A 1 296 ? -2.680 19.960 -7.897 1.00 93.00 296 PHE A O 1
ATOM 2217 N N . GLY A 1 297 ? -1.890 18.628 -9.513 1.00 92.81 297 GLY A N 1
ATOM 2218 C CA . GLY A 1 297 ? -0.685 19.427 -9.782 1.00 92.81 297 GLY A CA 1
ATOM 2219 C C . GLY A 1 297 ? 0.460 19.207 -8.785 1.00 92.81 297 GLY A C 1
ATOM 2220 O O . GLY A 1 297 ? 1.421 19.969 -8.787 1.00 92.81 297 GLY A O 1
ATOM 2221 N N . ILE A 1 298 ? 0.363 18.179 -7.939 1.00 95.12 298 ILE A N 1
ATOM 2222 C CA . ILE A 1 298 ? 1.358 17.796 -6.936 1.00 95.12 298 ILE A CA 1
ATOM 2223 C C . ILE A 1 298 ? 1.882 16.398 -7.288 1.00 95.12 298 ILE A C 1
ATOM 2225 O O . ILE A 1 298 ? 1.079 15.498 -7.558 1.00 95.12 298 ILE A O 1
ATOM 2229 N N . PRO A 1 299 ? 3.206 16.160 -7.291 1.00 96.75 299 PRO A N 1
ATOM 2230 C CA . PRO A 1 299 ? 3.759 14.822 -7.462 1.00 96.75 299 PRO A CA 1
ATOM 2231 C C . PRO A 1 299 ? 3.064 13.786 -6.572 1.00 96.75 299 PRO A C 1
ATOM 2233 O O . PRO A 1 299 ? 2.926 13.983 -5.367 1.00 96.75 299 PRO A O 1
ATOM 2236 N N . ALA A 1 300 ? 2.644 12.658 -7.149 1.00 96.06 300 ALA A N 1
ATOM 2237 C CA . ALA A 1 300 ? 1.835 11.667 -6.433 1.00 96.06 300 ALA A CA 1
ATOM 2238 C C . ALA A 1 300 ? 2.573 11.091 -5.212 1.00 96.06 300 ALA A C 1
ATOM 2240 O O . ALA A 1 300 ? 1.959 10.792 -4.192 1.00 96.06 300 ALA A O 1
ATOM 2241 N N . ILE A 1 301 ? 3.903 11.000 -5.296 1.00 96.75 301 ILE A N 1
ATOM 2242 C CA . ILE A 1 301 ? 4.764 10.619 -4.172 1.00 96.75 301 ILE A CA 1
ATOM 2243 C C . ILE A 1 301 ? 4.631 11.607 -3.009 1.00 96.75 301 ILE A C 1
ATOM 2245 O O . ILE A 1 301 ? 4.471 11.172 -1.878 1.00 96.75 301 ILE A O 1
ATOM 2249 N N . GLN A 1 302 ? 4.613 12.914 -3.275 1.00 96.00 302 GLN A N 1
ATOM 2250 C CA . GLN A 1 302 ? 4.480 13.936 -2.233 1.00 96.00 302 GLN A CA 1
ATOM 2251 C C . GLN A 1 302 ? 3.089 13.934 -1.589 1.00 96.00 302 GLN A C 1
ATOM 2253 O O . GLN A 1 302 ? 2.973 14.177 -0.393 1.00 96.00 302 GLN A O 1
ATOM 2258 N N . VAL A 1 303 ? 2.044 13.594 -2.352 1.00 95.81 303 VAL A N 1
ATOM 2259 C CA . VAL A 1 303 ? 0.702 13.364 -1.792 1.00 95.81 303 VAL A CA 1
ATOM 2260 C C . VAL A 1 303 ? 0.720 12.184 -0.815 1.00 95.81 303 VAL A C 1
ATOM 2262 O O . VAL A 1 303 ? 0.173 12.288 0.272 1.00 95.81 303 VAL A O 1
ATOM 2265 N N . LEU A 1 304 ? 1.387 11.077 -1.152 1.00 95.69 304 LEU A N 1
ATOM 2266 C CA . LEU A 1 304 ? 1.508 9.920 -0.253 1.00 95.69 304 LEU A CA 1
ATOM 2267 C C . LEU A 1 304 ? 2.377 10.202 0.984 1.00 95.69 304 LEU A C 1
ATOM 2269 O O . LEU A 1 304 ? 2.088 9.688 2.068 1.00 95.69 304 LEU A O 1
ATOM 2273 N N . GLN A 1 305 ? 3.419 11.027 0.835 1.00 95.56 305 GLN A N 1
ATOM 2274 C CA . GLN A 1 305 ? 4.299 11.430 1.935 1.00 95.56 305 GLN A CA 1
ATOM 2275 C C . GLN A 1 305 ? 3.564 12.201 3.033 1.00 95.56 305 GLN A C 1
ATOM 2277 O O . GLN A 1 305 ? 4.045 12.208 4.162 1.00 95.56 305 GLN A O 1
ATOM 2282 N N . SER A 1 306 ? 2.397 12.798 2.757 1.00 95.06 306 SER A N 1
ATOM 2283 C CA . SER A 1 306 ? 1.616 13.487 3.793 1.00 95.06 306 SER A CA 1
ATOM 2284 C C . SER A 1 306 ? 1.115 12.551 4.897 1.00 95.06 306 SER A C 1
ATOM 2286 O O . SER A 1 306 ? 0.620 13.036 5.912 1.00 95.06 306 SER A O 1
ATOM 2288 N N . MET A 1 307 ? 1.223 11.234 4.695 1.00 95.00 307 MET A N 1
ATOM 2289 C CA . MET A 1 307 ? 0.783 10.211 5.640 1.00 95.00 307 MET A CA 1
ATOM 2290 C C . MET A 1 307 ? 1.803 9.096 5.836 1.00 95.00 307 MET A C 1
ATOM 2292 O O . MET A 1 307 ? 1.933 8.592 6.938 1.00 95.00 307 MET A O 1
ATOM 2296 N N . THR A 1 308 ? 2.494 8.644 4.788 1.00 96.94 308 THR A N 1
ATOM 2297 C CA . THR A 1 308 ? 3.227 7.369 4.853 1.00 96.94 308 THR A CA 1
ATOM 2298 C C . THR A 1 308 ? 4.613 7.462 4.242 1.00 96.94 308 THR A C 1
ATOM 2300 O O . THR A 1 308 ? 4.843 8.209 3.289 1.00 96.94 308 THR A O 1
ATOM 2303 N N . ARG A 1 309 ? 5.527 6.633 4.747 1.00 98.25 309 ARG A N 1
ATOM 2304 C CA . ARG A 1 309 ? 6.759 6.284 4.045 1.00 98.25 309 ARG A CA 1
ATOM 2305 C C . ARG A 1 309 ? 6.408 5.497 2.791 1.00 98.25 309 ARG A C 1
ATOM 2307 O O . ARG A 1 309 ? 5.675 4.513 2.861 1.00 98.25 309 ARG A O 1
ATOM 2314 N N . VAL A 1 310 ? 6.945 5.888 1.645 1.00 98.25 310 VAL A N 1
ATOM 2315 C CA . VAL A 1 310 ? 6.622 5.249 0.363 1.00 98.25 310 VAL A CA 1
ATOM 2316 C C . VAL A 1 310 ? 7.762 4.340 -0.061 1.00 98.25 310 VAL A C 1
ATOM 2318 O O . VAL A 1 310 ? 8.879 4.813 -0.228 1.00 98.25 310 VAL A O 1
ATOM 2321 N N . PHE A 1 311 ? 7.481 3.061 -0.302 1.00 97.88 311 PHE A N 1
ATOM 2322 C CA . PHE A 1 311 ? 8.423 2.105 -0.887 1.00 97.88 311 PHE A CA 1
ATOM 2323 C C . PHE A 1 311 ? 8.082 1.839 -2.353 1.00 97.88 311 PHE A C 1
ATOM 2325 O O . PHE A 1 311 ? 6.932 1.574 -2.707 1.00 97.88 311 PHE A O 1
ATOM 2332 N N . LEU A 1 312 ? 9.095 1.896 -3.217 1.00 96.12 312 LEU A N 1
ATOM 2333 C CA . LEU A 1 312 ? 8.945 1.865 -4.669 1.00 96.12 312 LEU A CA 1
ATOM 2334 C C . LEU A 1 312 ? 9.362 0.506 -5.233 1.00 96.12 312 LEU A C 1
ATOM 2336 O O . LEU A 1 312 ? 10.548 0.216 -5.397 1.00 96.12 312 LEU A O 1
ATOM 2340 N N . THR A 1 313 ? 8.385 -0.327 -5.591 1.00 92.06 313 THR A N 1
ATOM 2341 C CA . THR A 1 313 ? 8.631 -1.642 -6.204 1.00 92.06 313 THR A CA 1
ATOM 2342 C C . THR A 1 313 ? 8.544 -1.617 -7.731 1.00 92.06 313 THR A C 1
ATOM 2344 O O . THR A 1 313 ? 7.798 -0.846 -8.339 1.00 92.06 313 THR A O 1
ATOM 2347 N N . MET A 1 314 ? 9.297 -2.504 -8.378 1.00 88.00 314 MET A N 1
ATOM 2348 C CA . MET A 1 314 ? 9.301 -2.693 -9.824 1.00 88.00 314 MET A CA 1
ATOM 2349 C C . MET A 1 314 ? 8.629 -4.019 -10.208 1.00 88.00 314 MET A C 1
ATOM 2351 O O . MET A 1 314 ? 8.999 -5.068 -9.668 1.00 88.00 314 MET A O 1
ATOM 2355 N N . PRO A 1 315 ? 7.696 -4.029 -11.181 1.00 75.06 315 PRO A N 1
ATOM 2356 C CA . PRO A 1 315 ? 7.033 -5.258 -11.599 1.00 75.06 315 PRO A CA 1
ATOM 2357 C C . PRO A 1 315 ? 8.029 -6.233 -12.243 1.00 75.06 315 PRO A C 1
ATOM 2359 O O . PRO A 1 315 ? 8.818 -5.863 -13.113 1.00 75.06 315 PRO A O 1
ATOM 2362 N N . GLN A 1 316 ? 7.959 -7.509 -11.858 1.00 65.31 316 GLN A N 1
ATOM 2363 C CA . GLN A 1 316 ? 8.854 -8.553 -12.381 1.00 65.31 316 GLN A CA 1
ATOM 2364 C C . GLN A 1 316 ? 8.333 -9.247 -13.658 1.00 65.31 316 GLN A C 1
ATOM 2366 O O . GLN A 1 316 ? 9.068 -9.998 -14.300 1.00 65.31 316 GLN A O 1
ATOM 2371 N N . THR A 1 317 ? 7.075 -9.004 -14.038 1.00 61.03 317 THR A N 1
ATOM 2372 C CA . THR A 1 317 ? 6.315 -9.787 -15.033 1.00 61.03 317 THR A CA 1
ATOM 2373 C C . THR A 1 317 ? 6.262 -9.128 -16.429 1.00 61.03 317 THR A C 1
ATOM 2375 O O . THR A 1 317 ? 7.089 -8.281 -16.767 1.00 61.03 317 THR A O 1
ATOM 2378 N N . HIS A 1 318 ? 5.299 -9.526 -17.279 1.00 52.31 318 HIS A N 1
ATOM 2379 C CA . HIS A 1 318 ? 5.108 -9.077 -18.672 1.00 52.31 318 HIS A CA 1
ATOM 2380 C C . HIS A 1 318 ? 5.174 -7.554 -18.882 1.00 52.31 318 HIS A C 1
ATOM 2382 O O . HIS A 1 318 ? 5.697 -7.111 -19.907 1.00 52.31 318 HIS A O 1
ATOM 2388 N N . SER A 1 319 ? 4.7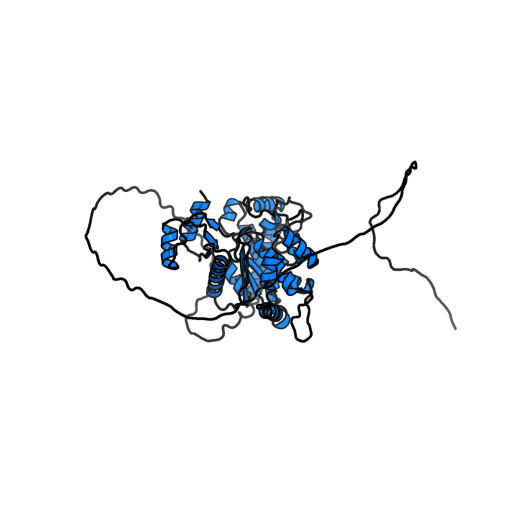13 -6.752 -17.915 1.00 58.94 319 SER A N 1
ATOM 2389 C CA . SER A 1 319 ? 4.780 -5.283 -17.967 1.00 58.94 319 SER A CA 1
ATOM 2390 C C . SER A 1 319 ? 6.216 -4.767 -18.137 1.00 58.94 319 SER A C 1
ATOM 2392 O O . SER A 1 319 ? 6.435 -3.807 -18.873 1.00 58.94 319 SER A O 1
ATOM 2394 N N . ARG A 1 320 ? 7.206 -5.467 -17.559 1.00 63.53 320 ARG A N 1
ATOM 2395 C CA . ARG A 1 320 ? 8.640 -5.183 -17.728 1.00 63.53 320 ARG A CA 1
ATOM 2396 C C . ARG A 1 320 ? 9.085 -5.307 -19.182 1.00 63.53 320 ARG A C 1
ATOM 2398 O O . ARG A 1 320 ? 9.774 -4.432 -19.695 1.00 63.53 320 ARG A O 1
ATOM 2405 N N . ARG A 1 321 ? 8.692 -6.403 -19.849 1.00 60.91 321 ARG A N 1
ATOM 2406 C CA . ARG A 1 321 ? 9.082 -6.691 -21.242 1.00 60.91 321 ARG A CA 1
ATOM 2407 C C . ARG A 1 321 ? 8.521 -5.638 -22.195 1.00 60.91 321 ARG A C 1
ATOM 2409 O O . ARG A 1 321 ? 9.230 -5.201 -23.094 1.00 60.91 321 ARG A O 1
ATOM 2416 N N . ARG A 1 322 ? 7.285 -5.189 -21.954 1.00 65.50 322 ARG A N 1
ATOM 2417 C CA . ARG A 1 322 ? 6.649 -4.108 -22.718 1.00 65.50 322 ARG A CA 1
ATOM 2418 C C . ARG A 1 322 ? 7.392 -2.778 -22.564 1.00 65.50 322 ARG A C 1
ATOM 2420 O O . ARG A 1 322 ? 7.621 -2.099 -23.556 1.00 65.50 322 ARG A O 1
ATOM 2427 N N . ALA A 1 323 ? 7.801 -2.442 -21.343 1.00 68.56 323 ALA A N 1
ATOM 2428 C CA . ALA A 1 323 ? 8.506 -1.198 -21.040 1.00 68.56 323 ALA A CA 1
ATOM 2429 C C . ALA A 1 323 ? 10.017 -1.236 -21.351 1.00 68.56 323 ALA A C 1
ATOM 2431 O O . ALA A 1 323 ? 10.704 -0.248 -21.115 1.00 68.56 323 ALA A O 1
ATOM 2432 N N . LYS A 1 324 ? 10.544 -2.361 -21.870 1.00 77.50 324 LYS A N 1
ATOM 2433 C CA . LYS A 1 324 ? 11.981 -2.575 -22.143 1.00 77.50 324 LYS A CA 1
ATOM 2434 C C . LYS A 1 324 ? 12.882 -2.241 -20.944 1.00 77.50 324 LYS A C 1
ATOM 2436 O O . LYS A 1 324 ? 13.998 -1.764 -21.112 1.00 77.50 324 LYS A O 1
ATOM 2441 N N . LEU A 1 325 ? 12.386 -2.497 -19.735 1.00 80.75 325 LEU A N 1
ATOM 2442 C CA . LEU A 1 325 ? 13.128 -2.239 -18.506 1.00 80.75 325 LEU A CA 1
ATOM 2443 C C . LEU A 1 325 ? 14.266 -3.242 -18.343 1.00 80.75 325 LEU A C 1
ATOM 2445 O O . LEU A 1 325 ? 14.052 -4.453 -18.489 1.00 80.75 325 LEU A O 1
ATOM 2449 N N . ASP A 1 326 ? 15.444 -2.732 -17.988 1.00 87.62 326 ASP A N 1
ATOM 2450 C CA . ASP A 1 326 ? 16.607 -3.556 -17.682 1.00 87.62 326 ASP A CA 1
ATOM 2451 C C . ASP A 1 326 ? 16.294 -4.482 -16.497 1.00 87.62 326 ASP A C 1
ATOM 2453 O O . ASP A 1 326 ? 15.927 -4.048 -15.402 1.00 87.62 326 ASP A O 1
ATOM 2457 N N . ALA A 1 327 ? 16.422 -5.788 -16.731 1.00 88.06 327 ALA A N 1
ATOM 2458 C CA . ALA A 1 327 ? 16.168 -6.801 -15.719 1.00 88.06 327 ALA A CA 1
ATOM 2459 C C . ALA A 1 327 ? 17.131 -6.688 -14.526 1.00 88.06 327 ALA A C 1
ATOM 2461 O O . ALA A 1 327 ? 16.734 -7.024 -13.410 1.00 88.06 327 ALA A O 1
ATOM 2462 N N . THR A 1 328 ? 18.357 -6.214 -14.748 1.00 91.75 328 THR A N 1
ATOM 2463 C CA . THR A 1 328 ? 19.369 -5.998 -13.711 1.00 91.75 328 THR A CA 1
ATOM 2464 C C . THR A 1 328 ? 18.949 -4.860 -12.789 1.00 91.75 328 THR A C 1
ATOM 2466 O O . THR A 1 328 ? 18.879 -5.065 -11.579 1.00 91.75 328 THR A O 1
ATOM 2469 N N . LEU A 1 329 ? 18.541 -3.714 -13.345 1.00 92.81 329 LEU A N 1
ATOM 2470 C CA . LEU A 1 329 ? 18.057 -2.573 -12.557 1.00 92.81 329 LEU A CA 1
ATOM 2471 C C . LEU A 1 329 ? 16.752 -2.889 -11.816 1.00 92.81 329 LEU A C 1
ATOM 2473 O O . LEU A 1 329 ? 16.581 -2.503 -10.665 1.00 92.81 329 LEU A O 1
ATOM 2477 N N . VAL A 1 330 ? 15.846 -3.663 -12.424 1.00 91.25 330 VAL A N 1
ATOM 2478 C CA . VAL A 1 330 ? 14.619 -4.131 -11.750 1.00 91.25 330 VAL A CA 1
ATOM 2479 C C . VAL A 1 330 ? 14.939 -5.011 -10.540 1.00 91.25 330 VAL A C 1
ATOM 2481 O O . VAL A 1 330 ? 14.301 -4.877 -9.493 1.00 91.25 330 VAL A O 1
ATOM 2484 N N . LYS A 1 331 ? 15.907 -5.928 -10.675 1.00 91.69 331 LYS A N 1
ATOM 2485 C CA . LYS A 1 331 ? 16.365 -6.768 -9.561 1.00 91.69 331 LYS A CA 1
ATOM 2486 C C . LYS A 1 331 ? 17.039 -5.922 -8.483 1.00 91.69 331 LYS A C 1
ATOM 2488 O O . LYS A 1 331 ? 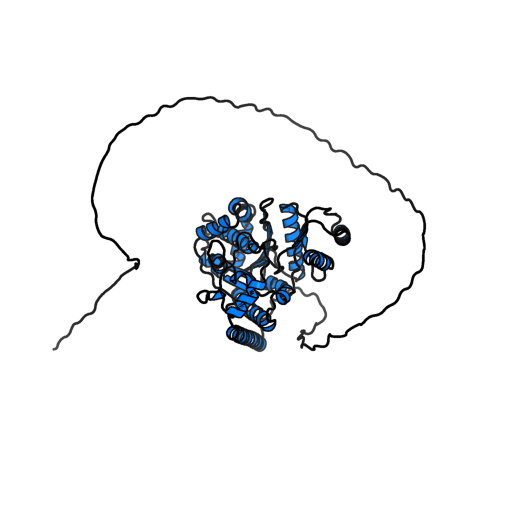16.687 -6.090 -7.321 1.00 91.69 331 LYS A O 1
ATOM 2493 N N . ALA A 1 332 ? 17.922 -4.999 -8.866 1.00 95.06 332 ALA A N 1
ATOM 2494 C CA . ALA A 1 332 ? 18.603 -4.091 -7.947 1.00 95.06 332 ALA A CA 1
ATOM 2495 C C . ALA A 1 332 ? 17.606 -3.233 -7.151 1.00 95.06 332 ALA A C 1
ATOM 2497 O O . ALA A 1 332 ? 17.628 -3.264 -5.925 1.00 95.06 332 ALA A O 1
ATOM 2498 N N . ASN A 1 333 ? 16.651 -2.572 -7.819 1.00 95.88 333 ASN A N 1
ATOM 2499 C CA . ASN A 1 333 ? 15.608 -1.780 -7.159 1.00 95.88 333 ASN A CA 1
ATOM 2500 C C . ASN A 1 333 ? 14.837 -2.612 -6.132 1.00 95.88 333 ASN A C 1
ATOM 2502 O O . ASN A 1 333 ? 14.650 -2.187 -5.001 1.00 95.88 333 ASN A O 1
ATOM 2506 N N . ASN A 1 334 ? 14.353 -3.793 -6.525 1.00 93.75 334 ASN A N 1
ATOM 2507 C CA . ASN A 1 334 ? 13.562 -4.630 -5.624 1.00 93.75 334 ASN A CA 1
ATOM 2508 C C . ASN A 1 334 ? 14.389 -5.208 -4.468 1.00 93.75 334 ASN A C 1
ATOM 2510 O O . ASN A 1 334 ? 13.832 -5.397 -3.392 1.00 93.75 334 ASN A O 1
ATOM 2514 N N . ALA A 1 335 ? 15.678 -5.491 -4.675 1.00 93.81 335 ALA A N 1
ATOM 2515 C CA . ALA A 1 335 ? 16.576 -5.941 -3.615 1.00 93.81 335 ALA A CA 1
ATOM 2516 C C . ALA A 1 335 ? 16.830 -4.825 -2.593 1.00 93.81 335 ALA A C 1
ATOM 2518 O O . ALA A 1 335 ? 16.625 -5.044 -1.403 1.00 93.81 335 ALA A O 1
ATOM 2519 N N . LEU A 1 336 ? 17.186 -3.622 -3.057 1.00 96.81 336 LEU A N 1
ATOM 2520 C CA . LEU A 1 336 ? 17.426 -2.476 -2.178 1.00 96.81 336 LEU A CA 1
ATOM 2521 C C . LEU A 1 336 ? 16.146 -2.043 -1.448 1.00 96.81 336 LEU A C 1
ATOM 2523 O O . LEU A 1 336 ? 16.171 -1.837 -0.241 1.00 96.81 336 LEU A O 1
ATOM 2527 N N . MET A 1 337 ? 15.009 -1.988 -2.153 1.00 96.56 337 MET A N 1
ATOM 2528 C CA . MET A 1 337 ? 13.708 -1.665 -1.555 1.00 96.56 337 MET A CA 1
ATOM 2529 C C . MET A 1 337 ? 13.344 -2.644 -0.435 1.00 96.56 337 MET A C 1
ATOM 2531 O O . MET A 1 337 ? 12.943 -2.213 0.641 1.00 96.56 337 MET A O 1
ATOM 2535 N N . ARG A 1 338 ? 13.507 -3.956 -0.672 1.00 94.44 338 ARG A N 1
ATOM 2536 C CA . ARG A 1 338 ? 13.236 -4.981 0.347 1.00 94.44 338 ARG A CA 1
ATOM 2537 C C . ARG A 1 338 ? 14.148 -4.836 1.548 1.00 94.44 338 ARG A C 1
ATOM 2539 O O . ARG A 1 338 ? 13.654 -4.870 2.662 1.00 94.44 338 ARG A O 1
ATOM 2546 N N . PHE A 1 339 ? 15.437 -4.615 1.320 1.00 95.50 339 PHE A N 1
ATOM 2547 C CA . PHE A 1 339 ? 16.397 -4.398 2.394 1.00 95.50 339 PHE A CA 1
ATOM 2548 C C . PHE A 1 339 ? 16.030 -3.193 3.273 1.00 95.50 339 PHE A C 1
ATOM 2550 O O . PHE A 1 339 ? 16.063 -3.284 4.498 1.00 95.50 339 PHE A O 1
ATOM 2557 N N . GLU A 1 340 ? 15.645 -2.065 2.672 1.00 97.12 340 GLU A N 1
ATOM 2558 C CA . GLU A 1 340 ? 15.207 -0.893 3.435 1.00 97.12 340 GLU A CA 1
ATOM 2559 C C . GLU A 1 340 ? 13.882 -1.133 4.170 1.00 97.12 340 GLU A C 1
ATOM 2561 O O . GLU A 1 340 ? 13.744 -0.731 5.325 1.00 97.12 340 GLU A O 1
ATOM 2566 N N . LEU A 1 341 ? 12.924 -1.818 3.542 1.00 96.69 341 LEU A N 1
ATOM 2567 C CA . LEU A 1 341 ? 11.650 -2.157 4.172 1.00 96.69 341 LEU A CA 1
ATOM 2568 C C . LEU A 1 341 ? 11.836 -3.130 5.344 1.00 96.69 341 LEU A C 1
ATOM 2570 O O . LEU A 1 341 ? 11.259 -2.919 6.405 1.00 96.69 341 LEU A O 1
ATOM 2574 N N . GLU A 1 342 ? 12.665 -4.160 5.187 1.00 95.44 342 GLU A N 1
ATOM 2575 C CA . GLU A 1 342 ? 12.984 -5.126 6.244 1.00 95.44 342 GLU A CA 1
ATOM 2576 C C . GLU A 1 342 ? 13.620 -4.441 7.453 1.00 95.44 342 GLU A C 1
ATOM 2578 O O . GLU A 1 342 ? 13.236 -4.732 8.584 1.00 95.44 342 GLU A O 1
ATOM 2583 N N . LYS A 1 343 ? 14.514 -3.465 7.236 1.00 95.12 343 LYS A N 1
ATOM 2584 C CA . LYS A 1 343 ? 15.052 -2.637 8.326 1.00 95.12 343 LYS A CA 1
ATOM 2585 C C . LYS A 1 343 ? 13.956 -1.909 9.094 1.00 95.12 343 LYS A C 1
ATOM 2587 O O . LYS A 1 343 ? 14.010 -1.888 10.318 1.00 95.12 343 LYS A O 1
ATOM 2592 N N . ARG A 1 344 ? 12.967 -1.341 8.396 1.00 95.62 344 ARG A N 1
ATOM 2593 C CA . ARG A 1 344 ? 11.833 -0.665 9.044 1.00 95.62 344 ARG A CA 1
ATOM 2594 C C . ARG A 1 344 ? 10.953 -1.643 9.805 1.00 95.62 344 ARG A C 1
ATOM 2596 O O . ARG A 1 344 ? 10.665 -1.414 10.972 1.00 95.62 344 ARG A O 1
ATOM 2603 N N . LEU A 1 345 ? 10.568 -2.757 9.186 1.00 96.56 345 LEU A N 1
ATOM 2604 C CA . LEU A 1 345 ? 9.749 -3.782 9.839 1.00 96.56 345 LEU A CA 1
ATOM 2605 C C . LEU A 1 345 ? 10.450 -4.387 11.067 1.00 96.56 345 LEU A C 1
ATOM 2607 O O . LEU A 1 345 ? 9.781 -4.707 12.048 1.00 96.56 345 LEU A O 1
ATOM 2611 N N . ALA A 1 346 ? 11.781 -4.486 11.065 1.00 95.69 346 ALA A N 1
ATOM 2612 C CA . ALA A 1 346 ? 12.555 -4.953 12.215 1.00 95.69 346 ALA A CA 1
ATOM 2613 C C . ALA A 1 346 ? 12.465 -4.025 13.444 1.00 95.69 346 ALA A C 1
ATOM 2615 O O . ALA A 1 346 ? 12.710 -4.478 14.561 1.00 95.69 346 ALA A O 1
ATOM 2616 N N . GLU A 1 347 ? 12.080 -2.752 13.279 1.00 95.81 347 GLU A N 1
ATOM 2617 C CA . GLU A 1 347 ? 11.819 -1.840 14.404 1.00 95.81 347 GLU A CA 1
ATOM 2618 C C . GLU A 1 347 ? 10.557 -2.242 15.199 1.00 95.81 347 GLU A C 1
ATOM 2620 O O . GLU A 1 347 ? 10.399 -1.848 16.362 1.00 95.81 347 GLU A O 1
ATOM 2625 N N . GLY A 1 348 ? 9.668 -3.037 14.594 1.00 96.88 348 GLY A N 1
ATOM 2626 C CA . GLY A 1 348 ? 8.389 -3.450 15.164 1.00 96.88 348 GLY A CA 1
ATOM 2627 C C . GLY A 1 348 ? 7.360 -2.317 15.235 1.00 96.88 348 GLY A C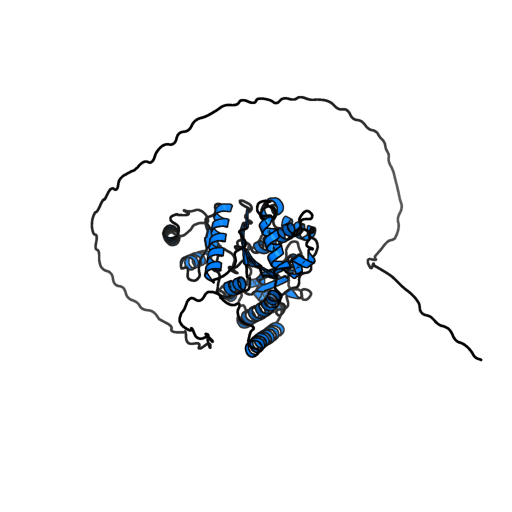 1
ATOM 2628 O O . GLY A 1 348 ? 7.687 -1.124 15.245 1.00 96.88 348 GLY A O 1
ATOM 2629 N N . GLY A 1 349 ? 6.086 -2.692 15.317 1.00 97.81 349 GLY A N 1
ATOM 2630 C CA . GLY A 1 349 ? 4.982 -1.741 15.429 1.00 97.81 349 GLY A CA 1
ATOM 2631 C C . GLY A 1 349 ? 4.761 -0.928 14.157 1.00 97.81 349 GLY A C 1
ATOM 2632 O O . GLY A 1 349 ? 4.506 0.273 14.241 1.00 97.81 349 GLY A O 1
ATOM 2633 N N . GLN A 1 350 ? 4.951 -1.556 12.995 1.00 98.31 350 GLN A N 1
ATOM 2634 C CA . GLN A 1 350 ? 4.838 -0.929 11.680 1.00 98.31 350 GLN A CA 1
ATOM 2635 C C . GLN A 1 350 ? 3.566 -1.373 10.953 1.00 98.31 350 GLN A C 1
ATOM 2637 O O . GLN A 1 350 ? 3.202 -2.549 10.976 1.00 98.31 350 GLN A O 1
ATOM 2642 N N . ILE A 1 351 ? 2.944 -0.450 10.224 1.00 98.56 351 ILE A N 1
ATOM 2643 C CA . ILE A 1 351 ? 1.951 -0.744 9.194 1.00 98.56 351 ILE A CA 1
ATOM 2644 C C . ILE A 1 351 ? 2.668 -0.937 7.854 1.00 98.56 351 ILE A C 1
ATOM 2646 O O . ILE A 1 351 ? 3.470 -0.091 7.451 1.00 98.56 351 ILE A O 1
ATOM 2650 N N . LEU A 1 352 ? 2.333 -2.010 7.134 1.00 98.44 352 LEU A N 1
ATOM 2651 C CA . LEU A 1 352 ? 2.680 -2.202 5.724 1.00 98.44 352 LEU A CA 1
ATOM 2652 C C . LEU A 1 352 ? 1.414 -2.249 4.863 1.00 98.44 352 LEU A C 1
ATOM 2654 O O . LEU A 1 352 ? 0.712 -3.255 4.810 1.00 98.44 352 LEU A O 1
ATOM 2658 N N . ALA A 1 353 ? 1.136 -1.166 4.153 1.00 98.12 353 ALA A N 1
ATOM 2659 C CA . ALA A 1 353 ? 0.003 -1.029 3.256 1.00 98.12 353 ALA A CA 1
ATOM 2660 C C . ALA A 1 353 ? 0.369 -1.469 1.834 1.00 98.12 353 ALA A C 1
ATOM 2662 O O . ALA A 1 353 ? 1.329 -0.966 1.243 1.00 98.12 353 ALA A O 1
ATOM 2663 N N . MET A 1 354 ? -0.395 -2.402 1.264 1.00 95.81 354 MET A N 1
ATOM 2664 C CA . MET A 1 354 ? -0.159 -2.889 -0.093 1.00 95.81 354 MET A CA 1
ATOM 2665 C C . MET A 1 354 ? -1.410 -3.448 -0.772 1.00 95.81 354 MET A C 1
ATOM 2667 O O . MET A 1 354 ? -2.231 -4.142 -0.175 1.00 95.81 354 MET A O 1
ATOM 2671 N N . ALA A 1 355 ? -1.466 -3.258 -2.086 1.00 92.31 355 ALA A N 1
ATOM 2672 C CA . ALA A 1 355 ? -2.258 -4.102 -2.966 1.00 92.31 355 ALA A CA 1
ATOM 2673 C C . ALA A 1 355 ? -1.485 -5.409 -3.222 1.00 92.31 355 ALA A C 1
ATOM 2675 O O . ALA A 1 355 ? -0.548 -5.437 -4.026 1.00 92.31 355 ALA A O 1
ATOM 2676 N N . ALA A 1 356 ? -1.839 -6.490 -2.521 1.00 82.62 356 ALA A N 1
ATOM 2677 C CA . ALA A 1 356 ? -0.995 -7.690 -2.420 1.00 82.62 356 ALA A CA 1
ATOM 2678 C C . ALA A 1 356 ? -0.663 -8.348 -3.772 1.00 82.62 356 ALA A C 1
ATOM 2680 O O . ALA A 1 356 ? 0.421 -8.904 -3.970 1.00 82.62 356 ALA A O 1
ATOM 2681 N N . SER A 1 357 ? -1.564 -8.261 -4.745 1.00 80.50 357 SER A N 1
ATOM 2682 C CA . SER A 1 357 ? -1.331 -8.842 -6.065 1.00 80.50 357 SER A CA 1
ATOM 2683 C C . SER A 1 357 ? -0.227 -8.130 -6.870 1.00 80.50 357 SER A C 1
ATOM 2685 O O . SER A 1 357 ? 0.296 -8.683 -7.842 1.00 80.50 357 SER A O 1
ATOM 2687 N N . GLY A 1 358 ? 0.133 -6.893 -6.496 1.00 75.25 358 GLY A N 1
ATOM 2688 C CA . GLY A 1 358 ? 1.152 -6.076 -7.162 1.00 75.25 358 GLY A CA 1
ATOM 2689 C C . GLY A 1 358 ? 0.835 -5.741 -8.625 1.00 75.25 358 GLY A C 1
ATOM 2690 O O . GLY A 1 358 ? 1.709 -5.295 -9.371 1.00 75.25 358 GLY A O 1
ATOM 2691 N N . THR A 1 359 ? -0.385 -6.016 -9.089 1.00 79.06 359 THR A N 1
ATOM 2692 C CA . THR A 1 359 ? -0.868 -5.736 -10.445 1.00 79.06 359 THR A CA 1
ATOM 2693 C C . THR A 1 359 ? -2.356 -5.441 -10.381 1.00 79.06 359 THR A C 1
ATOM 2695 O O . THR A 1 359 ? -3.082 -6.135 -9.683 1.00 79.06 359 THR A O 1
ATOM 2698 N N . GLN A 1 360 ? -2.801 -4.439 -11.137 1.00 83.31 360 GLN A N 1
ATOM 2699 C CA . GLN A 1 360 ? -4.209 -4.062 -11.185 1.00 83.31 360 GLN A CA 1
ATOM 2700 C C . GLN A 1 360 ? -5.103 -5.248 -11.577 1.00 83.31 360 GLN A C 1
ATOM 2702 O O . GLN A 1 360 ? -4.767 -6.032 -12.478 1.00 83.31 360 GLN A O 1
ATOM 2707 N N . ASP A 1 361 ? -6.242 -5.340 -10.906 1.00 85.44 361 ASP A N 1
ATOM 2708 C CA . ASP A 1 361 ? -7.279 -6.325 -11.152 1.00 85.44 361 ASP A CA 1
ATOM 2709 C C . ASP A 1 361 ? -7.933 -6.091 -12.518 1.00 85.44 361 ASP A C 1
ATOM 2711 O O . ASP A 1 361 ? -7.880 -5.001 -13.095 1.00 85.44 361 ASP A O 1
ATOM 2715 N N . LEU A 1 362 ? -8.496 -7.154 -13.087 1.00 85.25 362 LEU A N 1
ATOM 2716 C CA . LEU A 1 362 ? -9.003 -7.132 -14.456 1.00 85.25 362 LEU A CA 1
ATOM 2717 C C . LEU A 1 362 ? -10.525 -7.174 -14.447 1.00 85.25 362 LEU A C 1
ATOM 2719 O O . LEU A 1 362 ? -11.111 -8.152 -13.988 1.00 85.25 362 LEU A O 1
ATOM 2723 N N . THR A 1 363 ? -11.157 -6.145 -15.002 1.00 82.50 363 THR A N 1
ATOM 2724 C CA . THR A 1 363 ? -12.601 -6.144 -15.251 1.00 82.50 363 THR A CA 1
ATOM 2725 C C . THR A 1 363 ? -12.875 -6.695 -16.642 1.00 82.50 363 THR A C 1
ATOM 2727 O O . THR A 1 363 ? -12.314 -6.208 -17.626 1.00 82.50 363 THR A O 1
ATOM 2730 N N . ILE A 1 364 ? -13.743 -7.701 -16.740 1.00 78.94 364 ILE A N 1
ATOM 2731 C CA . ILE A 1 364 ? -14.130 -8.314 -18.014 1.00 78.94 364 ILE A CA 1
ATOM 2732 C C . ILE A 1 364 ? -15.640 -8.172 -18.187 1.00 78.94 364 ILE A C 1
ATOM 2734 O O . ILE A 1 364 ? -16.371 -8.601 -17.301 1.00 78.94 364 ILE A O 1
ATOM 2738 N N . PRO A 1 365 ? -16.134 -7.629 -19.317 1.00 74.88 365 PRO A N 1
ATOM 2739 C CA . PRO A 1 365 ? -17.570 -7.483 -19.544 1.00 74.88 365 PRO A CA 1
ATOM 2740 C C . PRO A 1 365 ? -18.339 -8.808 -19.551 1.00 74.88 365 PRO A C 1
ATOM 2742 O O . PRO A 1 365 ? -19.485 -8.833 -19.127 1.00 74.88 365 PRO A O 1
ATOM 2745 N N . GLN A 1 366 ? -17.727 -9.888 -20.052 1.00 69.19 366 GLN A N 1
ATOM 2746 C CA . GLN A 1 366 ? -18.345 -11.212 -20.157 1.00 69.19 366 GLN A CA 1
ATOM 2747 C C . GLN A 1 366 ? -17.307 -12.326 -19.983 1.00 69.19 366 GLN A C 1
ATOM 2749 O O . GLN A 1 366 ? -16.262 -12.335 -20.640 1.00 69.19 366 GLN A O 1
ATOM 2754 N N . LEU A 1 367 ? -17.616 -13.306 -19.133 1.00 67.88 367 LEU A N 1
ATOM 2755 C CA . LEU A 1 367 ? -16.745 -14.449 -18.878 1.00 67.88 367 LEU A CA 1
ATOM 2756 C C . LEU A 1 367 ? -16.891 -15.511 -19.992 1.00 67.88 367 LEU A C 1
ATOM 2758 O O . LEU A 1 367 ? -18.002 -15.878 -20.371 1.00 67.88 367 LEU A O 1
ATOM 2762 N N . MET A 1 368 ? -15.783 -16.047 -20.525 1.00 69.25 368 MET A N 1
ATOM 2763 C CA . MET A 1 368 ? -15.838 -17.072 -21.588 1.00 69.25 368 MET A CA 1
ATOM 2764 C C . MET A 1 368 ? -16.557 -18.350 -21.133 1.0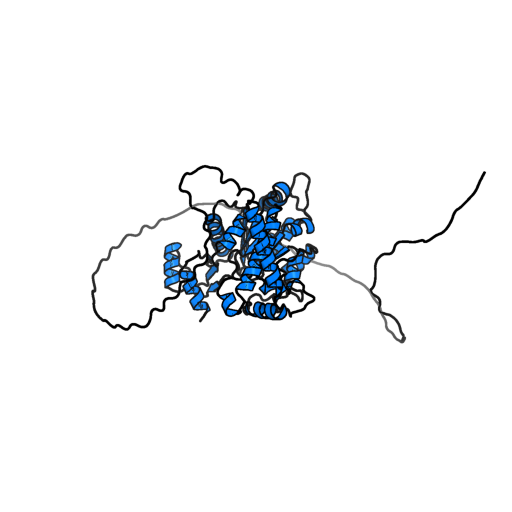0 69.25 368 MET A C 1
ATOM 2766 O O . MET A 1 368 ? -16.462 -18.741 -19.976 1.00 69.25 368 MET A O 1
ATOM 2770 N N . ASN A 1 369 ? -17.156 -19.105 -22.060 1.00 69.38 369 ASN A N 1
ATOM 2771 C CA . ASN A 1 369 ? -17.856 -20.358 -21.735 1.00 69.38 369 ASN A CA 1
ATOM 2772 C C . ASN A 1 369 ? -17.006 -21.362 -20.933 1.00 69.38 369 ASN A C 1
ATOM 2774 O O . ASN A 1 369 ? -17.485 -21.921 -19.952 1.00 69.38 369 ASN A O 1
ATOM 2778 N N . ARG A 1 370 ? -15.729 -21.571 -21.292 1.00 66.50 370 ARG A N 1
ATOM 2779 C CA . ARG A 1 370 ? -14.832 -22.475 -20.536 1.00 66.50 370 ARG A CA 1
ATOM 2780 C C . ARG A 1 370 ? -14.559 -21.969 -19.120 1.00 66.50 370 ARG A C 1
ATOM 2782 O O . ARG A 1 370 ? -14.571 -22.746 -18.171 1.00 66.50 370 ARG A O 1
ATOM 2789 N N . ALA A 1 371 ? -14.357 -20.662 -18.995 1.00 67.75 371 ALA A N 1
ATOM 2790 C CA . ALA A 1 371 ? -14.155 -19.974 -17.734 1.00 67.75 371 ALA A CA 1
ATOM 2791 C C . ALA A 1 371 ? -15.389 -20.055 -16.821 1.00 67.75 371 ALA A C 1
ATOM 2793 O O . ALA A 1 371 ? -15.261 -20.371 -15.642 1.00 67.75 371 ALA A O 1
ATOM 2794 N N . ARG A 1 372 ? -16.583 -19.866 -17.391 1.00 70.69 372 ARG A N 1
ATOM 2795 C CA . ARG A 1 372 ? -17.875 -20.022 -16.712 1.00 70.69 372 ARG A CA 1
ATOM 2796 C C . ARG A 1 372 ? -18.112 -21.448 -16.235 1.00 70.69 372 ARG A C 1
ATOM 2798 O O . ARG A 1 372 ? -18.536 -21.640 -15.104 1.00 70.69 372 ARG A O 1
ATOM 2805 N N . VAL A 1 373 ? -17.795 -22.452 -17.054 1.00 70.50 373 VAL A N 1
ATOM 2806 C CA . VAL A 1 373 ? -17.903 -23.868 -16.657 1.00 70.50 373 VAL A CA 1
ATOM 2807 C C . VAL A 1 373 ? -16.972 -24.181 -15.483 1.00 70.50 373 VAL A C 1
ATOM 2809 O O . VAL A 1 373 ? -17.411 -24.779 -14.503 1.00 70.50 373 VAL A O 1
ATOM 2812 N N . ALA A 1 374 ? -15.711 -23.738 -15.546 1.00 69.94 374 ALA A N 1
ATOM 2813 C CA . ALA A 1 374 ? -14.762 -23.914 -14.447 1.00 69.94 374 ALA A CA 1
ATOM 2814 C C . ALA A 1 374 ? -15.221 -23.190 -13.169 1.00 69.94 374 ALA A C 1
ATOM 2816 O O . ALA A 1 374 ? -15.134 -23.749 -12.078 1.00 69.94 374 ALA A O 1
ATOM 2817 N N . TRP A 1 375 ? -15.750 -21.973 -13.302 1.00 71.62 375 TRP A N 1
ATOM 2818 C CA . TRP A 1 375 ? -16.302 -21.201 -12.193 1.00 71.62 375 TRP A CA 1
ATOM 2819 C C . TRP A 1 375 ? -17.506 -21.892 -11.546 1.00 71.62 375 TRP A C 1
ATOM 2821 O O . TRP A 1 375 ? -17.495 -22.120 -10.337 1.00 71.62 375 TRP A O 1
ATOM 2831 N N . ARG A 1 376 ? -18.491 -22.316 -12.348 1.00 76.88 376 ARG A N 1
ATOM 2832 C CA . ARG A 1 376 ? -19.675 -23.044 -11.872 1.00 76.88 376 ARG A CA 1
ATOM 2833 C C . ARG A 1 376 ? -19.289 -24.323 -11.141 1.00 76.88 376 ARG A C 1
ATOM 2835 O O . ARG A 1 376 ? -19.855 -24.623 -10.099 1.00 76.88 376 ARG A O 1
ATOM 2842 N N . HIS A 1 377 ? -18.290 -25.050 -11.639 1.00 74.19 377 HIS A N 1
ATOM 2843 C CA . HIS A 1 377 ? -17.782 -26.234 -10.951 1.00 74.19 377 HIS A CA 1
ATOM 2844 C C . HIS A 1 377 ? -17.133 -25.897 -9.598 1.00 74.19 377 HIS A C 1
ATOM 2846 O O . HIS A 1 377 ? -17.279 -26.657 -8.647 1.00 74.19 377 HIS A O 1
ATOM 2852 N N . ARG A 1 378 ? -16.394 -24.783 -9.491 1.00 70.00 378 ARG A N 1
ATOM 2853 C CA . ARG A 1 378 ? -15.710 -24.401 -8.240 1.00 70.00 378 ARG A CA 1
ATOM 2854 C C . ARG A 1 378 ? -16.652 -23.800 -7.197 1.00 70.00 378 ARG A C 1
ATOM 2856 O O . ARG A 1 378 ? -16.455 -24.046 -6.015 1.00 70.00 378 ARG A O 1
ATOM 2863 N N . ARG A 1 379 ? -17.614 -22.973 -7.614 1.00 71.81 379 ARG A N 1
ATOM 2864 C CA . ARG A 1 379 ? -18.430 -22.146 -6.705 1.00 71.81 379 ARG A CA 1
ATOM 2865 C C . ARG A 1 379 ? -19.925 -22.461 -6.727 1.00 71.81 379 ARG A C 1
ATOM 2867 O O . ARG A 1 379 ? -20.668 -21.874 -5.954 1.00 71.81 379 ARG A O 1
ATOM 2874 N N . GLY A 1 380 ? -20.362 -23.382 -7.582 1.00 72.25 380 GLY A N 1
ATOM 2875 C CA . GLY A 1 380 ? -21.755 -23.827 -7.659 1.00 72.25 380 GLY A CA 1
ATOM 2876 C C . GLY A 1 380 ? -22.708 -22.864 -8.371 1.00 72.25 380 GLY A C 1
ATOM 2877 O O . GLY A 1 380 ? -23.865 -23.221 -8.558 1.00 72.25 380 GLY A O 1
ATOM 2878 N N . ASP A 1 381 ? -22.238 -21.693 -8.807 1.00 70.69 381 ASP A N 1
ATOM 2879 C CA . ASP A 1 381 ? -23.065 -20.649 -9.426 1.00 70.69 381 ASP A CA 1
ATOM 2880 C C . ASP A 1 381 ? -22.457 -20.148 -10.748 1.00 70.69 381 ASP A C 1
ATOM 2882 O O . ASP A 1 381 ? -21.257 -20.295 -10.968 1.00 70.69 381 ASP A O 1
ATOM 2886 N N . ASP A 1 382 ? -23.263 -19.587 -11.651 1.00 75.31 382 ASP A N 1
ATOM 2887 C CA . ASP A 1 382 ? -22.826 -19.016 -12.932 1.00 75.31 382 ASP A CA 1
ATOM 2888 C C . ASP A 1 382 ? -23.050 -17.499 -12.948 1.00 75.31 382 ASP A C 1
ATOM 2890 O O . ASP A 1 382 ? -24.201 -17.070 -12.911 1.00 75.31 382 ASP A O 1
ATOM 2894 N N . PRO A 1 383 ? -21.992 -16.675 -13.092 1.00 70.38 383 PRO A N 1
ATOM 2895 C CA . PRO A 1 383 ? -22.135 -15.224 -13.130 1.00 70.38 383 PRO A CA 1
ATOM 2896 C C . PRO A 1 383 ? -22.923 -14.758 -14.364 1.00 70.38 383 PRO A C 1
ATOM 2898 O O . PRO A 1 383 ? -23.352 -13.611 -14.431 1.00 70.38 383 PRO A O 1
ATOM 2901 N N . GLY A 1 384 ? -23.143 -15.621 -15.360 1.00 76.19 384 GLY A N 1
ATOM 2902 C CA . GLY A 1 384 ? -23.894 -15.257 -16.550 1.00 76.19 384 GLY A CA 1
ATOM 2903 C C . GLY A 1 384 ? -23.079 -14.347 -17.466 1.00 76.19 384 GLY A C 1
ATOM 2904 O O . GLY A 1 384 ? -21.898 -14.591 -17.717 1.00 76.19 384 GLY A O 1
ATOM 2905 N N . GLU A 1 385 ? -23.729 -13.319 -18.005 1.00 76.94 385 GLU A N 1
ATOM 2906 C CA . GLU A 1 385 ? -23.111 -12.308 -18.877 1.00 76.94 385 GLU A CA 1
ATOM 2907 C C . GLU A 1 385 ? -22.813 -10.994 -18.145 1.00 76.94 385 GLU A C 1
ATOM 2909 O O . GLU A 1 385 ? -22.590 -9.968 -18.787 1.00 76.94 385 GLU A O 1
ATOM 2914 N N . VAL A 1 386 ? -22.835 -11.000 -16.810 1.00 80.44 386 VAL A N 1
ATOM 2915 C CA . VAL A 1 386 ? -22.499 -9.803 -16.038 1.00 80.44 386 VAL A CA 1
ATOM 2916 C C . VAL A 1 386 ? -20.984 -9.564 -16.047 1.00 80.44 386 VAL A C 1
ATOM 2918 O O . VAL A 1 386 ? -20.212 -10.530 -16.116 1.00 80.44 386 VAL A O 1
ATOM 2921 N N . PRO A 1 387 ? -20.541 -8.299 -15.935 1.00 84.38 387 PRO A N 1
ATOM 2922 C CA . PRO A 1 387 ? -19.132 -7.996 -15.768 1.00 84.38 387 PRO A CA 1
ATOM 2923 C C . PRO A 1 387 ? -18.557 -8.675 -14.526 1.00 84.38 387 PRO A C 1
ATOM 2925 O O . PRO A 1 387 ? -19.190 -8.686 -13.471 1.00 84.38 387 PRO A O 1
ATOM 2928 N N . THR A 1 388 ? -17.346 -9.209 -14.640 1.00 86.69 388 THR A N 1
ATOM 2929 C CA . THR A 1 388 ? -16.635 -9.871 -13.542 1.00 86.69 388 THR A CA 1
ATOM 2930 C C . THR A 1 388 ? -15.332 -9.147 -13.229 1.00 86.69 388 THR A C 1
ATOM 2932 O O . THR A 1 388 ? -14.634 -8.682 -14.135 1.00 86.69 388 THR A O 1
ATOM 2935 N N . LEU A 1 389 ? -14.983 -9.067 -11.943 1.00 89.38 389 LEU A N 1
ATOM 2936 C CA . LEU A 1 389 ? -13.699 -8.541 -11.477 1.00 89.38 389 LEU A CA 1
ATOM 2937 C C . LEU A 1 389 ? -12.751 -9.696 -11.142 1.00 89.38 389 LEU A C 1
ATOM 2939 O O . LEU A 1 389 ? -13.125 -10.634 -10.445 1.00 89.38 389 LEU A O 1
ATOM 2943 N N . HIS A 1 390 ? -11.510 -9.625 -11.616 1.00 89.50 390 HIS A N 1
ATOM 2944 C CA . HIS A 1 390 ? -10.519 -10.688 -11.469 1.00 89.50 390 HIS A CA 1
ATOM 2945 C C . HIS A 1 390 ? -9.280 -10.209 -10.715 1.00 89.50 390 HIS A C 1
ATOM 2947 O O . HIS A 1 390 ? -8.396 -9.560 -11.294 1.00 89.50 390 HIS A O 1
ATOM 2953 N N . LEU A 1 391 ? -9.198 -10.597 -9.443 1.00 91.19 391 LEU A N 1
ATOM 2954 C CA . LEU A 1 391 ? -8.070 -10.330 -8.566 1.00 91.19 391 LEU A CA 1
ATOM 2955 C C . LEU A 1 391 ? -6.863 -11.145 -9.007 1.00 91.19 391 LEU A C 1
ATOM 2957 O O . LEU A 1 391 ? -6.929 -12.366 -9.192 1.00 91.19 391 LEU A O 1
ATOM 2961 N N . GLN A 1 392 ? -5.745 -10.450 -9.182 1.00 87.88 392 GLN A N 1
ATOM 2962 C CA . GLN A 1 392 ? -4.497 -11.076 -9.602 1.00 87.88 392 GLN A CA 1
ATOM 2963 C C . GLN A 1 392 ? -3.890 -11.938 -8.466 1.00 87.88 392 GLN A C 1
ATOM 2965 O O . GLN A 1 392 ? -4.086 -11.639 -7.286 1.00 87.88 392 GLN A O 1
ATOM 2970 N N . PRO A 1 393 ? -3.144 -13.011 -8.794 1.00 88.56 393 PRO A N 1
ATOM 2971 C CA . PRO A 1 393 ? -2.518 -13.884 -7.809 1.00 88.56 393 PRO A CA 1
ATOM 2972 C C . PRO A 1 393 ? -1.465 -13.142 -6.999 1.00 88.56 393 PRO A C 1
ATOM 2974 O O . PRO A 1 393 ? -0.783 -12.251 -7.508 1.00 88.56 393 PRO A O 1
ATOM 2977 N N . ILE A 1 394 ? -1.287 -13.586 -5.759 1.00 90.69 394 ILE A N 1
ATOM 2978 C CA . ILE A 1 394 ? -0.140 -13.203 -4.935 1.00 90.69 394 ILE A CA 1
ATOM 2979 C C . ILE A 1 394 ? 0.988 -14.206 -5.183 1.00 90.69 394 ILE A C 1
ATOM 2981 O O . ILE A 1 394 ? 0.736 -15.389 -5.417 1.00 90.69 394 ILE A O 1
ATOM 2985 N N . PHE A 1 395 ? 2.228 -13.729 -5.158 1.00 87.06 395 PHE A N 1
ATOM 2986 C CA . PHE A 1 395 ? 3.420 -14.551 -5.371 1.00 87.06 395 PHE A CA 1
ATOM 2987 C C . PHE A 1 395 ? 4.212 -14.684 -4.071 1.00 87.06 395 PHE A C 1
ATOM 2989 O O . PHE A 1 395 ? 4.034 -13.872 -3.165 1.00 87.06 395 PHE A O 1
ATOM 2996 N N . ASN A 1 396 ? 5.148 -15.638 -4.012 1.00 88.25 396 ASN A N 1
ATOM 2997 C CA . ASN A 1 396 ? 5.969 -15.900 -2.820 1.00 88.25 396 ASN A CA 1
ATOM 2998 C C . ASN A 1 396 ? 6.594 -14.626 -2.241 1.00 88.25 396 ASN A C 1
ATOM 3000 O O . ASN A 1 396 ? 6.563 -14.427 -1.039 1.00 88.25 396 ASN A O 1
ATOM 3004 N N . GLY A 1 397 ? 7.077 -13.712 -3.090 1.00 86.94 397 GLY A N 1
ATOM 3005 C CA . GLY A 1 397 ? 7.628 -12.438 -2.622 1.00 86.94 397 GLY A CA 1
ATOM 3006 C C . GLY A 1 397 ? 6.627 -11.552 -1.869 1.00 86.94 397 GLY A C 1
ATOM 3007 O O . GLY A 1 397 ? 7.030 -10.876 -0.933 1.00 86.94 397 GLY A O 1
ATOM 3008 N N . THR A 1 398 ? 5.347 -11.549 -2.254 1.00 89.56 398 THR A N 1
ATOM 3009 C CA . THR A 1 398 ? 4.284 -10.857 -1.505 1.00 89.56 398 THR A CA 1
ATOM 3010 C C . THR A 1 398 ? 3.935 -11.626 -0.235 1.00 89.56 398 THR A C 1
ATOM 3012 O O . THR A 1 398 ? 3.791 -11.013 0.814 1.00 89.56 398 THR A O 1
ATOM 3015 N N . ILE A 1 399 ? 3.830 -12.957 -0.307 1.00 93.19 399 ILE A N 1
ATOM 3016 C CA . ILE A 1 399 ? 3.539 -13.803 0.862 1.00 93.19 399 ILE A CA 1
ATOM 3017 C C . ILE A 1 399 ? 4.606 -13.589 1.942 1.00 93.19 399 ILE A C 1
ATOM 3019 O O . ILE A 1 399 ? 4.263 -13.376 3.099 1.00 93.19 399 ILE A O 1
ATOM 3023 N N . SER A 1 400 ? 5.887 -13.539 1.567 1.00 92.06 400 SER A N 1
ATOM 3024 C CA . SER A 1 400 ? 6.982 -13.221 2.488 1.00 92.06 400 SER A CA 1
ATOM 3025 C C . SER A 1 400 ? 6.825 -11.841 3.131 1.00 92.06 400 SER A C 1
ATOM 3027 O O . SER A 1 400 ? 7.043 -11.718 4.329 1.00 92.06 400 SER A O 1
ATOM 3029 N N . LEU A 1 401 ? 6.406 -10.818 2.374 1.00 92.19 401 LEU A N 1
ATOM 3030 C CA . LEU A 1 401 ? 6.145 -9.482 2.928 1.00 92.19 401 LEU A CA 1
ATOM 3031 C C . LEU A 1 401 ? 4.956 -9.479 3.890 1.00 92.19 401 LEU A C 1
ATOM 3033 O O . LEU A 1 401 ? 5.035 -8.871 4.950 1.00 92.19 401 LEU A O 1
ATOM 3037 N N . MET A 1 402 ? 3.871 -10.176 3.545 1.00 94.50 402 MET A N 1
ATOM 3038 C CA . MET A 1 402 ? 2.718 -10.328 4.432 1.00 94.50 402 MET A CA 1
ATOM 3039 C C . MET A 1 402 ? 3.127 -11.028 5.727 1.00 94.50 402 MET A C 1
ATOM 3041 O O . MET A 1 402 ? 2.789 -10.542 6.794 1.00 94.50 402 MET A O 1
ATOM 3045 N N . ARG A 1 403 ? 3.904 -12.114 5.645 1.00 93.81 403 ARG A N 1
ATOM 3046 C CA . ARG A 1 403 ? 4.377 -12.891 6.803 1.00 93.81 403 ARG A CA 1
ATOM 3047 C C . ARG A 1 403 ? 5.476 -12.214 7.620 1.00 93.81 403 ARG A C 1
ATOM 3049 O O . ARG A 1 403 ? 5.702 -12.615 8.757 1.00 93.81 403 ARG A O 1
ATOM 3056 N N . ALA A 1 404 ? 6.151 -11.209 7.065 1.00 93.00 404 ALA A N 1
ATOM 3057 C CA . ALA A 1 404 ? 6.998 -10.308 7.845 1.00 93.00 404 ALA A CA 1
ATOM 3058 C C . ALA A 1 404 ? 6.161 -9.400 8.769 1.00 93.00 404 ALA A C 1
ATOM 3060 O O . ALA A 1 404 ? 6.694 -8.806 9.710 1.00 93.00 404 ALA A O 1
ATOM 3061 N N . CYS A 1 405 ? 4.851 -9.310 8.522 1.00 95.19 405 CYS A N 1
ATOM 3062 C CA . CYS A 1 405 ? 3.877 -8.796 9.469 1.00 95.19 405 CYS A CA 1
ATOM 3063 C C . CYS A 1 405 ? 3.262 -9.942 10.287 1.00 95.19 405 CYS A C 1
ATOM 3065 O O . CYS A 1 405 ? 2.992 -11.027 9.774 1.00 95.19 405 CYS A O 1
ATOM 3067 N N . ASP A 1 406 ? 3.019 -9.699 11.575 1.00 93.19 406 ASP A N 1
ATOM 3068 C CA . ASP A 1 406 ? 2.387 -10.677 12.465 1.00 93.19 406 ASP A CA 1
ATOM 3069 C C . ASP A 1 406 ? 0.882 -10.815 12.159 1.00 93.19 406 ASP A C 1
ATOM 3071 O O . ASP A 1 406 ? 0.299 -11.900 12.263 1.00 93.19 406 ASP A O 1
ATOM 3075 N N . TYR A 1 407 ? 0.254 -9.700 11.772 1.00 98.00 407 TYR A N 1
ATOM 3076 C CA . TYR A 1 407 ? -1.179 -9.589 11.512 1.00 98.00 407 TYR A CA 1
ATOM 3077 C C . TYR A 1 407 ? -1.463 -8.971 10.145 1.00 98.00 407 TYR A C 1
ATOM 3079 O O . TYR A 1 407 ? -0.675 -8.188 9.616 1.00 98.00 407 TYR A O 1
ATOM 3087 N N . VAL A 1 408 ? -2.637 -9.280 9.602 1.00 98.12 408 VAL A N 1
ATOM 3088 C CA . VAL A 1 408 ? -3.195 -8.640 8.411 1.00 98.12 408 VAL A CA 1
ATOM 3089 C C . VAL A 1 408 ? -4.548 -8.032 8.739 1.00 98.12 408 VAL A C 1
ATOM 3091 O O . VAL A 1 408 ? -5.408 -8.690 9.323 1.00 98.12 408 VAL A O 1
ATOM 3094 N N . LEU A 1 409 ? -4.745 -6.794 8.303 1.00 98.31 409 LEU A N 1
ATOM 3095 C CA . LEU A 1 409 ? -6.034 -6.138 8.191 1.00 98.31 409 LEU A CA 1
ATOM 3096 C C . LEU A 1 409 ? -6.483 -6.181 6.721 1.00 98.31 409 LEU A C 1
ATOM 3098 O O . LEU A 1 409 ? -5.982 -5.399 5.905 1.00 98.31 409 LEU A O 1
ATOM 3102 N N . PRO A 1 410 ? -7.383 -7.103 6.343 1.00 97.94 410 PRO A N 1
ATOM 3103 C CA . PRO A 1 410 ? -7.856 -7.190 4.973 1.00 97.94 410 PRO A CA 1
ATOM 3104 C C . PRO A 1 410 ? -8.934 -6.136 4.706 1.00 97.94 410 PRO A C 1
ATOM 3106 O O . PRO A 1 410 ? -9.843 -5.930 5.512 1.00 97.94 410 PRO A O 1
ATOM 3109 N N . VAL A 1 411 ? -8.851 -5.481 3.552 1.00 98.12 411 VAL A N 1
ATOM 3110 C CA . VAL A 1 411 ? -9.774 -4.420 3.143 1.00 98.12 411 VAL A CA 1
ATOM 3111 C C . VAL A 1 411 ? -10.202 -4.654 1.697 1.00 98.12 411 VAL A C 1
ATOM 3113 O O . VAL A 1 411 ? -9.388 -4.626 0.780 1.00 98.12 411 VAL A O 1
ATOM 3116 N N . ALA A 1 412 ? -11.495 -4.868 1.475 1.00 97.56 412 ALA A N 1
ATOM 3117 C CA . ALA A 1 412 ? -12.074 -4.832 0.137 1.00 97.56 412 ALA A CA 1
ATOM 3118 C C . ALA A 1 412 ? -12.549 -3.410 -0.168 1.00 97.56 412 ALA A C 1
ATOM 3120 O O . ALA A 1 412 ? -13.273 -2.827 0.636 1.00 97.56 412 ALA A O 1
ATOM 3121 N N . VAL A 1 413 ? -12.161 -2.858 -1.314 1.00 96.31 413 VAL A N 1
ATOM 3122 C CA . VAL A 1 413 ? -12.493 -1.489 -1.720 1.00 96.31 413 VAL A CA 1
ATOM 3123 C C . VAL A 1 413 ? -12.935 -1.441 -3.179 1.00 96.31 413 VAL A C 1
ATOM 3125 O O . VAL A 1 413 ? -12.355 -2.097 -4.044 1.00 96.31 413 VAL A O 1
ATOM 3128 N N . SER A 1 414 ? -13.963 -0.647 -3.454 1.00 94.62 414 SER A N 1
ATOM 3129 C CA . SER A 1 414 ? -14.381 -0.267 -4.798 1.00 94.62 414 SER A CA 1
ATOM 3130 C C . SER A 1 414 ? -14.524 1.244 -4.864 1.00 94.62 414 SER A C 1
ATOM 3132 O O . SER A 1 414 ? -15.268 1.836 -4.085 1.00 94.62 414 SER A O 1
ATOM 3134 N N . LEU A 1 415 ? -13.826 1.853 -5.820 1.00 91.50 415 LEU A N 1
ATOM 3135 C CA . LEU A 1 415 ? -13.939 3.275 -6.153 1.00 91.50 415 LEU A CA 1
ATOM 3136 C C . LEU A 1 415 ? -14.813 3.501 -7.398 1.00 91.50 415 LEU A C 1
ATOM 3138 O O . LEU A 1 415 ? -14.715 4.537 -8.056 1.00 91.50 415 LEU A O 1
ATOM 3142 N N . ASP A 1 416 ? -15.620 2.511 -7.794 1.00 88.12 416 ASP A N 1
ATOM 3143 C CA . ASP A 1 416 ? -16.595 2.707 -8.865 1.00 88.12 416 ASP A CA 1
ATOM 3144 C C . ASP A 1 416 ? -17.679 3.681 -8.393 1.00 88.12 416 ASP A C 1
ATOM 3146 O O . ASP A 1 416 ? -18.416 3.372 -7.465 1.00 88.12 416 ASP A O 1
ATOM 3150 N N . HIS A 1 417 ? -17.824 4.817 -9.079 1.00 84.06 417 HIS A N 1
ATOM 3151 C CA . HIS A 1 417 ? -18.871 5.820 -8.850 1.00 84.06 417 HIS A CA 1
ATOM 3152 C C . HIS A 1 417 ? -20.299 5.260 -8.725 1.00 84.06 417 HIS A C 1
ATOM 3154 O O . HIS A 1 417 ? -21.156 5.899 -8.124 1.00 84.06 417 HIS A O 1
ATOM 3160 N N . LYS A 1 418 ? -20.594 4.091 -9.310 1.00 87.12 418 LYS A N 1
ATOM 3161 C CA . LYS A 1 418 ? -21.923 3.467 -9.201 1.00 87.12 418 LYS A CA 1
ATOM 3162 C C . LYS A 1 418 ? -22.126 2.707 -7.899 1.00 87.12 418 LYS A C 1
ATOM 3164 O O . LYS A 1 418 ? -23.258 2.593 -7.438 1.00 87.12 418 LYS A O 1
ATOM 3169 N N . THR A 1 419 ? -21.056 2.143 -7.354 1.00 89.44 419 THR A N 1
ATOM 3170 C CA . THR A 1 419 ? -21.081 1.286 -6.165 1.00 89.44 419 THR A CA 1
ATOM 3171 C C . THR A 1 419 ? -19.814 1.512 -5.331 1.00 89.44 419 THR A C 1
ATOM 3173 O O . THR A 1 419 ? -19.035 0.563 -5.142 1.00 89.44 419 THR A O 1
ATOM 3176 N N . PRO A 1 420 ? -19.557 2.752 -4.867 1.00 92.50 420 PRO A N 1
ATOM 3177 C CA . PRO A 1 420 ? -18.401 3.018 -4.031 1.00 92.50 420 PRO A CA 1
ATOM 3178 C C . PRO A 1 420 ? -18.595 2.257 -2.724 1.00 92.50 420 PRO A C 1
ATOM 3180 O O . PRO A 1 420 ? -19.668 2.291 -2.119 1.00 92.50 420 PRO A O 1
ATOM 3183 N N . SER A 1 421 ? -17.589 1.498 -2.311 1.00 95.38 421 SER A N 1
ATOM 3184 C CA . SER A 1 421 ? -17.709 0.677 -1.110 1.00 95.38 421 SER A CA 1
ATOM 3185 C C . SER A 1 421 ? -16.364 0.377 -0.477 1.00 95.38 421 SER A C 1
ATOM 3187 O O . SER A 1 421 ? -15.337 0.279 -1.148 1.00 95.38 421 SER A O 1
ATOM 3189 N N . ILE A 1 422 ? -16.395 0.177 0.837 1.00 96.75 422 ILE A N 1
ATOM 3190 C CA . ILE A 1 422 ? -15.290 -0.383 1.601 1.00 96.75 422 ILE A CA 1
ATOM 3191 C C . ILE A 1 422 ? -15.838 -1.429 2.571 1.00 96.75 422 ILE A C 1
ATOM 3193 O O . ILE A 1 422 ? -16.861 -1.240 3.231 1.00 96.75 422 ILE A O 1
ATOM 3197 N N . THR A 1 423 ? -15.151 -2.556 2.674 1.00 96.88 423 THR A N 1
ATOM 3198 C CA . THR A 1 423 ? -15.402 -3.566 3.697 1.00 96.88 423 THR A CA 1
ATOM 3199 C C . THR A 1 423 ? -14.088 -3.888 4.379 1.00 96.88 423 THR A C 1
ATOM 3201 O O . THR A 1 423 ? -13.191 -4.474 3.778 1.00 96.88 423 THR A O 1
ATOM 3204 N N . VAL A 1 424 ? -13.988 -3.497 5.646 1.00 97.38 424 VAL A N 1
ATOM 3205 C CA . VAL A 1 424 ? -12.841 -3.768 6.512 1.00 97.38 424 VAL A CA 1
ATOM 3206 C C . VAL A 1 424 ? -13.099 -5.069 7.269 1.00 97.38 424 VAL A C 1
ATOM 3208 O O . VAL A 1 424 ? -14.169 -5.240 7.861 1.00 97.38 424 VAL A O 1
ATOM 3211 N N . GLY A 1 425 ? -12.159 -6.006 7.190 1.00 96.25 425 GLY A N 1
ATOM 3212 C CA . GLY A 1 425 ? -12.232 -7.282 7.893 1.00 96.25 425 GLY A CA 1
ATOM 3213 C C . GLY A 1 425 ? -11.631 -7.214 9.292 1.00 96.25 425 GLY A C 1
ATOM 3214 O O . GLY A 1 425 ? -11.238 -6.156 9.775 1.00 96.25 425 GLY A O 1
ATOM 3215 N N . SER A 1 426 ? -11.560 -8.367 9.949 1.00 94.94 426 SER A N 1
ATOM 3216 C CA . SER A 1 426 ? -10.936 -8.494 11.268 1.00 94.94 426 SER A CA 1
ATOM 3217 C C . SER A 1 426 ? -9.419 -8.652 11.154 1.00 94.94 426 SER A C 1
ATOM 3219 O O . SER A 1 426 ? -8.921 -9.265 10.203 1.00 94.94 426 SER A O 1
ATOM 3221 N N . LEU A 1 427 ? -8.689 -8.165 12.161 1.00 96.50 427 LEU A N 1
ATOM 3222 C CA . LEU A 1 427 ? -7.256 -8.428 12.309 1.00 96.50 427 LEU A CA 1
ATOM 3223 C C . LEU A 1 427 ? -7.009 -9.937 12.381 1.00 96.50 427 LEU A C 1
ATOM 3225 O O . LEU A 1 427 ? -7.474 -10.624 13.289 1.00 96.50 427 LEU A O 1
ATOM 3229 N N . THR A 1 428 ? -6.280 -10.453 11.397 1.00 95.81 428 THR A N 1
ATOM 3230 C CA . THR A 1 428 ? -6.027 -11.884 11.227 1.00 95.81 428 THR A CA 1
ATOM 3231 C C . THR A 1 428 ? -4.547 -12.159 11.427 1.00 95.81 428 THR A C 1
ATOM 3233 O O . THR A 1 428 ? -3.715 -11.626 10.699 1.00 95.81 428 THR A O 1
ATOM 3236 N N . ARG A 1 429 ? -4.204 -12.997 12.408 1.00 96.19 429 ARG A N 1
ATOM 3237 C CA . ARG A 1 429 ? -2.819 -13.429 12.623 1.00 96.19 429 ARG A CA 1
ATOM 3238 C C . ARG A 1 429 ? -2.403 -14.410 11.531 1.00 96.19 429 ARG A C 1
ATOM 3240 O O . ARG A 1 429 ? -3.107 -15.393 11.311 1.00 96.19 429 ARG A O 1
ATOM 3247 N N . LEU A 1 430 ? -1.251 -14.182 10.908 1.00 93.88 430 LEU A N 1
ATOM 3248 C CA . LEU A 1 430 ? -0.699 -15.113 9.924 1.00 93.88 430 LEU A CA 1
ATOM 3249 C C . LEU A 1 430 ? 0.071 -16.235 10.615 1.00 93.88 430 LEU A C 1
ATOM 3251 O O . LEU A 1 430 ? 0.896 -15.990 11.496 1.00 93.88 430 LEU A O 1
ATOM 3255 N N . ARG A 1 431 ? -0.182 -17.474 10.200 1.00 91.06 431 ARG A N 1
ATOM 3256 C CA . ARG A 1 431 ? 0.536 -18.669 10.658 1.00 91.06 431 ARG A CA 1
ATOM 3257 C C . ARG A 1 431 ? 1.212 -19.372 9.488 1.00 91.06 431 ARG A C 1
ATOM 3259 O O . ARG A 1 431 ? 2.358 -19.798 9.602 1.00 91.06 431 ARG A O 1
ATOM 3266 N N . GLU A 1 432 ? 0.521 -19.436 8.358 1.00 93.44 432 GLU A N 1
ATOM 3267 C CA . GLU A 1 432 ? 0.897 -20.223 7.189 1.00 93.44 432 GLU A CA 1
ATOM 3268 C C . GLU A 1 432 ? 0.774 -19.396 5.904 1.00 93.44 432 GLU A C 1
ATOM 3270 O O . GLU A 1 432 ? 0.033 -18.416 5.840 1.00 93.44 432 GLU A O 1
ATOM 3275 N N . ASP A 1 433 ? 1.433 -19.827 4.829 1.00 91.88 433 ASP A N 1
ATOM 3276 C CA . ASP A 1 433 ? 1.303 -19.182 3.515 1.00 91.88 433 ASP A CA 1
ATOM 3277 C C . ASP A 1 433 ? -0.152 -19.218 3.000 1.00 91.88 433 ASP A C 1
ATOM 3279 O O . ASP A 1 433 ? -0.622 -18.274 2.362 1.00 91.88 433 ASP A O 1
ATOM 3283 N N . GLU A 1 434 ? -0.905 -20.270 3.341 1.00 93.81 434 GLU A N 1
ATOM 3284 C CA . GLU A 1 434 ? -2.316 -20.412 2.965 1.00 93.81 434 GLU A CA 1
ATOM 3285 C C . GLU A 1 434 ? -3.218 -19.356 3.628 1.00 93.81 434 GLU A C 1
ATOM 3287 O O . GLU A 1 434 ? -4.244 -18.994 3.050 1.00 93.81 434 GLU A O 1
ATOM 3292 N N . ASP A 1 435 ? -2.835 -18.785 4.780 1.00 95.44 435 ASP A N 1
ATOM 3293 C CA . ASP A 1 435 ? -3.564 -17.649 5.366 1.00 95.44 435 ASP A CA 1
ATOM 3294 C C . ASP A 1 435 ? -3.616 -16.462 4.403 1.00 95.44 435 ASP A C 1
ATOM 3296 O O . ASP A 1 435 ? -4.647 -15.800 4.278 1.00 95.44 435 ASP A O 1
ATOM 3300 N N . CYS A 1 436 ? -2.531 -16.225 3.661 1.00 95.00 436 CYS A N 1
ATOM 3301 C CA . CYS A 1 436 ? -2.462 -15.135 2.695 1.00 95.00 436 CYS A CA 1
ATOM 3302 C C . CYS A 1 436 ? -3.455 -15.353 1.543 1.00 95.00 436 CYS A C 1
ATOM 3304 O O . CYS A 1 436 ? -4.110 -14.412 1.094 1.00 95.00 436 CYS A O 1
ATOM 3306 N N . HIS A 1 437 ? -3.619 -16.598 1.088 1.00 94.31 437 HIS A N 1
ATOM 3307 C CA . HIS A 1 437 ? -4.622 -16.940 0.079 1.00 94.31 437 HIS A CA 1
ATOM 3308 C C . HIS A 1 437 ? -6.049 -16.827 0.627 1.00 94.31 437 HIS A C 1
ATOM 3310 O O . HIS A 1 437 ? -6.902 -16.262 -0.057 1.00 94.31 437 HIS A O 1
ATOM 3316 N N . ARG A 1 438 ? -6.299 -17.267 1.869 1.00 95.44 438 ARG A N 1
ATOM 3317 C CA . ARG A 1 438 ? -7.597 -17.092 2.548 1.00 95.44 438 ARG A CA 1
ATOM 3318 C C . ARG A 1 438 ? -7.992 -15.620 2.669 1.00 95.44 438 ARG A C 1
ATOM 3320 O O . ARG A 1 438 ? -9.152 -15.285 2.449 1.00 95.44 438 ARG A O 1
ATOM 3327 N N . ILE A 1 439 ? -7.035 -14.742 2.964 1.00 96.69 439 ILE A N 1
ATOM 3328 C CA . ILE A 1 439 ? -7.243 -13.289 2.994 1.00 96.69 439 ILE A CA 1
ATOM 3329 C C . ILE A 1 439 ? -7.685 -12.768 1.626 1.00 96.69 439 ILE A C 1
ATOM 3331 O O . ILE A 1 439 ? -8.658 -12.022 1.540 1.00 96.69 439 ILE A O 1
ATOM 3335 N N . MET A 1 440 ? -7.024 -13.181 0.545 1.00 96.31 440 MET A N 1
ATOM 3336 C CA . MET A 1 440 ? -7.409 -12.755 -0.803 1.00 96.31 440 MET A CA 1
ATOM 3337 C C . MET A 1 440 ? -8.774 -13.312 -1.232 1.00 96.31 440 MET A C 1
ATOM 3339 O O . MET A 1 440 ? -9.553 -12.599 -1.866 1.00 96.31 440 MET A O 1
ATOM 3343 N N . ASP A 1 441 ? -9.093 -14.553 -0.853 1.00 94.94 441 ASP A N 1
ATOM 3344 C CA . ASP A 1 441 ? -10.422 -15.143 -1.042 1.00 94.94 441 ASP A CA 1
ATOM 3345 C C . ASP A 1 441 ? -11.497 -14.345 -0.274 1.00 94.94 441 ASP A C 1
ATOM 3347 O O . ASP A 1 441 ? -12.566 -14.062 -0.825 1.00 94.94 441 ASP A O 1
ATOM 3351 N N . TRP A 1 442 ? -11.198 -13.913 0.958 1.00 97.06 442 TRP A N 1
ATOM 3352 C CA . TRP A 1 442 ? -12.076 -13.044 1.745 1.00 97.06 442 TRP A CA 1
ATOM 3353 C C . TRP A 1 442 ? -12.272 -11.678 1.082 1.00 97.06 442 TRP A C 1
ATOM 3355 O O . TRP A 1 442 ? -13.411 -11.241 0.947 1.00 97.06 442 TRP A O 1
ATOM 3365 N N . ILE A 1 443 ? -11.200 -11.031 0.608 1.00 97.62 443 ILE A N 1
ATOM 3366 C CA . ILE A 1 443 ? -11.279 -9.732 -0.081 1.00 97.62 443 ILE A CA 1
ATOM 3367 C C . ILE A 1 443 ? -12.169 -9.848 -1.324 1.00 97.62 443 ILE A C 1
ATOM 3369 O O . ILE A 1 443 ? -13.034 -9.000 -1.542 1.00 97.62 443 ILE A O 1
ATOM 3373 N N . ALA A 1 444 ? -12.012 -10.916 -2.115 1.00 94.81 444 ALA A N 1
ATOM 3374 C CA . ALA A 1 444 ? -12.858 -11.157 -3.281 1.00 94.81 444 ALA A CA 1
ATOM 3375 C C . ALA A 1 444 ? -14.340 -11.301 -2.899 1.00 94.81 444 ALA A C 1
ATOM 3377 O O . ALA A 1 444 ? -15.204 -10.686 -3.523 1.00 94.81 444 ALA A O 1
ATOM 3378 N N . LEU A 1 445 ? -14.642 -12.092 -1.866 1.00 95.50 445 LEU A N 1
ATOM 3379 C CA . LEU A 1 445 ? -16.013 -12.294 -1.401 1.00 95.50 445 LEU A CA 1
ATOM 3380 C C . LEU A 1 445 ? -16.623 -11.006 -0.827 1.00 95.50 445 LEU A C 1
ATOM 3382 O O . LEU A 1 445 ? -17.756 -10.666 -1.156 1.00 95.50 445 LEU A O 1
ATOM 3386 N N . ALA A 1 446 ? -15.872 -10.274 -0.004 1.00 97.00 446 ALA A N 1
ATOM 3387 C CA . ALA A 1 446 ? -16.302 -9.010 0.583 1.00 97.00 446 ALA A CA 1
ATOM 3388 C C . ALA A 1 446 ? -16.582 -7.956 -0.498 1.00 97.00 446 ALA A C 1
ATOM 3390 O O . ALA A 1 446 ? -17.627 -7.309 -0.463 1.00 97.00 446 ALA A O 1
ATOM 3391 N N . HIS A 1 447 ? -15.709 -7.848 -1.505 1.00 96.00 447 HIS A N 1
ATOM 3392 C CA . HIS A 1 447 ? -15.926 -6.973 -2.656 1.00 96.00 447 HIS A CA 1
ATOM 3393 C C . HIS A 1 447 ? -17.196 -7.355 -3.431 1.00 96.00 447 HIS A C 1
ATOM 3395 O O . HIS A 1 447 ? -18.018 -6.489 -3.736 1.00 96.00 447 HIS A O 1
ATOM 3401 N N . GLN A 1 448 ? -17.397 -8.647 -3.717 1.00 94.62 448 GLN A N 1
ATOM 3402 C CA . GLN A 1 448 ? -18.601 -9.127 -4.402 1.00 94.62 448 GLN A CA 1
ATOM 3403 C C . GLN A 1 448 ? -19.873 -8.807 -3.615 1.00 94.62 448 GLN A C 1
ATOM 3405 O O . GLN A 1 448 ? -20.845 -8.336 -4.196 1.00 94.62 448 GLN A O 1
ATOM 3410 N N . ASN A 1 449 ? -19.869 -9.030 -2.302 1.00 95.38 449 ASN A N 1
ATOM 3411 C CA . ASN A 1 449 ? -21.029 -8.757 -1.457 1.00 95.38 449 ASN A CA 1
ATOM 3412 C C . ASN A 1 449 ? -21.355 -7.260 -1.392 1.00 95.38 449 ASN A C 1
ATOM 3414 O O . ASN A 1 449 ? -22.527 -6.896 -1.368 1.00 95.38 449 ASN A O 1
ATOM 3418 N N . ALA A 1 450 ? -20.334 -6.401 -1.378 1.00 94.69 450 ALA A N 1
ATOM 3419 C CA . ALA A 1 450 ? -20.512 -4.956 -1.287 1.00 94.69 450 ALA A CA 1
ATOM 3420 C C . ALA A 1 450 ? -20.960 -4.314 -2.612 1.00 94.69 450 ALA A C 1
ATOM 3422 O O . ALA A 1 450 ? -21.727 -3.356 -2.603 1.00 94.69 450 ALA A O 1
ATOM 3423 N N . THR A 1 451 ? -20.495 -4.836 -3.750 1.00 93.56 451 THR A N 1
ATOM 3424 C CA . THR A 1 451 ? -20.739 -4.236 -5.077 1.00 93.56 451 THR A CA 1
ATOM 3425 C C . THR A 1 451 ? -21.790 -4.970 -5.908 1.00 93.56 451 THR A C 1
ATOM 3427 O O . THR A 1 451 ? -22.277 -4.435 -6.900 1.00 93.56 451 THR A O 1
ATOM 3430 N N . GLY A 1 452 ? -22.109 -6.219 -5.561 1.00 90.44 452 GLY A N 1
ATOM 3431 C CA . GLY A 1 452 ? -22.889 -7.128 -6.402 1.00 90.44 452 GLY A CA 1
ATOM 3432 C C . GLY A 1 452 ? -22.134 -7.651 -7.633 1.00 90.44 452 GLY A C 1
ATOM 3433 O O . GLY A 1 452 ? -22.688 -8.448 -8.388 1.00 90.44 452 GLY A O 1
ATOM 3434 N N . VAL A 1 453 ? -20.878 -7.239 -7.850 1.00 89.38 453 VAL A N 1
ATOM 3435 C CA . VAL A 1 453 ? -20.059 -7.665 -8.994 1.00 89.38 453 VAL A CA 1
ATOM 3436 C C . VAL A 1 453 ? -19.373 -8.993 -8.664 1.00 89.38 453 VAL A C 1
ATOM 3438 O O . VAL A 1 453 ? -18.593 -9.049 -7.706 1.00 89.38 453 VAL A O 1
ATOM 3441 N N . PRO A 1 454 ? -19.578 -10.071 -9.448 1.00 89.88 454 PRO A N 1
ATOM 3442 C CA . PRO A 1 454 ? -18.876 -11.325 -9.218 1.00 89.88 454 PRO A CA 1
ATOM 3443 C C . PRO A 1 454 ? -17.363 -11.123 -9.259 1.00 89.88 454 PRO A C 1
ATOM 3445 O O . PRO A 1 454 ? -16.810 -10.618 -10.241 1.00 89.88 454 PRO A O 1
ATOM 3448 N N . THR A 1 455 ? -16.702 -11.507 -8.170 1.00 90.00 455 THR A N 1
ATOM 3449 C CA . THR A 1 455 ? -15.298 -11.175 -7.934 1.00 90.00 455 THR A CA 1
ATOM 3450 C C . THR A 1 455 ? -14.480 -12.440 -7.690 1.00 90.00 455 THR A C 1
ATOM 3452 O O . THR A 1 455 ? -14.798 -13.280 -6.842 1.00 90.00 455 THR A O 1
ATOM 3455 N N . ILE A 1 456 ? -13.422 -12.596 -8.483 1.00 87.12 456 ILE A N 1
ATOM 3456 C CA . ILE A 1 456 ? -12.677 -13.842 -8.654 1.00 87.12 456 ILE A CA 1
ATOM 3457 C C . ILE A 1 456 ? -11.241 -13.642 -8.204 1.00 87.12 456 ILE A C 1
ATOM 3459 O O . ILE A 1 456 ? -10.494 -12.923 -8.856 1.00 87.12 456 ILE A O 1
ATOM 3463 N N . TYR A 1 457 ? -10.827 -14.329 -7.144 1.00 90.88 457 TYR A N 1
ATOM 3464 C CA . TYR A 1 457 ? -9.411 -14.451 -6.826 1.00 90.88 457 TYR A CA 1
ATOM 3465 C C . TYR A 1 457 ? -8.779 -15.625 -7.577 1.00 90.88 457 TYR A C 1
ATOM 3467 O O . TYR A 1 457 ? -9.297 -16.743 -7.560 1.00 90.88 457 TYR A O 1
ATOM 3475 N N . HIS A 1 458 ? -7.657 -15.360 -8.245 1.00 87.38 458 HIS A N 1
ATOM 3476 C CA . HIS A 1 458 ? -6.865 -16.374 -8.931 1.00 87.38 458 HIS A CA 1
ATOM 3477 C C . HIS A 1 458 ? -5.649 -16.763 -8.101 1.00 87.38 458 HIS A C 1
ATOM 3479 O O . HIS A 1 458 ? -4.857 -15.907 -7.720 1.00 87.38 458 HIS A O 1
ATOM 3485 N N . ARG A 1 459 ? -5.447 -18.064 -7.892 1.00 86.31 459 ARG A N 1
ATOM 3486 C CA . ARG A 1 459 ? -4.210 -18.595 -7.304 1.00 86.31 459 ARG A CA 1
ATOM 3487 C C . ARG A 1 459 ? -3.109 -18.735 -8.370 1.00 86.31 459 ARG A C 1
ATOM 3489 O O . ARG A 1 459 ? -3.415 -18.763 -9.569 1.00 86.31 459 ARG A O 1
ATOM 3496 N N . PRO A 1 460 ? -1.824 -18.816 -7.976 1.00 78.06 460 PRO A N 1
ATOM 3497 C CA . PRO A 1 460 ? -0.743 -19.122 -8.909 1.00 78.06 460 PRO A CA 1
ATOM 3498 C C . PRO A 1 460 ? -1.037 -20.394 -9.717 1.00 78.06 460 PRO A C 1
ATOM 3500 O O . PRO A 1 460 ? -1.461 -21.402 -9.161 1.00 78.06 460 PRO A O 1
ATOM 3503 N N . GLY A 1 461 ? -0.827 -20.337 -11.034 1.00 69.69 461 GLY A N 1
ATOM 3504 C CA . GLY A 1 461 ? -1.095 -21.467 -11.933 1.00 69.69 461 GLY A CA 1
ATOM 3505 C C . GLY A 1 461 ? -2.556 -21.628 -12.375 1.00 69.69 461 GLY A C 1
ATOM 3506 O O . GLY A 1 461 ? -2.863 -22.605 -13.046 1.00 69.69 461 GLY A O 1
ATOM 3507 N N . ASP A 1 462 ? -3.458 -20.693 -12.051 1.00 72.50 462 ASP A N 1
ATOM 3508 C CA . ASP A 1 462 ? -4.843 -20.761 -12.533 1.00 72.50 462 ASP A CA 1
ATOM 3509 C C . ASP A 1 462 ? -4.931 -20.493 -14.049 1.00 72.50 462 ASP A C 1
ATOM 3511 O O . ASP A 1 462 ? -4.810 -19.353 -14.512 1.00 72.50 462 ASP A O 1
ATOM 3515 N N . ASP A 1 463 ? -5.194 -21.547 -14.828 1.00 63.69 463 ASP A N 1
ATOM 3516 C CA . ASP A 1 463 ? -5.392 -21.498 -16.285 1.00 63.69 463 ASP A CA 1
ATOM 3517 C C . ASP A 1 463 ? -6.436 -20.464 -16.718 1.00 63.69 463 ASP A C 1
ATOM 3519 O O . ASP A 1 463 ? -6.354 -19.892 -17.812 1.00 63.69 463 ASP A O 1
ATOM 3523 N N . LEU A 1 464 ? -7.417 -20.201 -15.853 1.00 69.81 464 LEU A N 1
ATOM 3524 C CA . LEU A 1 464 ? -8.453 -19.209 -16.084 1.00 69.81 464 LEU A CA 1
ATOM 3525 C C . LEU A 1 464 ? -7.861 -17.809 -16.285 1.00 69.81 464 LEU A C 1
ATOM 3527 O O . LEU A 1 464 ? -8.244 -17.101 -17.215 1.00 69.81 464 LEU A O 1
ATOM 3531 N N . LEU A 1 465 ? -6.881 -17.424 -15.467 1.00 73.44 465 LEU A N 1
ATOM 3532 C CA . LEU A 1 465 ? -6.243 -16.117 -15.568 1.00 73.44 465 LEU A CA 1
ATOM 3533 C C . LEU A 1 465 ? -5.438 -15.976 -16.865 1.00 73.44 465 LEU A C 1
ATOM 3535 O O . LEU A 1 465 ? -5.407 -14.903 -17.469 1.00 73.44 465 LEU A O 1
ATOM 3539 N N . THR A 1 466 ? -4.799 -17.056 -17.317 1.00 72.12 466 THR A N 1
ATOM 3540 C CA . THR A 1 466 ? -4.088 -17.087 -18.602 1.00 72.12 466 THR A CA 1
ATOM 3541 C C . THR A 1 466 ? -5.053 -16.833 -19.759 1.00 72.12 466 THR A C 1
ATOM 3543 O O . THR A 1 466 ? -4.772 -16.006 -20.630 1.00 72.12 466 THR A O 1
ATOM 3546 N N . GLN A 1 467 ? -6.226 -17.475 -19.736 1.00 67.44 467 GLN A N 1
ATOM 3547 C CA . GLN A 1 467 ? -7.286 -17.248 -20.724 1.00 67.44 467 GLN A CA 1
ATOM 3548 C C . GLN A 1 467 ? -7.803 -15.804 -20.677 1.00 67.44 467 GLN A C 1
ATOM 3550 O O . GLN A 1 467 ? -7.877 -15.151 -21.717 1.00 67.44 467 GLN A O 1
ATOM 3555 N N . VAL A 1 468 ? -8.070 -15.272 -19.483 1.00 70.75 468 VAL A N 1
ATOM 3556 C CA . VAL A 1 468 ? -8.483 -13.876 -19.270 1.00 70.75 468 VAL A CA 1
ATOM 3557 C C . VAL A 1 468 ? -7.472 -12.890 -19.860 1.00 70.75 468 VAL A C 1
ATOM 3559 O O . VAL A 1 468 ? -7.834 -12.016 -20.648 1.00 70.75 468 VAL A O 1
ATOM 3562 N N . ARG A 1 469 ? -6.183 -13.048 -19.543 1.00 73.38 469 ARG A N 1
ATOM 3563 C CA . ARG A 1 469 ? -5.123 -12.167 -20.057 1.00 73.38 469 ARG A CA 1
ATOM 3564 C C . ARG A 1 469 ? -5.016 -12.222 -21.581 1.00 73.38 469 ARG A C 1
ATOM 3566 O O . ARG A 1 469 ? -4.720 -11.203 -22.198 1.00 73.38 469 ARG A O 1
ATOM 3573 N N . SER A 1 470 ? -5.280 -13.380 -22.189 1.00 68.94 470 SER A N 1
ATOM 3574 C CA . SER A 1 470 ? -5.265 -13.531 -23.649 1.00 68.94 470 SER A CA 1
ATOM 3575 C C . SER A 1 470 ? -6.380 -12.755 -24.361 1.00 68.94 470 SER A C 1
ATOM 3577 O O . SER A 1 470 ? -6.194 -12.384 -25.516 1.00 68.94 470 SER A O 1
ATOM 3579 N N . LEU A 1 471 ? -7.507 -12.483 -23.691 1.00 66.88 471 LEU A N 1
ATOM 3580 C CA . LEU A 1 471 ? -8.603 -11.680 -24.247 1.00 66.88 471 LEU A CA 1
ATOM 3581 C C . LEU A 1 471 ? -8.277 -10.193 -24.240 1.00 66.88 471 LEU A C 1
ATOM 3583 O O . LEU A 1 471 ? -8.513 -9.525 -25.231 1.00 66.88 471 LEU A O 1
ATOM 3587 N N . ILE A 1 472 ? -7.716 -9.694 -23.138 1.00 68.25 472 ILE A N 1
ATOM 3588 C CA . ILE A 1 472 ? -7.379 -8.270 -22.979 1.00 68.25 472 ILE A CA 1
ATOM 3589 C C . ILE A 1 472 ? -6.231 -7.858 -23.913 1.00 68.25 472 ILE A C 1
ATOM 3591 O O . ILE A 1 472 ? -6.069 -6.685 -24.231 1.00 68.25 472 ILE A O 1
ATOM 3595 N N . ALA A 1 473 ? -5.403 -8.817 -24.332 1.00 62.28 473 ALA A N 1
ATOM 3596 C CA . ALA A 1 473 ? -4.310 -8.585 -25.270 1.00 62.28 473 ALA A CA 1
ATOM 3597 C C . ALA A 1 473 ? -4.738 -8.583 -26.754 1.00 62.28 473 ALA A C 1
ATOM 3599 O O . ALA A 1 473 ? -3.886 -8.320 -27.604 1.00 62.28 473 ALA A O 1
ATOM 3600 N N . ARG A 1 474 ? -5.997 -8.920 -27.064 1.00 49.84 474 ARG A N 1
ATOM 3601 C CA . ARG A 1 474 ? -6.591 -8.817 -28.407 1.00 49.84 474 ARG A CA 1
ATOM 3602 C C . ARG A 1 474 ? -7.320 -7.492 -28.542 1.00 49.84 474 ARG A C 1
ATOM 3604 O O . ARG A 1 474 ? -7.287 -6.958 -29.670 1.00 49.84 474 ARG A O 1
#